Protein AF-0000000073877949 (afdb_homodimer)

Nearest PDB structures (foldseek):
  8u9o-assembly1_B  TM=2.445E-01  e=3.255E+00  Acetivibrio thermocellus DSM 1313
  7xrq-assembly1_B  TM=2.434E-01  e=3.467E+00  Candida albicans SC5314
  8rzh-assembly1_B  TM=2.593E-01  e=4.188E+00  Zobellia galactanivorans
  7xrq-assembly1_A  TM=2.085E-01  e=7.385E+00  Candida albicans SC5314
  1rh9-assembly1_A  TM=2.622E-01  e=3.586E-01  Solanum lycopersicum

Organism: Portunus trituberculatus (NCBI:txid210409)

Foldseek 3Di:
DPPPPPPVVVVVVVLVCLQPPNQAPFDKDKDWDFDVVVTDIDIDIAGFAFAPPPDDPLLVQLVVLLVVLVVLVPDDDAEEEEDEDQDPPNVVVLVDCDDDLNNLSSVSNVVSQVVNVVRVHAYEYEHDHAPPPPPHPPRHVVSHVCCVRHPHDCVNVVSVVVSVVVVPDDDPPPDPPCPDPSDHDYDYPPPD/DPPPPPPVVVVVVVLVCLQPPNQAPFDKDKDWDFDVVVTDIDIDIAGFAFAPPPDDPLLVQLVVLLVVLVVLVPDDDAEEEEDEDQDPPNVVVLVDCDDDLNNLSSVSNVVSQVVNVVRVHAYEYEHDHAPPPPPHPPRRVVSHVCCVSHPHDCVNVVSVVVSVVVVPDDDPPPPPPPPDPSDHDYDYPPPD

Solvent-accessible surface area (backbone atoms only — not comparable to full-atom values): 20343 Å² total; per-residue (Å²): 126,84,72,79,67,50,65,63,54,47,30,52,52,48,53,49,44,39,47,71,75,39,20,78,37,48,53,34,37,31,28,42,22,68,42,76,85,72,60,20,17,3,13,15,31,39,36,52,38,24,39,54,58,82,54,50,55,58,54,24,34,43,48,12,46,39,52,46,54,50,44,55,67,66,56,84,68,62,46,43,34,36,35,37,31,52,49,59,67,42,53,48,51,58,71,38,86,61,88,47,101,56,38,50,60,43,51,52,39,51,50,51,50,53,52,41,31,73,63,57,25,38,48,30,51,31,42,41,64,71,67,31,45,93,58,32,56,62,47,3,44,45,17,14,60,45,28,80,42,29,59,50,43,63,69,53,49,52,50,54,52,43,38,66,55,50,71,75,68,72,73,87,72,76,72,80,78,80,66,91,78,61,58,71,43,72,46,67,70,70,80,126,127,82,71,80,67,52,65,64,56,47,30,52,51,47,53,49,45,40,46,72,74,40,19,78,37,48,52,34,37,31,20,44,22,67,43,76,85,72,61,22,16,3,13,14,31,38,37,53,38,24,38,56,57,84,53,50,53,57,54,25,34,42,50,13,47,40,52,46,52,50,44,55,68,66,54,83,68,62,46,43,35,36,37,39,30,54,48,60,68,42,53,48,50,58,71,38,87,61,89,47,100,56,38,50,59,41,51,52,37,50,51,49,50,52,53,43,31,73,63,57,25,38,48,31,51,30,43,41,63,70,66,29,47,95,61,28,63,60,51,5,43,44,19,15,61,45,26,79,41,30,60,52,44,63,69,53,48,52,50,56,50,44,40,67,54,51,69,75,67,72,72,86,72,78,73,78,78,81,66,89,79,61,59,71,44,71,47,67,70,71,80,126

Sequence (384 aa):
MVQAGCPVQGRTLFTSLLHSWYHTHFHIYTDGSRLTNPPSVGAAIYIPSRLLATASITTAELFAIKEGLQFATTLAAPCSIALFSDSLSALQIIKSHRPHSHHNFTLIIHHLILHLTSLGHTIHLQWVPSHVSVMGNTMADRAAAEAHTQEPSLRTDVSELLTKSATKGLDPGLDVCTGGGGAIVFSCLQMKMVQAGCPVQGRTLFTSLLHSWYHTHFHIYTDGSRLTNPPSVGAAIYIPSRLLATASITTAELFAIKEGLQFATTLAAPCSIALFSDSLSALQIIKSHRPHSHHNFTLIIHHLILHLTSLGHTIHLQWVPSHVSVMGNTMADRAAAEAHTQEPSLRTDVSELLTKSATKGLDPGLDVCTGGGGAIVFSCLQMK

Radius of gyration: 20.87 Å; Cα contacts (8 Å, |Δi|>4): 694; chains: 2; bounding box: 46×69×55 Å

pLDDT: mean 71.32, std 23.11, range [20.38, 96.19]

InterPro domains:
  IPR002156 Ribonuclease H domain [PF00075] (26-147)
  IPR002156 Ribonuclease H domain [PS50879] (22-149)
  IPR012337 Ribonuclease H-like superfamily [SSF53098] (26-151)
  IPR036397 Ribonuclease H superfamily [G3DSA:3.30.420.10] (17-146)

Structure (mmCIF, N/CA/C/O backbone):
data_AF-0000000073877949-model_v1
#
loop_
_entity.id
_entity.type
_entity.pdbx_description
1 polymer 'RNase H type-1 domain-containing protein'
#
loop_
_atom_site.group_PDB
_atom_site.id
_atom_site.type_symbol
_atom_site.label_atom_id
_atom_site.label_alt_id
_atom_site.label_comp_id
_atom_site.label_asym_id
_atom_site.label_entity_id
_atom_site.label_seq_id
_atom_site.pdbx_PDB_ins_code
_atom_site.Cartn_x
_atom_site.Cartn_y
_atom_site.Cartn_z
_atom_site.occupancy
_atom_site.B_iso_or_equiv
_atom_site.auth_seq_id
_atom_site.auth_comp_id
_atom_site.auth_asym_id
_atom_site.auth_atom_id
_atom_site.pdbx_PDB_model_num
ATOM 1 N N . MET A 1 1 ? 2.693 35.062 -9.477 1 20.38 1 MET A N 1
ATOM 2 C CA . MET A 1 1 ? 1.842 34.156 -10.25 1 20.38 1 MET A CA 1
ATOM 3 C C . MET A 1 1 ? 2.58 32.875 -10.586 1 20.38 1 MET A C 1
ATOM 5 O O . MET A 1 1 ? 3.545 32.875 -11.352 1 20.38 1 MET A O 1
ATOM 9 N N . VAL A 1 2 ? 2.955 32.031 -9.656 1 31.05 2 VAL A N 1
ATOM 10 C CA . VAL A 1 2 ? 3.627 30.781 -10.016 1 31.05 2 VAL A CA 1
ATOM 11 C C . VAL A 1 2 ? 2.883 30.094 -11.164 1 31.05 2 VAL A C 1
ATOM 13 O O . VAL A 1 2 ? 1.671 29.875 -11.086 1 31.05 2 VAL A O 1
ATOM 16 N N . GLN A 1 3 ? 3.125 30.422 -12.344 1 29.66 3 GLN A N 1
ATOM 17 C CA . GLN A 1 3 ? 2.525 29.828 -13.531 1 29.66 3 GLN A CA 1
ATOM 18 C C . GLN A 1 3 ? 2.289 28.328 -13.328 1 29.66 3 GLN A C 1
ATOM 20 O O . GLN A 1 3 ? 3.189 27.609 -12.906 1 29.66 3 GLN A O 1
ATOM 25 N N . ALA A 1 4 ? 1.136 27.875 -12.961 1 38.19 4 ALA A N 1
ATOM 26 C CA . ALA A 1 4 ? 0.608 26.516 -12.977 1 38.19 4 ALA A CA 1
ATOM 27 C C . ALA A 1 4 ? 1.248 25.688 -14.094 1 38.19 4 ALA A C 1
ATOM 29 O O . ALA A 1 4 ? 0.885 25.828 -15.266 1 38.19 4 ALA A O 1
ATOM 30 N N . GLY A 1 5 ? 2.486 25.781 -14.305 1 42.06 5 GLY A N 1
ATOM 31 C CA . GLY A 1 5 ? 3.07 25.078 -15.438 1 42.06 5 GLY A CA 1
ATOM 32 C C . GLY A 1 5 ? 2.395 23.766 -15.742 1 42.06 5 GLY A C 1
ATOM 33 O O . GLY A 1 5 ? 1.697 23.203 -14.891 1 42.06 5 GLY A O 1
ATOM 34 N N . CYS A 1 6 ? 2.072 23.359 -17.094 1 50.28 6 CYS A N 1
ATOM 35 C CA . CYS A 1 6 ? 1.278 22.328 -17.734 1 50.28 6 CYS A CA 1
ATOM 36 C C . CYS A 1 6 ? 1.497 20.969 -17.078 1 50.28 6 CYS A C 1
ATOM 38 O O . CYS A 1 6 ? 2.633 20.609 -16.766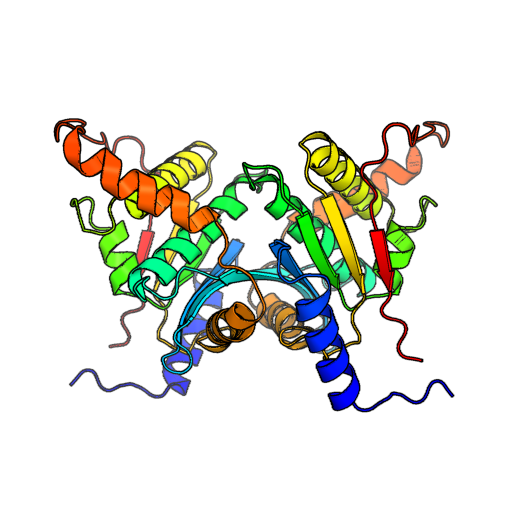 1 50.28 6 CYS A O 1
ATOM 40 N N . PRO A 1 7 ? 0.306 20.5 -16.484 1 58.31 7 PRO A N 1
ATOM 41 C CA . PRO A 1 7 ? 0.355 19.141 -15.945 1 58.31 7 PRO A CA 1
ATOM 42 C C . PRO A 1 7 ? 1.344 18.25 -16.703 1 58.31 7 PRO A C 1
ATOM 44 O O . PRO A 1 7 ? 2.006 17.406 -16.094 1 58.31 7 PRO A O 1
ATOM 47 N N . VAL A 1 8 ? 1.482 18.609 -17.922 1 60.62 8 VAL A N 1
ATOM 48 C CA . VAL A 1 8 ? 2.375 17.812 -18.75 1 60.62 8 VAL A CA 1
ATOM 49 C C . VAL A 1 8 ? 3.824 18.062 -18.344 1 60.62 8 VAL A C 1
ATOM 51 O O . VAL A 1 8 ? 4.613 17.125 -18.234 1 60.62 8 VAL A O 1
ATOM 54 N N . GLN A 1 9 ? 4.145 19.312 -18.094 1 63.28 9 GLN A N 1
ATOM 55 C CA . GLN A 1 9 ? 5.516 19.641 -17.719 1 63.28 9 GLN A CA 1
ATOM 56 C C . GLN A 1 9 ? 5.871 19.031 -16.359 1 63.28 9 GLN A C 1
ATOM 58 O O . GLN A 1 9 ? 6.977 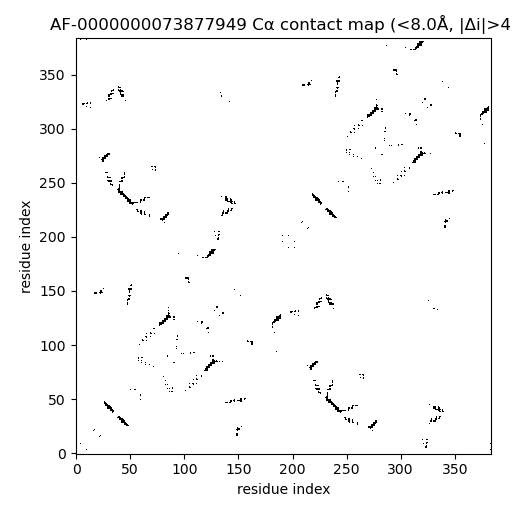18.516 -16.172 1 63.28 9 GLN A O 1
ATOM 63 N N . GLY A 1 10 ? 4.906 19.047 -15.492 1 68.81 10 GLY A N 1
ATOM 64 C CA . GLY A 1 10 ? 5.117 18.469 -14.18 1 68.81 10 GLY A CA 1
ATOM 65 C C . GLY A 1 10 ? 5.367 16.969 -14.227 1 68.81 10 GLY A C 1
ATOM 66 O O . GLY A 1 10 ? 6.242 16.453 -13.523 1 68.81 10 GLY A O 1
ATOM 67 N N . ARG A 1 11 ? 4.684 16.375 -15.125 1 73.44 11 ARG A N 1
ATOM 68 C CA . ARG A 1 11 ? 4.84 14.938 -15.281 1 73.44 11 ARG A CA 1
ATOM 69 C C . ARG A 1 11 ? 6.219 14.586 -15.836 1 73.44 11 ARG A C 1
ATOM 71 O O . ARG A 1 11 ? 6.848 13.625 -15.391 1 73.44 11 ARG A O 1
ATOM 78 N N . THR A 1 12 ? 6.613 15.297 -16.797 1 74.12 12 THR A N 1
ATOM 79 C CA . THR A 1 12 ? 7.918 15.055 -17.406 1 74.12 12 THR A CA 1
ATOM 80 C C . THR A 1 12 ? 9.031 15.273 -16.391 1 74.12 12 THR A C 1
ATOM 82 O O . THR A 1 12 ? 9.992 14.5 -16.328 1 74.12 12 THR A O 1
ATOM 85 N N . LEU A 1 13 ? 8.883 16.328 -15.68 1 75.12 13 LEU A N 1
ATOM 86 C CA . LEU A 1 13 ? 9.891 16.625 -14.664 1 75.12 13 LEU A CA 1
ATOM 87 C C . LEU A 1 13 ? 9.93 15.523 -13.609 1 75.12 13 LEU A C 1
ATOM 89 O O . LEU A 1 13 ? 11.008 15.133 -13.148 1 75.12 13 LEU A O 1
ATOM 93 N N . PHE A 1 14 ? 8.812 15.07 -13.242 1 78.69 14 PHE A N 1
ATOM 94 C CA . PHE A 1 14 ? 8.742 14.008 -12.25 1 78.69 14 PHE A CA 1
ATOM 95 C C . PHE A 1 14 ? 9.383 12.727 -12.781 1 78.69 14 PHE A C 1
ATOM 97 O O . PHE A 1 14 ? 10.141 12.07 -12.07 1 78.69 14 PHE A O 1
ATOM 104 N N . THR A 1 15 ? 9.039 12.406 -13.969 1 77.5 15 THR A N 1
ATOM 105 C CA . THR A 1 15 ? 9.617 11.211 -14.578 1 77.5 15 THR A CA 1
ATOM 106 C C . THR A 1 15 ? 11.141 11.312 -14.625 1 77.5 15 THR A C 1
ATOM 108 O O . THR A 1 15 ? 11.836 10.328 -14.375 1 77.5 15 THR A O 1
ATOM 111 N N . SER A 1 16 ? 11.578 12.516 -15.016 1 78.19 16 SER A N 1
ATOM 112 C CA . SER A 1 16 ? 13.023 12.734 -15.047 1 78.19 16 SER A CA 1
ATOM 113 C C . SER A 1 16 ? 13.641 12.586 -13.656 1 78.19 16 SER A C 1
ATOM 115 O O . SER A 1 16 ? 14.727 12.016 -13.516 1 78.19 16 SER A O 1
ATOM 117 N N . LEU A 1 17 ? 12.969 13.109 -12.664 1 78.62 17 LEU A N 1
ATOM 118 C CA . LEU A 1 17 ? 13.414 12.992 -11.281 1 78.62 17 LEU A CA 1
ATOM 119 C C . LEU A 1 17 ? 13.5 11.531 -10.859 1 78.62 17 LEU A C 1
ATOM 121 O O . LEU A 1 17 ? 14.484 11.109 -10.25 1 78.62 17 LEU A O 1
ATOM 125 N N . LEU A 1 18 ? 12.492 10.773 -11.141 1 80.62 18 LEU A N 1
ATOM 126 C CA . LEU A 1 18 ? 12.453 9.359 -10.797 1 80.62 18 LEU A CA 1
ATOM 127 C C . LEU A 1 18 ? 13.641 8.625 -11.406 1 80.62 18 LEU A C 1
ATOM 129 O O . LEU A 1 18 ? 14.305 7.828 -10.734 1 80.62 18 LEU A O 1
ATOM 133 N N . HIS A 1 19 ? 13.898 8.922 -12.633 1 79.75 19 HIS A N 1
ATOM 134 C CA . HIS A 1 19 ? 14.945 8.227 -13.375 1 79.75 19 HIS A CA 1
ATOM 135 C C . HIS A 1 19 ? 16.328 8.633 -12.891 1 79.75 19 HIS A C 1
ATOM 137 O O . HIS A 1 19 ? 17.219 7.797 -12.773 1 79.75 19 HIS A O 1
ATOM 143 N N . SER A 1 20 ? 16.453 9.852 -12.625 1 79.88 20 SER A N 1
ATOM 144 C CA . SER A 1 20 ? 17.781 10.383 -12.344 1 79.88 20 SER A CA 1
ATOM 145 C C . SER A 1 20 ? 18.156 10.188 -10.875 1 79.88 20 SER A C 1
ATOM 147 O O . SER A 1 20 ? 19.281 9.82 -10.562 1 79.88 20 SER A O 1
ATOM 149 N N . TRP A 1 21 ? 17.203 10.391 -10.016 1 80.88 21 TRP A N 1
ATOM 150 C CA . TRP A 1 21 ? 17.594 10.5 -8.617 1 80.88 21 TRP A CA 1
ATOM 151 C C . TRP A 1 21 ? 17.047 9.328 -7.809 1 80.88 21 TRP A C 1
ATOM 153 O O . TRP A 1 21 ? 17.641 8.93 -6.801 1 80.88 21 TRP A O 1
ATOM 163 N N . TYR A 1 22 ? 15.984 8.703 -8.367 1 84.31 22 TYR A N 1
ATOM 164 C CA . TYR A 1 22 ? 15.32 7.758 -7.473 1 84.31 22 TYR A CA 1
ATOM 165 C C . TYR A 1 22 ? 15.227 6.379 -8.117 1 84.31 22 TYR A C 1
ATOM 167 O O . TYR A 1 22 ? 14.453 5.531 -7.672 1 84.31 22 TYR A O 1
ATOM 175 N N . HIS A 1 23 ? 15.977 6.059 -9.125 1 83 23 HIS A N 1
ATOM 176 C CA . HIS A 1 23 ? 15.836 4.816 -9.875 1 83 23 HIS A CA 1
ATOM 177 C C . HIS A 1 23 ? 16.266 3.617 -9.031 1 83 23 HIS A C 1
ATOM 179 O O . HIS A 1 23 ? 15.914 2.477 -9.352 1 83 23 HIS A O 1
ATOM 185 N N . THR A 1 24 ? 16.984 3.879 -7.91 1 85.69 24 THR A N 1
ATOM 186 C CA . THR A 1 24 ? 17.422 2.77 -7.07 1 85.69 24 THR A CA 1
ATOM 187 C C . THR A 1 24 ? 16.672 2.758 -5.746 1 85.69 24 THR A C 1
ATOM 189 O O . THR A 1 24 ? 16.953 1.939 -4.871 1 85.69 24 THR A O 1
ATOM 192 N N . HIS A 1 25 ? 15.789 3.668 -5.613 1 89.69 25 HIS A N 1
ATOM 193 C CA . HIS A 1 25 ? 15.062 3.799 -4.355 1 89.69 25 HIS A CA 1
ATOM 194 C C . HIS A 1 25 ? 13.82 2.912 -4.344 1 89.69 25 HIS A C 1
ATOM 196 O O . HIS A 1 25 ? 13.297 2.555 -5.398 1 89.69 25 HIS A O 1
ATOM 202 N N . PHE A 1 26 ? 13.461 2.436 -3.15 1 90.56 26 PHE A N 1
ATOM 203 C CA . PHE A 1 26 ? 12.141 1.862 -2.938 1 90.56 26 PHE A CA 1
ATOM 204 C C . PHE A 1 26 ? 11.07 2.953 -2.924 1 90.56 26 PHE A C 1
ATOM 206 O O . PHE A 1 26 ? 11.164 3.908 -2.15 1 90.56 26 PHE A O 1
ATOM 213 N N . HIS A 1 27 ? 10.047 2.793 -3.768 1 91.12 27 HIS A N 1
ATOM 214 C CA . HIS A 1 27 ? 9.094 3.883 -3.949 1 91.12 27 HIS A CA 1
ATOM 215 C C . HIS A 1 27 ? 7.82 3.641 -3.146 1 91.12 27 HIS A C 1
ATOM 217 O O . HIS A 1 27 ? 7.289 2.527 -3.135 1 91.12 27 HIS A O 1
ATOM 223 N N . ILE A 1 28 ? 7.34 4.645 -2.486 1 92.44 28 ILE A N 1
ATOM 224 C CA . ILE A 1 28 ? 6.035 4.688 -1.829 1 92.44 28 ILE A CA 1
ATOM 225 C C . ILE A 1 28 ? 5.297 5.961 -2.238 1 92.44 28 ILE A C 1
ATOM 227 O O . ILE A 1 28 ? 5.844 7.062 -2.145 1 92.44 28 ILE A O 1
ATOM 231 N N . TYR A 1 29 ? 4.109 5.816 -2.697 1 89.94 29 TYR A N 1
ATOM 232 C CA . TYR A 1 29 ? 3.279 6.965 -3.049 1 89.94 29 TYR A CA 1
ATOM 233 C C . TYR A 1 29 ? 2.133 7.133 -2.057 1 89.94 29 TYR A C 1
ATOM 235 O O . TYR A 1 29 ? 1.51 6.152 -1.646 1 89.94 29 TYR A O 1
ATOM 243 N N . THR A 1 30 ? 1.877 8.375 -1.634 1 91.12 30 THR A N 1
ATOM 244 C CA . THR A 1 30 ? 0.808 8.672 -0.687 1 91.12 30 THR A CA 1
ATOM 245 C C . THR A 1 30 ? -0.117 9.758 -1.237 1 91.12 30 THR A C 1
ATOM 247 O O . THR A 1 30 ? 0.323 10.641 -1.975 1 91.12 30 THR A O 1
ATOM 250 N N . ASP A 1 31 ? -1.38 9.625 -0.857 1 87.75 31 ASP A N 1
ATOM 251 C CA . ASP A 1 31 ? -2.371 10.586 -1.32 1 87.75 31 ASP A CA 1
ATOM 252 C C . ASP A 1 31 ? -3.527 10.711 -0.329 1 87.75 31 ASP A C 1
ATOM 254 O O . ASP A 1 31 ? -3.896 9.727 0.323 1 87.75 31 ASP A O 1
ATOM 258 N N . GLY A 1 32 ? -4.055 11.984 -0.225 1 88.75 32 GLY A N 1
ATOM 259 C CA . GLY A 1 32 ? -5.27 12.273 0.521 1 88.75 32 GLY A CA 1
ATOM 260 C C . GLY A 1 32 ? -6.324 12.977 -0.31 1 88.75 32 GLY A C 1
ATOM 261 O O . GLY A 1 32 ? -6 13.688 -1.263 1 88.75 32 GLY A O 1
ATOM 262 N N . SER A 1 33 ? -7.562 12.711 0.07 1 85.62 33 SER A N 1
ATOM 263 C CA . SER A 1 33 ? -8.648 13.352 -0.663 1 85.62 33 SER A CA 1
ATOM 264 C C . SER A 1 33 ? -9.828 13.672 0.255 1 85.62 33 SER A C 1
ATOM 266 O O . SER A 1 33 ? -10.094 12.93 1.207 1 85.62 33 SER A O 1
ATOM 268 N N . ARG A 1 34 ? -10.359 14.695 -0.013 1 86.12 34 ARG A N 1
ATOM 269 C CA . ARG A 1 34 ? -11.594 15.086 0.663 1 86.12 34 ARG A CA 1
ATOM 270 C C . ARG A 1 34 ? -12.711 15.359 -0.342 1 86.12 34 ARG A C 1
ATOM 272 O O . ARG A 1 34 ? -12.508 16.094 -1.313 1 86.12 34 ARG A O 1
ATOM 279 N N . LEU A 1 35 ? -13.789 14.68 -0.183 1 83.5 35 LEU A N 1
ATOM 280 C CA . LEU A 1 35 ? -14.984 14.898 -0.998 1 83.5 35 LEU A CA 1
ATOM 281 C C . LEU A 1 35 ? -16.047 15.641 -0.207 1 83.5 35 LEU A C 1
ATOM 283 O O . LEU A 1 35 ? -16.172 15.469 1.009 1 83.5 35 LEU A O 1
ATOM 287 N N . THR A 1 36 ? -16.734 16.469 -0.866 1 84.44 36 THR A N 1
ATOM 288 C CA . THR A 1 36 ? -17.703 17.328 -0.19 1 84.44 36 THR A CA 1
ATOM 289 C C . THR A 1 36 ? -19.078 16.688 -0.198 1 84.44 36 THR A C 1
ATOM 291 O O . THR A 1 36 ? -19.875 16.906 0.719 1 84.44 36 THR A O 1
ATOM 294 N N . ASN A 1 37 ? -19.484 15.891 -1.201 1 82.81 37 ASN A N 1
ATOM 295 C CA . ASN A 1 37 ? -20.828 15.359 -1.314 1 82.81 37 ASN A CA 1
ATOM 296 C C . ASN A 1 37 ? -20.828 13.898 -1.771 1 82.81 37 ASN A C 1
ATOM 298 O O . ASN A 1 37 ? -20.656 13.617 -2.959 1 82.81 37 ASN A O 1
ATOM 302 N N . PRO A 1 38 ? -21.25 13.125 -0.811 1 81.31 38 PRO A N 1
ATOM 303 C CA . PRO A 1 38 ? -21.266 13.219 0.65 1 81.31 38 PRO A CA 1
ATOM 304 C C . PRO A 1 38 ? -19.891 13.469 1.25 1 81.31 38 PRO A C 1
ATOM 306 O O . PRO A 1 38 ? -18.875 13.102 0.65 1 81.31 38 PRO A O 1
ATOM 309 N N . PRO A 1 39 ? -19.859 14.18 2.346 1 85.12 39 PRO A N 1
ATOM 310 C CA . PRO A 1 39 ? -18.547 14.469 2.945 1 85.12 39 PRO A CA 1
ATOM 311 C C . PRO A 1 39 ? -17.781 13.203 3.318 1 85.12 39 PRO A C 1
ATOM 313 O O . PRO A 1 39 ? -18.312 12.336 4.016 1 85.12 39 PRO A O 1
ATOM 316 N N . SER A 1 40 ? -16.641 13.039 2.762 1 87.19 40 SER A N 1
ATOM 317 C CA . SER A 1 40 ? -15.781 11.898 3.047 1 87.19 40 SER A CA 1
ATOM 318 C C . SER A 1 40 ? -14.305 12.273 2.916 1 87.19 40 SER A C 1
ATOM 320 O O . SER A 1 40 ? -13.961 13.195 2.172 1 87.19 40 SER A O 1
ATOM 322 N N . VAL A 1 41 ? -13.547 11.719 3.713 1 88.25 41 VAL A N 1
ATOM 323 C CA . VAL A 1 41 ? -12.094 11.898 3.674 1 88.25 41 VAL A CA 1
ATOM 324 C C . VAL A 1 41 ? -11.414 10.539 3.527 1 88.25 41 VAL A C 1
ATOM 326 O O . VAL A 1 41 ? -11.75 9.586 4.238 1 88.25 41 VAL A O 1
ATOM 329 N N . GLY A 1 42 ? -10.562 10.469 2.521 1 88.62 42 GLY A N 1
ATOM 330 C CA . GLY A 1 42 ? -9.82 9.242 2.271 1 88.62 42 GLY A CA 1
ATOM 331 C C . GLY A 1 42 ? -8.328 9.469 2.15 1 88.62 42 GLY A C 1
ATOM 332 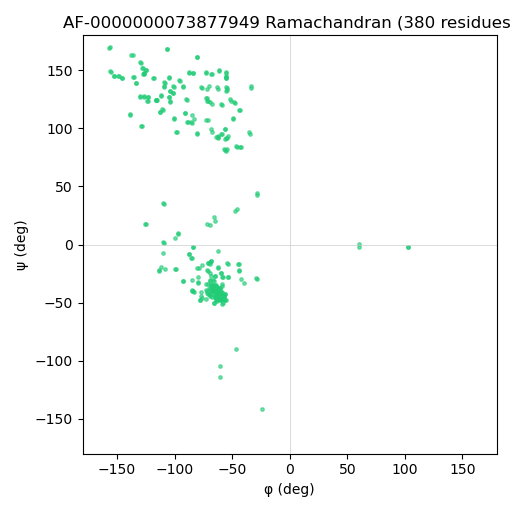O O . GLY A 1 42 ? -7.879 10.594 1.918 1 88.62 42 GLY A O 1
ATOM 333 N N . ALA A 1 43 ? -7.574 8.516 2.469 1 90.88 43 ALA A N 1
ATOM 334 C CA . ALA A 1 43 ? -6.129 8.438 2.27 1 90.88 43 ALA A CA 1
ATOM 335 C C . ALA A 1 43 ? -5.738 7.125 1.592 1 90.88 43 ALA A C 1
ATOM 337 O O . ALA A 1 43 ? -6.5 6.156 1.616 1 90.88 43 ALA A O 1
ATOM 338 N N . ALA A 1 44 ? -4.617 7.133 0.975 1 90.31 44 ALA A N 1
ATOM 339 C CA . ALA A 1 44 ? -4.203 5.895 0.324 1 90.31 44 ALA A CA 1
ATOM 340 C C . ALA A 1 44 ? -2.688 5.84 0.162 1 90.31 44 ALA A C 1
ATOM 342 O O . ALA A 1 44 ? -2.029 6.879 0.07 1 90.31 44 ALA A O 1
ATOM 343 N N . ILE A 1 45 ? -2.189 4.684 0.201 1 92.31 45 ILE A N 1
ATOM 344 C CA . ILE A 1 45 ? -0.804 4.441 -0.187 1 92.31 45 ILE A CA 1
ATOM 345 C C . ILE A 1 45 ? -0.761 3.488 -1.38 1 92.31 45 ILE A C 1
ATOM 347 O O . ILE A 1 45 ? -1.631 2.627 -1.526 1 92.31 45 ILE A O 1
ATOM 351 N N . TYR A 1 46 ? 0.127 3.732 -2.219 1 88.94 46 TYR A N 1
ATOM 352 C CA . TYR A 1 46 ? 0.436 2.922 -3.391 1 88.94 46 TYR A CA 1
ATOM 353 C C . TYR A 1 46 ? 1.914 2.549 -3.422 1 88.94 46 TYR A C 1
ATOM 355 O O . TYR A 1 46 ? 2.781 3.418 -3.314 1 88.94 46 TYR A O 1
ATOM 363 N N . ILE A 1 47 ? 2.15 1.238 -3.557 1 91.69 47 ILE A N 1
ATOM 364 C CA . ILE A 1 47 ? 3.523 0.746 -3.537 1 91.69 47 ILE A CA 1
ATOM 365 C C . ILE A 1 47 ? 3.773 -0.133 -4.762 1 91.69 47 ILE A C 1
ATOM 367 O O . ILE A 1 47 ? 3.361 -1.295 -4.793 1 91.69 47 ILE A O 1
ATOM 371 N N . PRO A 1 48 ? 4.438 0.451 -5.707 1 89.31 48 PRO A N 1
ATOM 372 C CA . PRO A 1 48 ? 4.836 -0.333 -6.879 1 89.31 48 PRO A CA 1
ATOM 373 C C . PRO A 1 48 ? 6.137 -1.103 -6.656 1 89.31 48 PRO A C 1
ATOM 375 O O . PRO A 1 48 ? 6.984 -0.678 -5.867 1 89.31 48 PRO A O 1
ATOM 378 N N . SER A 1 49 ? 6.246 -2.268 -7.281 1 89.62 49 SER A N 1
ATOM 379 C CA . SER A 1 49 ? 7.477 -3.055 -7.289 1 89.62 49 SER A CA 1
ATOM 380 C C . SER A 1 49 ? 7.812 -3.547 -8.695 1 89.62 49 SER A C 1
ATOM 382 O O . SER A 1 49 ? 6.922 -3.945 -9.445 1 89.62 49 SER A O 1
ATOM 384 N N . ARG A 1 50 ? 9.055 -3.461 -8.945 1 86.56 50 ARG A N 1
ATOM 385 C CA . ARG A 1 50 ? 9.547 -4.023 -10.203 1 86.56 50 ARG A CA 1
ATOM 386 C C . ARG A 1 50 ? 10.211 -5.379 -9.969 1 86.56 50 ARG A C 1
ATOM 388 O O . ARG A 1 50 ? 11.016 -5.531 -9.047 1 86.56 50 ARG A O 1
ATOM 395 N N . LEU A 1 51 ? 9.773 -6.262 -10.773 1 89 51 LEU A N 1
ATOM 396 C CA . LEU A 1 51 ? 10.367 -7.594 -10.727 1 89 51 LEU A CA 1
ATOM 397 C C . LEU A 1 51 ? 11.266 -7.832 -11.938 1 89 51 LEU A C 1
ATOM 399 O O . LEU A 1 51 ? 11.305 -7.008 -12.859 1 89 51 LEU A O 1
ATOM 403 N N . LEU A 1 52 ? 12.047 -8.922 -11.859 1 87.88 52 LEU A N 1
ATOM 404 C CA . LEU A 1 52 ? 12.852 -9.297 -13.016 1 87.88 52 LEU A CA 1
ATOM 405 C C . LEU A 1 52 ? 11.977 -9.461 -14.258 1 87.88 52 LEU A C 1
ATOM 407 O O . LEU A 1 52 ? 10.867 -10 -14.172 1 87.88 52 LEU A O 1
ATOM 411 N N . ALA A 1 53 ? 12.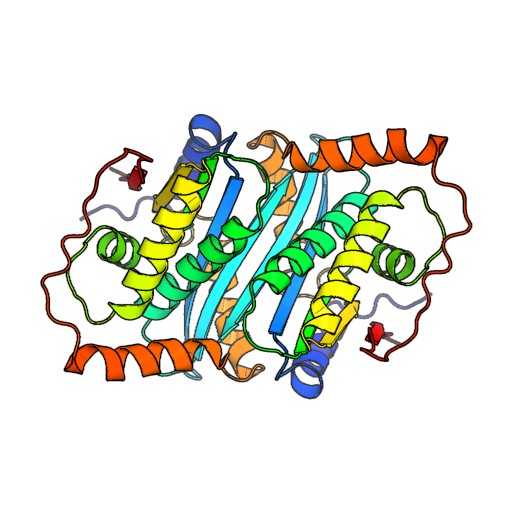523 -9.062 -15.398 1 87.44 53 ALA A N 1
ATOM 412 C CA . ALA A 1 53 ? 11.781 -9.133 -16.656 1 87.44 53 ALA A CA 1
ATOM 413 C C . ALA A 1 53 ? 11.422 -10.578 -17 1 87.44 53 ALA A C 1
ATOM 415 O O . ALA A 1 53 ? 10.484 -10.828 -17.766 1 87.44 53 ALA A O 1
ATOM 416 N N . THR A 1 54 ? 12.102 -11.539 -16.438 1 89.44 54 THR A N 1
ATOM 417 C CA . THR A 1 54 ? 11.898 -12.953 -16.734 1 89.44 54 THR A CA 1
ATOM 418 C C . THR A 1 54 ? 10.805 -13.539 -15.836 1 89.44 54 THR A C 1
ATOM 420 O O . THR A 1 54 ? 10.352 -14.656 -16.062 1 89.44 54 THR A O 1
ATOM 423 N N . ALA A 1 55 ? 10.352 -12.789 -14.867 1 88.5 55 ALA A N 1
ATOM 424 C CA . ALA A 1 55 ? 9.336 -13.297 -13.953 1 88.5 55 ALA A CA 1
ATOM 425 C C . ALA A 1 55 ? 8.008 -13.5 -14.672 1 88.5 55 ALA A C 1
ATOM 427 O O . ALA A 1 55 ? 7.684 -12.766 -15.609 1 88.5 55 ALA A O 1
ATOM 428 N N . SER A 1 56 ? 7.254 -14.5 -14.25 1 90.25 56 SER A N 1
ATOM 429 C CA . SER A 1 56 ? 5.922 -14.727 -14.805 1 90.25 56 SER A CA 1
ATOM 430 C C . SER A 1 56 ? 4.898 -13.789 -14.172 1 90.25 56 SER A C 1
ATOM 432 O O . SER A 1 56 ? 5.137 -13.227 -13.102 1 90.25 56 SER A O 1
ATOM 434 N N . ILE A 1 57 ? 3.734 -13.641 -14.875 1 88.81 57 ILE A N 1
ATOM 435 C CA . ILE A 1 57 ? 2.633 -12.836 -14.344 1 88.81 57 ILE A CA 1
ATOM 436 C C . ILE A 1 57 ? 2.148 -13.438 -13.031 1 88.81 57 ILE A C 1
ATOM 438 O O . ILE A 1 57 ? 1.781 -12.711 -12.109 1 88.81 57 ILE A O 1
ATOM 442 N N . THR A 1 58 ? 2.129 -14.758 -12.93 1 91.31 58 THR A N 1
ATOM 443 C CA . THR A 1 58 ? 1.734 -15.43 -11.695 1 91.31 58 THR A CA 1
ATOM 444 C C . THR A 1 58 ? 2.686 -15.078 -10.555 1 91.31 58 THR A C 1
ATOM 446 O O . THR A 1 58 ? 2.248 -14.836 -9.43 1 91.31 58 THR A O 1
ATOM 449 N N . THR A 1 59 ? 3.939 -15.016 -10.844 1 91.44 59 THR A N 1
ATOM 450 C CA . THR A 1 59 ? 4.938 -14.609 -9.859 1 91.44 59 THR A CA 1
ATOM 451 C C . THR A 1 59 ? 4.672 -13.188 -9.367 1 91.44 59 THR A C 1
ATOM 453 O O . THR A 1 59 ? 4.742 -12.914 -8.172 1 91.44 59 THR A O 1
ATOM 456 N N . ALA A 1 60 ? 4.367 -12.32 -10.289 1 91.06 60 ALA A N 1
ATOM 457 C CA . ALA A 1 60 ? 4.09 -10.93 -9.938 1 91.06 60 ALA A CA 1
ATOM 458 C C . ALA A 1 60 ? 2.875 -10.828 -9.016 1 91.06 60 ALA A C 1
ATOM 460 O O . ALA A 1 60 ? 2.883 -10.062 -8.047 1 91.06 60 ALA A O 1
ATOM 461 N N . GLU A 1 61 ? 1.888 -11.578 -9.352 1 91.75 61 GLU A N 1
ATOM 462 C CA . GLU A 1 61 ? 0.672 -11.578 -8.539 1 91.75 61 GLU A CA 1
ATOM 463 C C . GLU A 1 61 ? 0.938 -12.133 -7.145 1 91.75 61 GLU A C 1
ATOM 465 O O . GLU A 1 61 ? 0.493 -11.555 -6.148 1 91.75 61 GLU A O 1
ATOM 470 N N . LEU A 1 62 ? 1.642 -13.219 -7.078 1 93.5 62 LEU A N 1
ATOM 471 C CA . LEU A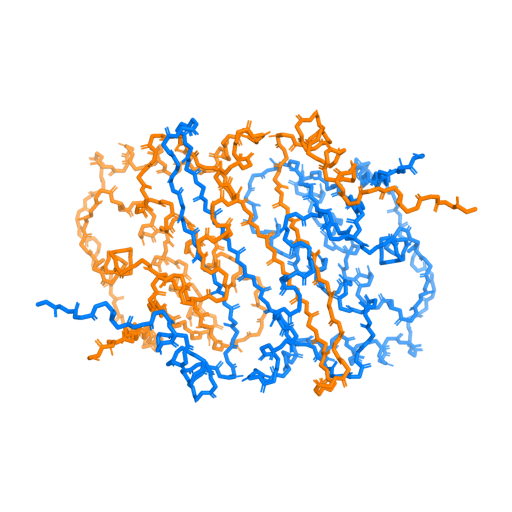 1 62 ? 1.992 -13.797 -5.785 1 93.5 62 LEU A CA 1
ATOM 472 C C . LEU A 1 62 ? 2.854 -12.836 -4.973 1 93.5 62 LEU A C 1
ATOM 474 O O . LEU A 1 62 ? 2.68 -12.719 -3.758 1 93.5 62 LEU A O 1
ATOM 478 N N . PHE A 1 63 ? 3.756 -12.203 -5.641 1 93.38 63 PHE A N 1
ATOM 479 C CA . PHE A 1 63 ? 4.605 -11.211 -4.984 1 93.38 63 PHE A CA 1
ATOM 480 C C . PHE A 1 63 ? 3.768 -10.086 -4.391 1 93.38 63 PHE A C 1
ATOM 482 O O . PHE A 1 63 ? 3.979 -9.688 -3.244 1 93.38 63 PHE A O 1
ATOM 489 N N . ALA A 1 64 ? 2.855 -9.602 -5.16 1 93.75 64 ALA A N 1
ATOM 490 C CA . ALA A 1 64 ? 1.994 -8.516 -4.695 1 93.75 64 ALA A CA 1
ATOM 491 C C . ALA A 1 64 ? 1.183 -8.945 -3.477 1 93.75 64 ALA A C 1
ATOM 493 O O . ALA A 1 64 ? 1.038 -8.18 -2.52 1 93.75 64 ALA A O 1
ATOM 494 N N . ILE A 1 65 ? 0.654 -10.109 -3.514 1 94.31 65 ILE A N 1
ATOM 495 C CA . ILE A 1 65 ? -0.12 -10.641 -2.395 1 94.31 65 ILE A CA 1
ATOM 496 C C . ILE A 1 65 ? 0.766 -10.742 -1.155 1 94.31 65 ILE A C 1
ATOM 498 O O . ILE A 1 65 ? 0.364 -10.336 -0.062 1 94.31 65 ILE A O 1
ATOM 5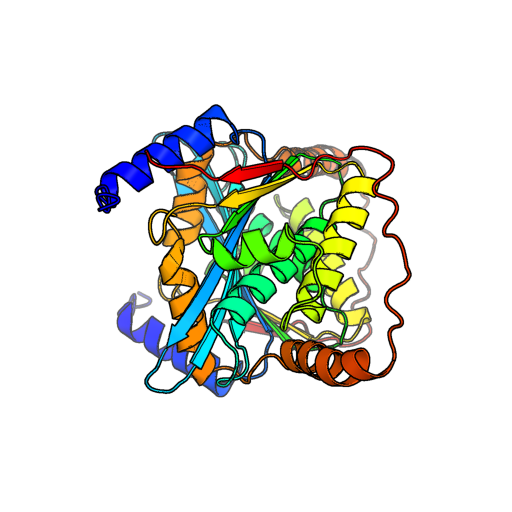02 N N . LYS A 1 66 ? 1.97 -11.273 -1.352 1 95.25 66 LYS A N 1
ATOM 503 C CA . LYS A 1 66 ? 2.93 -11.352 -0.255 1 95.25 66 LYS A CA 1
ATOM 504 C C . LYS A 1 66 ? 3.184 -9.977 0.354 1 95.25 66 LYS A C 1
ATOM 506 O O . LYS A 1 66 ? 3.166 -9.82 1.577 1 95.25 66 LYS A O 1
ATOM 511 N N . GLU A 1 67 ? 3.42 -9.016 -0.504 1 95.19 67 GLU A N 1
ATOM 512 C CA . GLU A 1 67 ? 3.684 -7.66 -0.03 1 95.19 67 GLU A CA 1
ATOM 513 C C . GLU A 1 67 ? 2.486 -7.102 0.733 1 95.19 67 GLU A C 1
ATOM 515 O O . GLU A 1 67 ? 2.652 -6.41 1.74 1 95.19 67 GLU A O 1
ATOM 520 N N . GLY A 1 68 ? 1.299 -7.312 0.233 1 96.12 68 GLY A N 1
ATOM 521 C CA . GLY A 1 68 ? 0.091 -6.895 0.924 1 96.12 68 GLY A CA 1
ATOM 522 C C . GLY A 1 68 ? -0.038 -7.488 2.314 1 96.12 68 GLY A C 1
ATOM 523 O O . GLY A 1 68 ? -0.355 -6.777 3.271 1 96.12 68 GLY A O 1
ATOM 524 N N . LEU A 1 69 ? 0.188 -8.75 2.385 1 95.94 69 LEU A N 1
ATOM 525 C CA . LEU A 1 69 ? 0.132 -9.422 3.68 1 95.94 69 LEU A CA 1
ATOM 526 C C . LEU A 1 69 ? 1.235 -8.914 4.602 1 95.94 69 LEU A C 1
ATOM 528 O O . LEU A 1 69 ? 1.042 -8.82 5.816 1 95.94 69 LEU A O 1
ATOM 532 N N . GLN A 1 70 ? 2.375 -8.672 4.016 1 95.56 70 GLN A N 1
ATOM 533 C CA . GLN A 1 70 ? 3.461 -8.094 4.797 1 95.56 70 GLN A CA 1
ATOM 534 C C . GLN A 1 70 ? 3.043 -6.766 5.426 1 95.56 70 GLN A C 1
ATOM 536 O O . GLN A 1 70 ? 3.303 -6.52 6.605 1 95.56 70 GLN A O 1
ATOM 541 N N . PHE A 1 71 ? 2.406 -5.934 4.699 1 94.75 71 PHE A N 1
ATOM 542 C CA . PHE A 1 71 ? 1.886 -4.691 5.262 1 94.75 71 PHE A CA 1
ATOM 543 C C . PHE A 1 71 ? 0.973 -4.977 6.449 1 94.75 71 PHE A C 1
ATOM 545 O O . PHE A 1 71 ? 1.022 -4.273 7.461 1 94.75 71 PHE A O 1
ATOM 552 N N . ALA A 1 72 ? 0.167 -5.941 6.305 1 95.19 72 ALA A N 1
ATOM 553 C CA . ALA A 1 72 ? -0.843 -6.254 7.316 1 95.19 72 ALA A CA 1
ATOM 554 C C . ALA A 1 72 ? -0.196 -6.566 8.664 1 95.19 72 ALA A C 1
ATOM 556 O O . ALA A 1 72 ? -0.83 -6.426 9.711 1 95.19 72 ALA A O 1
ATOM 557 N N . THR A 1 73 ? 1.023 -6.996 8.609 1 94.75 73 THR A N 1
ATOM 558 C CA . THR A 1 73 ? 1.708 -7.328 9.859 1 94.75 73 THR A CA 1
ATOM 559 C C . THR A 1 73 ? 1.98 -6.074 10.68 1 94.75 73 THR A C 1
ATOM 561 O O . THR A 1 73 ? 2.328 -6.16 11.859 1 94.75 73 THR A O 1
ATOM 564 N N . THR A 1 74 ? 1.868 -4.902 10.117 1 93.44 74 THR A N 1
ATOM 565 C CA . THR A 1 74 ? 2.119 -3.654 10.828 1 93.44 74 THR A CA 1
ATOM 566 C C . THR A 1 74 ? 0.873 -3.199 11.578 1 93.44 74 THR A C 1
ATOM 568 O O . THR A 1 74 ? 0.937 -2.283 12.398 1 93.44 74 THR A O 1
ATOM 571 N N . LEU A 1 75 ? -0.258 -3.842 11.273 1 91 75 LEU A N 1
ATOM 572 C CA . LEU A 1 75 ? -1.497 -3.473 11.945 1 91 75 LEU A CA 1
ATOM 573 C C . LEU A 1 75 ? -1.476 -3.916 13.406 1 91 75 LEU A C 1
ATOM 575 O O . LEU A 1 75 ? -1.225 -5.086 13.695 1 91 75 LEU A O 1
ATOM 579 N N . ALA A 1 76 ? -1.658 -3.068 14.289 1 84.31 76 ALA A N 1
ATOM 580 C CA . ALA A 1 76 ? -1.462 -3.305 15.719 1 84.31 76 ALA A CA 1
ATOM 581 C C . ALA A 1 76 ? -2.635 -4.078 16.312 1 84.31 76 ALA A C 1
ATOM 583 O O . ALA A 1 76 ? -2.439 -5.066 17.031 1 84.31 76 ALA A O 1
ATOM 584 N N . ALA A 1 77 ? -3.865 -3.713 16.062 1 89.44 77 ALA A N 1
ATOM 585 C CA . ALA A 1 77 ? -5.047 -4.328 16.656 1 89.44 77 ALA A CA 1
ATOM 586 C C . ALA A 1 77 ? -5.637 -5.395 15.742 1 89.44 77 ALA A C 1
ATOM 588 O O . ALA A 1 77 ? -5.656 -5.227 14.516 1 89.44 77 ALA A O 1
ATOM 589 N N . PRO A 1 78 ? -6.098 -6.512 16.422 1 91.25 78 PRO A N 1
ATOM 590 C CA . PRO A 1 78 ? -6.781 -7.52 15.609 1 91.25 78 PRO A CA 1
ATOM 591 C C . PRO A 1 78 ? -7.934 -6.941 14.797 1 91.25 78 PRO A C 1
ATOM 593 O O . PRO A 1 78 ? -8.695 -6.109 15.305 1 91.25 78 PRO A O 1
ATOM 596 N N . CYS A 1 79 ? -8.023 -7.297 13.57 1 90.94 79 CYS A N 1
ATOM 597 C CA . CYS A 1 79 ? -9.094 -6.84 12.695 1 90.94 79 CYS A CA 1
ATOM 598 C C . CYS A 1 79 ? -9.305 -7.812 11.539 1 90.94 79 CYS A C 1
ATOM 600 O O . CYS A 1 79 ? -8.578 -8.797 11.414 1 90.94 79 CYS A O 1
ATOM 602 N N . SER A 1 80 ? -10.398 -7.598 10.805 1 90.88 80 SER A N 1
ATOM 603 C CA . SER A 1 80 ? -10.664 -8.375 9.602 1 90.88 80 SER A CA 1
ATOM 604 C C . SER A 1 80 ? -10.055 -7.711 8.367 1 90.88 80 SER A C 1
ATOM 606 O O . SER A 1 80 ? -10.281 -6.527 8.117 1 90.88 80 SER A O 1
ATOM 608 N N . ILE A 1 81 ? -9.234 -8.477 7.648 1 93.19 81 ILE A N 1
ATOM 609 C CA . ILE A 1 81 ? -8.531 -7.953 6.48 1 93.19 81 ILE A CA 1
ATOM 610 C C . ILE A 1 81 ? -9.07 -8.617 5.215 1 93.19 81 ILE A C 1
ATOM 612 O O . ILE A 1 81 ? -9.234 -9.844 5.172 1 93.19 81 ILE A O 1
ATOM 616 N N . ALA A 1 82 ? -9.43 -7.805 4.246 1 91.06 82 ALA A N 1
ATOM 617 C CA . ALA A 1 82 ? -9.797 -8.305 2.924 1 91.06 82 ALA A CA 1
ATOM 618 C C . ALA A 1 82 ? -8.75 -7.918 1.881 1 91.06 82 ALA A C 1
ATOM 620 O O . ALA A 1 82 ? -8.516 -6.734 1.636 1 91.06 82 ALA A O 1
ATOM 621 N N . LEU A 1 83 ? -8.102 -8.898 1.304 1 93.5 83 LEU A N 1
ATOM 622 C CA . LEU A 1 83 ? -7.156 -8.68 0.218 1 93.5 83 LEU A CA 1
ATOM 623 C C . LEU A 1 83 ? -7.758 -9.078 -1.122 1 93.5 83 LEU A C 1
ATOM 625 O O . LEU A 1 83 ? -8.172 -10.227 -1.302 1 93.5 83 LEU A O 1
ATOM 629 N N . PHE A 1 84 ? -7.777 -8.117 -2.035 1 88.5 84 PHE A N 1
ATOM 630 C CA . PHE A 1 84 ? -8.43 -8.32 -3.324 1 88.5 84 PHE A CA 1
ATOM 631 C C . PHE A 1 84 ? -7.398 -8.523 -4.426 1 88.5 84 PHE A C 1
ATOM 633 O O . PHE A 1 84 ? -6.469 -7.73 -4.574 1 88.5 84 PHE A O 1
ATOM 640 N N . SER A 1 85 ? -7.555 -9.602 -5.168 1 88.81 85 SER A N 1
ATOM 641 C CA . SER A 1 85 ? -6.699 -9.914 -6.305 1 88.81 85 SER A CA 1
ATOM 642 C C . SER A 1 85 ? -7.52 -10.383 -7.5 1 88.81 85 SER A C 1
ATOM 644 O O . SER A 1 85 ? -8.5 -11.109 -7.34 1 88.81 85 SER A O 1
ATOM 646 N N . ASP A 1 86 ? -7.074 -10.016 -8.672 1 83.62 86 ASP A N 1
ATOM 647 C CA . ASP A 1 86 ? -7.801 -10.477 -9.844 1 83.62 86 ASP A CA 1
ATOM 648 C C . ASP A 1 86 ? -7.152 -11.727 -10.445 1 83.62 86 ASP A C 1
ATOM 650 O O . ASP A 1 86 ? -7.496 -12.141 -11.555 1 83.62 86 ASP A O 1
ATOM 654 N N . SER A 1 87 ? -6.211 -12.289 -9.773 1 87.88 87 SER A N 1
ATOM 655 C CA . SER A 1 87 ? -5.52 -13.484 -10.242 1 87.88 87 SER A CA 1
ATOM 656 C C . SER A 1 87 ? -6.09 -14.742 -9.602 1 87.88 87 SER A C 1
ATOM 658 O O . SER A 1 87 ? -5.664 -15.141 -8.523 1 87.88 87 SER A O 1
ATOM 660 N N . LEU A 1 88 ? -6.977 -15.383 -10.328 1 86.81 88 LEU A N 1
ATOM 661 C CA . LEU A 1 88 ? -7.543 -16.625 -9.836 1 86.81 88 LEU A CA 1
ATOM 662 C C . LEU A 1 88 ? -6.469 -17.703 -9.695 1 86.81 88 LEU A C 1
ATOM 664 O O . LEU A 1 88 ? -6.469 -18.469 -8.734 1 86.81 88 LEU A O 1
ATOM 668 N N . SER A 1 89 ? -5.609 -17.719 -10.641 1 88.69 89 SER A N 1
ATOM 669 C CA . SER A 1 89 ? -4.535 -18.719 -10.617 1 88.69 89 SER A CA 1
ATOM 670 C C . SER A 1 89 ? -3.672 -18.562 -9.367 1 88.69 89 SER A C 1
ATOM 672 O O . SER A 1 89 ? -3.367 -19.562 -8.703 1 88.69 89 SER A O 1
ATOM 674 N N . ALA A 1 90 ? -3.26 -17.328 -9.047 1 90.5 90 ALA A N 1
ATOM 675 C CA . ALA A 1 90 ? -2.443 -17.094 -7.855 1 90.5 90 ALA A CA 1
ATOM 676 C C . ALA A 1 90 ? -3.178 -17.547 -6.59 1 90.5 90 ALA A C 1
ATOM 678 O O . ALA A 1 90 ? -2.59 -18.188 -5.719 1 90.5 90 ALA A O 1
ATOM 679 N N . LEU A 1 91 ? -4.441 -17.219 -6.52 1 91.25 91 LEU A N 1
ATOM 680 C CA . LEU A 1 91 ? -5.227 -17.547 -5.336 1 91.25 91 LEU A CA 1
ATOM 681 C C . LEU A 1 91 ? -5.391 -19.062 -5.207 1 91.25 91 LEU A C 1
ATOM 683 O O . LEU A 1 91 ? -5.367 -19.594 -4.098 1 91.25 91 LEU A O 1
ATOM 687 N N . GLN A 1 92 ? -5.531 -19.688 -6.32 1 87.81 92 GLN A N 1
ATOM 688 C CA . GLN A 1 92 ? -5.652 -21.141 -6.305 1 87.81 92 GLN A CA 1
ATOM 689 C C . GLN A 1 92 ? -4.352 -21.797 -5.859 1 87.81 92 GLN A C 1
ATOM 691 O O . GLN A 1 92 ? -4.371 -22.812 -5.156 1 87.81 92 GLN A O 1
ATOM 696 N N . ILE A 1 93 ? -3.275 -21.25 -6.309 1 88.56 93 ILE A N 1
ATOM 697 C CA . ILE A 1 93 ? -1.968 -21.75 -5.902 1 88.56 93 ILE A CA 1
ATOM 698 C C . ILE A 1 93 ? -1.815 -21.625 -4.387 1 88.56 93 ILE A C 1
ATOM 700 O O . ILE A 1 93 ? -1.334 -22.547 -3.73 1 88.56 93 ILE A O 1
ATOM 704 N N . ILE A 1 94 ? -2.191 -20.547 -3.846 1 88.62 94 ILE A N 1
ATOM 705 C CA . ILE A 1 94 ? -2.104 -20.297 -2.41 1 88.62 94 ILE A CA 1
ATOM 706 C C . ILE A 1 94 ? -3 -21.297 -1.668 1 88.62 94 ILE A C 1
ATOM 708 O O . ILE A 1 94 ? -2.621 -21.812 -0.618 1 88.62 94 ILE A O 1
ATOM 712 N N . LYS A 1 95 ? -4.152 -21.453 -2.254 1 85.88 95 LYS A N 1
ATOM 713 C CA . LYS A 1 95 ? -5.113 -22.359 -1.616 1 85.88 95 LYS A CA 1
ATOM 714 C C . LYS A 1 95 ? -4.617 -23.797 -1.641 1 85.88 95 LYS A C 1
ATOM 716 O O . LYS A 1 95 ? -4.859 -24.562 -0.702 1 85.88 95 LYS A O 1
ATOM 721 N N . SER A 1 96 ? -3.838 -23.922 -2.822 1 79.56 96 SER A N 1
ATOM 722 C CA . SER A 1 96 ? -3.375 -25.297 -2.986 1 79.56 96 SER A CA 1
ATOM 723 C C . SER A 1 96 ? -2.111 -25.562 -2.172 1 79.56 96 SER A C 1
ATOM 725 O O . SER A 1 96 ? -1.28 -24.672 -2.004 1 79.56 96 SER A O 1
ATOM 727 N N . HIS A 1 97 ? -1.975 -26.203 -1.197 1 68.44 97 HIS A N 1
ATOM 728 C CA . HIS A 1 97 ? -0.809 -26.531 -0.383 1 68.44 97 HIS A CA 1
ATOM 729 C C . HIS A 1 97 ? 0.135 -27.469 -1.124 1 68.44 97 HIS A C 1
ATOM 731 O O . HIS A 1 97 ? 1.084 -27.984 -0.537 1 68.44 97 HIS A O 1
ATOM 737 N N . ARG A 1 98 ? -0.036 -27.547 -2.412 1 64.31 98 ARG A N 1
ATOM 738 C CA . ARG A 1 98 ? 0.816 -28.453 -3.174 1 64.31 98 ARG A CA 1
ATOM 739 C C . ARG A 1 98 ? 2.051 -27.734 -3.701 1 64.31 98 ARG A C 1
ATOM 741 O O . ARG A 1 98 ? 1.988 -26.547 -4.043 1 64.31 98 ARG A O 1
ATOM 748 N N . PRO A 1 99 ? 3.191 -28.422 -3.545 1 61.16 99 PRO A N 1
ATOM 749 C CA . PRO A 1 99 ? 4.402 -27.844 -4.125 1 61.16 99 PRO A CA 1
ATOM 750 C C . PRO A 1 99 ? 4.23 -27.453 -5.59 1 61.16 99 PRO A C 1
ATOM 752 O O . PRO A 1 99 ? 3.547 -28.156 -6.34 1 61.16 99 PRO A O 1
ATOM 755 N N . HIS A 1 100 ? 4.457 -26.297 -5.914 1 69.38 100 HIS A N 1
ATOM 756 C CA . HIS A 1 100 ? 4.434 -25.781 -7.277 1 69.38 100 HIS A CA 1
ATOM 757 C C . HIS A 1 100 ? 5.629 -24.859 -7.539 1 69.38 100 HIS A C 1
ATOM 759 O O . HIS A 1 100 ? 6.477 -24.688 -6.66 1 69.38 100 HIS A O 1
ATOM 765 N N . SER A 1 101 ? 5.918 -24.609 -8.812 1 69.12 101 SER A N 1
ATOM 766 C CA . SER A 1 101 ? 7.016 -23.75 -9.25 1 69.12 101 SER A CA 1
ATOM 767 C C . SER A 1 101 ? 7.082 -22.469 -8.43 1 69.12 101 SER A C 1
ATOM 769 O O . SER A 1 101 ? 8.125 -21.812 -8.375 1 69.12 101 SER A O 1
ATOM 771 N N . HIS A 1 102 ? 5.973 -22.25 -7.777 1 71.75 102 HIS A N 1
ATOM 772 C CA . HIS A 1 102 ? 5.926 -21 -7.016 1 71.75 102 HIS A CA 1
ATOM 773 C C . HIS A 1 102 ? 5.969 -21.266 -5.516 1 71.75 102 HIS A C 1
ATOM 775 O O . HIS A 1 102 ? 5.445 -20.484 -4.727 1 71.75 102 HIS A O 1
ATOM 781 N N . HIS A 1 103 ? 6.656 -22.188 -5.215 1 72.25 103 HIS A N 1
ATOM 782 C CA . HIS A 1 103 ? 6.605 -22.719 -3.857 1 72.25 103 HIS A CA 1
ATOM 783 C C . HIS A 1 103 ? 7.168 -21.719 -2.854 1 72.25 103 HIS A C 1
ATOM 785 O O . HIS A 1 103 ? 6.641 -21.578 -1.75 1 72.25 103 HIS A O 1
ATOM 791 N N . ASN A 1 104 ? 8.133 -21 -3.258 1 80.88 104 ASN A N 1
ATOM 792 C CA . ASN A 1 104 ? 8.75 -20.109 -2.287 1 80.88 104 ASN A CA 1
ATOM 793 C C . ASN A 1 104 ? 7.789 -19.016 -1.841 1 80.88 104 ASN A C 1
ATOM 795 O O . ASN A 1 104 ? 7.594 -18.797 -0.642 1 80.88 104 ASN A O 1
ATOM 799 N N . PHE A 1 105 ? 7.191 -18.359 -2.76 1 86.94 105 PHE A N 1
ATOM 800 C CA . PHE A 1 105 ? 6.254 -17.297 -2.402 1 86.94 105 PHE A CA 1
ATOM 801 C C . PHE A 1 105 ? 5.062 -17.859 -1.635 1 86.94 105 PHE A C 1
ATOM 803 O O . PHE A 1 105 ? 4.586 -17.25 -0.678 1 86.94 105 PHE A O 1
ATOM 810 N N . THR A 1 106 ? 4.676 -19.031 -2.057 1 88.75 106 THR A N 1
ATOM 811 C CA . THR A 1 106 ? 3.502 -19.625 -1.418 1 88.75 106 THR A CA 1
ATOM 812 C C . THR A 1 106 ? 3.799 -19.969 0.038 1 88.75 106 THR A C 1
ATOM 814 O O . THR A 1 106 ? 2.955 -19.766 0.914 1 88.75 106 THR A O 1
ATOM 817 N N . LEU A 1 107 ? 4.984 -20.438 0.254 1 87.81 107 LEU A N 1
ATOM 818 C CA . LEU A 1 107 ? 5.371 -20.75 1.626 1 87.81 107 LEU A CA 1
ATOM 819 C C . LEU A 1 107 ? 5.395 -19.484 2.479 1 87.81 107 LEU A C 1
ATOM 821 O O . LEU A 1 107 ? 4.906 -19.484 3.611 1 87.81 107 LEU A O 1
ATOM 825 N N . ILE A 1 108 ? 6.02 -18.5 1.938 1 91.62 108 ILE A N 1
ATOM 826 C CA . ILE A 1 108 ? 6.094 -17.234 2.666 1 91.62 108 ILE A CA 1
ATOM 827 C C . ILE A 1 108 ? 4.684 -16.703 2.936 1 91.62 108 ILE A C 1
ATOM 829 O O . ILE A 1 108 ? 4.387 -16.25 4.043 1 91.62 108 ILE A O 1
ATOM 833 N N . ILE A 1 109 ? 3.871 -16.766 1.966 1 92.88 109 ILE A N 1
ATOM 834 C CA . ILE A 1 109 ? 2.496 -16.297 2.086 1 92.88 109 ILE A CA 1
ATOM 835 C C . ILE A 1 109 ? 1.773 -17.094 3.174 1 92.88 109 ILE A C 1
ATOM 837 O O . ILE A 1 109 ? 1.097 -16.516 4.027 1 92.88 109 ILE A O 1
ATOM 841 N N . HIS A 1 110 ? 1.928 -18.359 3.16 1 91.44 110 HIS A N 1
ATOM 842 C CA . HIS A 1 110 ? 1.302 -19.203 4.18 1 91.44 110 HIS A CA 1
ATOM 843 C C . HIS A 1 110 ? 1.802 -18.844 5.574 1 91.44 110 HIS A C 1
ATOM 845 O O . HIS A 1 110 ? 1.017 -18.781 6.523 1 91.44 110 HIS A O 1
ATOM 851 N N . HIS A 1 111 ? 3.043 -18.609 5.676 1 92.25 111 HIS A N 1
ATOM 852 C CA . HIS A 1 111 ? 3.611 -18.203 6.957 1 92.25 111 HIS A CA 1
ATOM 853 C C . HIS A 1 111 ? 3.025 -16.875 7.422 1 92.25 111 HIS A C 1
ATOM 855 O O . HIS A 1 111 ? 2.715 -16.719 8.602 1 92.25 111 HIS A O 1
ATOM 861 N N . LEU A 1 112 ? 2.957 -15.961 6.512 1 93.25 112 LEU A N 1
ATOM 862 C CA . LEU A 1 112 ? 2.395 -14.656 6.848 1 93.25 112 LEU A CA 1
ATOM 863 C C . LEU A 1 112 ? 0.949 -14.789 7.309 1 93.25 112 LEU A C 1
ATOM 865 O O . LEU A 1 112 ? 0.543 -14.148 8.281 1 93.25 112 LEU A O 1
ATOM 869 N N . ILE A 1 113 ? 0.206 -15.609 6.633 1 91.94 113 ILE A N 1
ATOM 870 C CA . ILE A 1 113 ? -1.193 -15.82 6.988 1 91.94 113 ILE A CA 1
ATOM 871 C C . ILE A 1 113 ? -1.285 -16.438 8.383 1 91.94 113 ILE A C 1
ATOM 873 O O . ILE A 1 113 ? -2.078 -15.992 9.211 1 91.94 113 ILE A O 1
ATOM 877 N N . LEU A 1 114 ? -0.511 -17.422 8.594 1 91.62 114 LEU A N 1
ATOM 878 C CA . LEU A 1 114 ? -0.494 -18.062 9.906 1 91.62 114 LEU A CA 1
ATOM 879 C C . LEU A 1 114 ? -0.118 -17.062 10.992 1 91.62 114 LEU A C 1
ATOM 881 O O . LEU A 1 114 ? -0.737 -17.031 12.055 1 91.62 114 LEU A O 1
ATOM 885 N N . HIS A 1 115 ? 0.906 -16.297 10.758 1 94.88 115 HIS A N 1
ATOM 886 C CA . HIS A 1 115 ? 1.342 -15.281 11.711 1 94.88 115 HIS A CA 1
ATOM 887 C C . HIS A 1 115 ? 0.226 -14.281 12 1 94.88 115 HIS A C 1
ATOM 889 O O . HIS A 1 115 ? -0.09 -14.023 13.164 1 94.88 115 HIS A O 1
ATOM 895 N N . LEU A 1 116 ? -0.364 -13.75 10.992 1 93.44 116 LEU A N 1
ATOM 896 C CA . LEU A 1 116 ? -1.418 -12.75 11.125 1 93.44 116 LEU A CA 1
ATOM 897 C C . LEU A 1 116 ? -2.613 -13.328 11.883 1 93.44 116 LEU A C 1
ATOM 899 O O . LEU A 1 116 ? -3.188 -12.656 12.742 1 93.44 116 LEU A O 1
ATOM 903 N N . THR A 1 117 ? -2.967 -14.531 11.594 1 92.81 117 THR A N 1
ATOM 904 C CA . THR A 1 117 ? -4.098 -15.164 12.266 1 92.81 117 THR A CA 1
ATOM 905 C C . THR A 1 117 ? -3.771 -15.43 13.734 1 92.81 117 THR A C 1
ATOM 907 O O . THR A 1 117 ? -4.652 -15.344 14.594 1 92.81 117 THR A O 1
ATOM 910 N N . SER A 1 118 ? -2.553 -15.75 14 1 92.62 118 SER A N 1
ATOM 911 C CA . SER A 1 118 ? -2.131 -15.969 15.383 1 92.62 118 SER A CA 1
ATOM 912 C C . SER A 1 118 ? -2.221 -14.688 16.203 1 92.62 118 SER A C 1
ATOM 914 O O . SER A 1 118 ? -2.354 -14.734 17.422 1 92.62 118 SER A O 1
ATOM 916 N N . LEU A 1 119 ? -2.111 -13.609 15.555 1 92.69 119 LEU A N 1
ATOM 917 C CA . LEU A 1 119 ? -2.223 -12.312 16.219 1 92.69 119 LEU A CA 1
ATOM 918 C C . LEU A 1 119 ? -3.684 -11.906 16.359 1 92.69 119 LEU A C 1
ATOM 920 O O . LEU A 1 119 ? -3.98 -10.828 16.875 1 92.69 119 LEU A O 1
ATOM 924 N N . GLY A 1 120 ? -4.594 -12.695 15.852 1 92.69 120 GLY A N 1
ATOM 925 C CA . GLY A 1 120 ? -6.02 -12.461 16.031 1 92.69 120 GLY A CA 1
ATOM 926 C C . GLY A 1 120 ? -6.684 -11.867 14.805 1 92.69 120 GLY A C 1
ATOM 927 O O . GLY A 1 120 ? -7.895 -11.617 14.805 1 92.69 120 GLY A O 1
ATOM 928 N N . HIS A 1 121 ? -5.895 -11.578 13.727 1 92.88 121 HIS A N 1
ATOM 929 C CA . HIS A 1 121 ? -6.484 -11.062 12.5 1 92.88 121 HIS A CA 1
ATOM 930 C C . HIS A 1 121 ? -7.242 -12.148 11.75 1 92.88 121 HIS A C 1
ATOM 932 O O . HIS A 1 121 ? -6.902 -13.336 11.859 1 92.88 121 HIS A O 1
ATOM 938 N N . THR A 1 122 ? -8.305 -11.734 11.07 1 92.75 122 THR A N 1
ATOM 939 C CA . THR A 1 122 ? -8.93 -12.594 10.07 1 92.75 122 THR A CA 1
ATOM 940 C C . THR A 1 122 ? -8.562 -12.141 8.656 1 92.75 122 THR A C 1
ATOM 942 O O . THR A 1 122 ? -8.602 -10.945 8.359 1 92.75 122 THR A O 1
ATOM 945 N N . ILE A 1 123 ? -8.164 -13.086 7.84 1 94.44 123 ILE A N 1
ATOM 946 C CA . ILE A 1 123 ? -7.695 -12.742 6.504 1 94.44 123 ILE A CA 1
ATOM 947 C C . ILE A 1 123 ? -8.633 -13.344 5.461 1 94.44 123 ILE A C 1
ATOM 949 O O . ILE A 1 123 ? -8.898 -14.547 5.477 1 94.44 123 ILE A O 1
ATOM 953 N N . HIS A 1 124 ? -9.164 -12.523 4.594 1 92.31 124 HIS A N 1
ATOM 954 C CA . HIS A 1 124 ? -9.938 -12.945 3.436 1 92.31 124 HIS A CA 1
ATOM 955 C C . HIS A 1 124 ? -9.203 -12.633 2.135 1 92.31 124 HIS A C 1
ATOM 957 O O . HIS A 1 124 ? -8.938 -11.469 1.832 1 92.31 124 HIS A O 1
ATOM 963 N N . LEU A 1 125 ? -8.812 -13.688 1.417 1 93.75 125 LEU A N 1
ATOM 964 C CA . LEU A 1 125 ? -8.312 -13.508 0.06 1 93.75 125 LEU A CA 1
ATOM 965 C C . LEU A 1 125 ? -9.445 -13.602 -0.957 1 93.75 125 LEU A C 1
ATOM 967 O O . LEU A 1 125 ? -10.016 -14.672 -1.153 1 93.75 125 LEU A O 1
ATOM 971 N N . GLN A 1 126 ? -9.719 -12.508 -1.593 1 88.69 126 GLN A N 1
ATOM 972 C CA . GLN A 1 126 ? -10.906 -12.43 -2.439 1 88.69 126 GLN A CA 1
ATOM 973 C C . GLN A 1 126 ? -10.523 -12.219 -3.9 1 88.69 126 GLN A C 1
ATOM 975 O O . GLN A 1 126 ? -9.828 -11.25 -4.234 1 88.69 126 GLN A O 1
ATOM 980 N N . TRP A 1 127 ? -10.992 -13.102 -4.719 1 88.12 127 TRP A N 1
ATOM 981 C CA . TRP A 1 127 ? -10.844 -12.922 -6.156 1 88.12 127 TRP A CA 1
ATOM 982 C C . TRP A 1 127 ? -11.836 -11.891 -6.688 1 88.12 127 TRP A C 1
ATOM 984 O O . TRP A 1 127 ? -13.008 -11.898 -6.297 1 88.12 127 TRP A O 1
ATOM 994 N N . VAL A 1 128 ? -11.352 -11.062 -7.473 1 82.44 128 VAL A N 1
ATOM 995 C CA . VAL A 1 128 ? -12.227 -10.125 -8.164 1 82.44 128 VAL A CA 1
ATOM 996 C C . VAL A 1 128 ? -11.969 -10.195 -9.672 1 82.44 128 VAL A C 1
ATOM 998 O O . VAL A 1 128 ? -10.859 -10.508 -10.102 1 82.44 128 VAL A O 1
ATOM 1001 N N . PRO A 1 129 ? -13.016 -9.984 -10.492 1 76.69 129 PRO A N 1
ATOM 1002 C CA . PRO A 1 129 ? -12.773 -10.008 -11.938 1 76.69 129 PRO A CA 1
ATOM 1003 C C . PRO A 1 129 ? -11.797 -8.922 -12.383 1 76.69 129 PRO A C 1
ATOM 1005 O O . PRO A 1 129 ? -11.719 -7.859 -11.766 1 76.69 129 PRO A O 1
ATOM 1008 N N . SER A 1 130 ? -11.094 -9.281 -13.445 1 70 130 SER A N 1
ATOM 1009 C CA . SER A 1 130 ? -10.078 -8.375 -13.961 1 70 130 SER A CA 1
ATOM 1010 C C . SER A 1 130 ? -10.672 -7.004 -14.273 1 70 130 SER A C 1
ATOM 1012 O O . SER A 1 130 ? -11.797 -6.906 -14.781 1 70 130 SER A O 1
ATOM 1014 N N . HIS A 1 131 ? -9.875 -6.035 -14.031 1 61.69 131 HIS A N 1
ATOM 1015 C CA . HIS A 1 131 ? -10.133 -4.641 -14.367 1 61.69 131 HIS A CA 1
ATOM 1016 C C . HIS A 1 131 ? -11.391 -4.129 -13.68 1 61.69 131 HIS A C 1
ATOM 1018 O O . HIS A 1 131 ? -11.977 -3.133 -14.109 1 61.69 131 HIS A O 1
ATOM 1024 N N . VAL A 1 132 ? -12.023 -4.941 -12.938 1 58.38 132 VAL A N 1
ATOM 1025 C CA . VAL A 1 132 ? -13.227 -4.484 -12.25 1 58.38 132 VAL A CA 1
ATOM 1026 C C . VAL A 1 132 ? -12.836 -3.693 -11 1 58.38 132 VAL A C 1
ATOM 1028 O O . VAL A 1 132 ? -13.594 -2.828 -10.547 1 58.38 132 VAL A O 1
ATOM 1031 N N . SER A 1 133 ? -11.719 -4.16 -10.5 1 56.03 133 SER A N 1
ATOM 1032 C CA . SER A 1 133 ? -11.367 -3.338 -9.344 1 56.03 133 SER A CA 1
ATOM 1033 C C . SER A 1 133 ? -10.891 -1.954 -9.773 1 56.03 133 SER A C 1
ATOM 1035 O O . SER A 1 133 ? -10.398 -1.78 -10.891 1 56.03 133 SER A O 1
ATOM 1037 N N . VAL A 1 134 ? -11.367 -0.931 -9.141 1 52.28 134 VAL A N 1
ATOM 1038 C CA . VAL A 1 134 ? -11.078 0.467 -9.445 1 52.28 134 VAL A CA 1
ATOM 1039 C C . VAL A 1 134 ? -9.586 0.629 -9.75 1 52.28 134 VAL A C 1
ATOM 1041 O O . VAL A 1 134 ? -9.195 1.527 -10.5 1 52.28 134 VAL A O 1
ATOM 1044 N N . MET A 1 135 ? -8.742 -0.182 -9.164 1 53.03 135 MET A N 1
ATOM 1045 C CA . MET A 1 135 ? -7.305 0.044 -9.234 1 53.03 135 MET A CA 1
ATOM 1046 C C . MET A 1 135 ? -6.629 -1.004 -10.109 1 53.03 135 MET A C 1
ATOM 1048 O O . MET A 1 135 ? -5.426 -0.925 -10.367 1 53.03 135 MET A O 1
ATOM 1052 N N . GLY A 1 136 ? -7.418 -2.016 -10.531 1 51.5 136 GLY A N 1
ATOM 1053 C CA . GLY A 1 136 ? -6.844 -3.252 -11.039 1 51.5 136 GLY A CA 1
ATOM 1054 C C . GLY A 1 136 ? -5.723 -3.025 -12.039 1 51.5 136 GLY A C 1
ATOM 1055 O O . GLY A 1 136 ? -4.578 -3.41 -11.789 1 51.5 136 GLY A O 1
ATOM 1056 N N . ASN A 1 137 ? -5.879 -2.92 -13.203 1 54.94 137 ASN A N 1
ATOM 1057 C CA . ASN A 1 137 ? -4.809 -3.074 -14.18 1 54.94 137 ASN A CA 1
ATOM 1058 C C . ASN A 1 137 ? -3.906 -1.844 -14.219 1 54.94 137 ASN A C 1
ATOM 1060 O O . ASN A 1 137 ? -2.697 -1.963 -14.422 1 54.94 137 ASN A O 1
ATOM 1064 N N . THR A 1 138 ? -4.434 -0.869 -13.703 1 65 138 THR A N 1
ATOM 1065 C CA . THR A 1 138 ? -3.738 0.392 -13.93 1 65 138 THR A CA 1
ATOM 1066 C C . THR A 1 138 ? -2.551 0.531 -12.984 1 65 138 THR A C 1
ATOM 1068 O O . THR A 1 138 ? -1.475 0.976 -13.391 1 65 138 THR A O 1
ATOM 1071 N N . MET A 1 139 ? -2.672 -0.081 -11.875 1 66.06 139 MET A N 1
ATOM 1072 C CA . MET A 1 139 ? -1.617 0.089 -10.883 1 66.06 139 MET A CA 1
ATOM 1073 C C . MET A 1 139 ? -0.382 -0.724 -11.25 1 66.06 139 MET A C 1
ATOM 1075 O O . MET A 1 139 ? 0.734 -0.202 -11.242 1 66.06 139 MET A O 1
ATOM 1079 N N . ALA A 1 140 ? -0.611 -1.93 -11.617 1 66.75 140 ALA A N 1
ATOM 1080 C CA . ALA A 1 140 ? 0.492 -2.826 -11.953 1 66.75 140 ALA A CA 1
ATOM 1081 C C . ALA A 1 140 ? 1.122 -2.447 -13.289 1 66.75 140 ALA A C 1
ATOM 1083 O O . ALA A 1 140 ? 2.338 -2.549 -13.461 1 66.75 140 ALA A O 1
ATOM 1084 N N . ASP A 1 141 ? 0.276 -1.981 -14.148 1 68.69 141 ASP A N 1
ATOM 1085 C CA . ASP A 1 141 ? 0.812 -1.517 -15.422 1 68.69 141 ASP A CA 1
ATOM 1086 C C . ASP A 1 141 ? 1.761 -0.337 -15.227 1 68.69 141 ASP A C 1
ATOM 1088 O O . ASP A 1 141 ? 2.803 -0.254 -15.875 1 68.69 141 ASP A O 1
ATOM 1092 N N . ARG A 1 142 ? 1.313 0.348 -14.352 1 70.25 142 ARG A N 1
ATOM 1093 C CA . ARG A 1 142 ? 2.154 1.504 -14.062 1 70.25 142 ARG A CA 1
ATOM 1094 C C . ARG A 1 142 ? 3.463 1.074 -13.406 1 70.25 142 ARG A C 1
ATOM 1096 O O . ARG A 1 142 ? 4.531 1.592 -13.734 1 70.25 142 ARG A O 1
ATOM 1103 N N . ALA A 1 143 ? 3.363 0.216 -12.547 1 68.19 143 ALA A N 1
ATOM 1104 C CA . ALA A 1 143 ? 4.562 -0.317 -11.898 1 68.19 143 ALA A CA 1
ATOM 1105 C C . ALA A 1 143 ? 5.496 -0.958 -12.922 1 68.19 143 ALA A C 1
ATOM 1107 O O . ALA A 1 143 ? 6.715 -0.771 -12.859 1 68.19 143 ALA A O 1
ATOM 1108 N N . ALA A 1 144 ? 4.895 -1.629 -13.805 1 70.38 144 ALA A N 1
ATOM 1109 C CA . ALA A 1 144 ? 5.688 -2.262 -14.852 1 70.38 144 ALA A CA 1
ATOM 1110 C C . ALA A 1 144 ? 6.359 -1.217 -15.742 1 70.38 144 ALA A C 1
ATOM 1112 O O . ALA A 1 144 ? 7.523 -1.369 -16.109 1 70.38 144 ALA A O 1
ATOM 1113 N N . ALA A 1 145 ? 5.582 -0.233 -16.047 1 69.94 145 ALA A N 1
ATOM 1114 C CA . ALA A 1 145 ? 6.105 0.821 -16.922 1 69.94 145 ALA A CA 1
ATOM 1115 C C . ALA A 1 145 ? 7.227 1.591 -16.234 1 69.94 145 ALA A C 1
ATOM 1117 O O . ALA A 1 145 ? 8.211 1.972 -16.875 1 69.94 145 ALA A O 1
ATOM 1118 N N . GLU A 1 146 ? 7.016 1.817 -14.969 1 66.44 146 GLU A N 1
ATOM 1119 C CA . GLU A 1 146 ? 8.023 2.527 -14.188 1 66.44 146 GLU A CA 1
ATOM 1120 C C . GLU A 1 146 ? 9.258 1.663 -13.969 1 66.44 146 GLU A C 1
ATOM 1122 O O . GLU A 1 146 ? 10.328 2.176 -13.633 1 66.44 146 GLU A O 1
ATOM 1127 N N . ALA A 1 147 ? 9.086 0.379 -14.07 1 58.09 147 ALA A N 1
ATOM 1128 C CA . ALA A 1 147 ? 10.18 -0.573 -13.914 1 58.09 147 ALA A CA 1
ATOM 1129 C C . ALA A 1 147 ? 11.336 -0.235 -14.844 1 58.09 147 ALA A C 1
ATOM 1131 O O . ALA A 1 147 ? 12.5 -0.527 -14.539 1 58.09 147 ALA A O 1
ATOM 1132 N N . HIS A 1 148 ? 10.969 0.378 -15.906 1 59.88 148 HIS A N 1
ATOM 1133 C CA . HIS A 1 148 ? 12.07 0.775 -16.781 1 59.88 148 HIS A CA 1
ATOM 1134 C C . HIS A 1 148 ? 12.883 1.909 -16.172 1 59.88 148 HIS A C 1
ATOM 1136 O O . HIS A 1 148 ? 14.031 2.139 -16.562 1 59.88 148 HIS A O 1
ATOM 1142 N N . THR A 1 149 ? 12.211 2.465 -15.211 1 57.62 149 THR A N 1
ATOM 1143 C CA . THR A 1 149 ? 12.906 3.586 -14.586 1 57.62 149 THR A CA 1
ATOM 1144 C C . THR A 1 149 ? 13.578 3.152 -13.289 1 57.62 149 THR A C 1
ATOM 1146 O O . THR A 1 149 ? 14.453 3.852 -12.773 1 57.62 149 THR A O 1
ATOM 1149 N N . GLN A 1 150 ? 13.078 2.043 -12.727 1 59.53 150 GLN A N 1
ATOM 1150 C CA . GLN A 1 150 ? 13.602 1.539 -11.461 1 59.53 150 GLN A CA 1
ATOM 1151 C C . GLN A 1 150 ? 14.398 0.25 -11.672 1 59.53 150 GLN A C 1
ATOM 1153 O O . GLN A 1 150 ? 14.141 -0.496 -12.617 1 59.53 150 GLN A O 1
ATOM 1158 N N . GLU A 1 151 ? 15.508 0.105 -10.969 1 60.91 151 GLU A N 1
ATOM 1159 C CA . GLU A 1 151 ? 16.156 -1.2 -10.938 1 60.91 151 GLU A CA 1
ATOM 1160 C C . GLU A 1 151 ? 15.266 -2.254 -10.297 1 60.91 151 GLU A C 1
ATOM 1162 O O . GLU A 1 151 ? 14.516 -1.952 -9.367 1 60.91 151 GLU A O 1
ATOM 1167 N N . PRO A 1 152 ? 15.211 -3.4 -10.93 1 55.75 152 PRO A N 1
ATOM 1168 C CA . PRO A 1 152 ? 14.383 -4.449 -10.328 1 55.75 152 PRO A CA 1
ATOM 1169 C C . PRO A 1 152 ? 14.648 -4.641 -8.836 1 55.75 152 PRO A C 1
ATOM 1171 O O . PRO A 1 152 ? 15.797 -4.512 -8.391 1 55.75 152 PRO A O 1
ATOM 1174 N N . SER A 1 153 ? 13.57 -4.492 -8.055 1 54.44 153 SER A N 1
ATOM 1175 C CA . SER A 1 153 ? 13.719 -4.672 -6.617 1 54.44 153 SER A CA 1
ATOM 1176 C C . SER A 1 153 ? 14.453 -5.973 -6.293 1 54.44 153 SER A C 1
ATOM 1178 O O . SER A 1 153 ? 14.148 -7.02 -6.871 1 54.44 153 SER A O 1
ATOM 1180 N N . LEU A 1 154 ? 15.672 -5.93 -5.828 1 48.19 154 LEU A N 1
ATOM 1181 C CA . LEU A 1 154 ? 16.469 -7.074 -5.41 1 48.19 154 LEU A CA 1
ATOM 1182 C C . LEU A 1 154 ? 15.648 -8.039 -4.566 1 48.19 154 LEU A C 1
ATOM 1184 O O . LEU A 1 154 ? 16.062 -9.18 -4.344 1 48.19 154 LEU A O 1
ATOM 1188 N N . ARG A 1 155 ? 14.664 -7.57 -4 1 48 155 ARG A N 1
ATOM 1189 C CA . ARG A 1 155 ? 13.891 -8.414 -3.096 1 48 155 ARG A CA 1
ATOM 1190 C C . ARG A 1 155 ? 13.359 -9.648 -3.816 1 48 155 ARG A C 1
ATOM 1192 O O . ARG A 1 155 ? 13.18 -10.703 -3.203 1 48 155 ARG A O 1
ATOM 1199 N N . THR A 1 156 ? 13.016 -9.508 -4.988 1 46.69 156 THR A N 1
ATOM 1200 C CA . THR A 1 156 ? 12.562 -10.641 -5.777 1 46.69 156 THR A CA 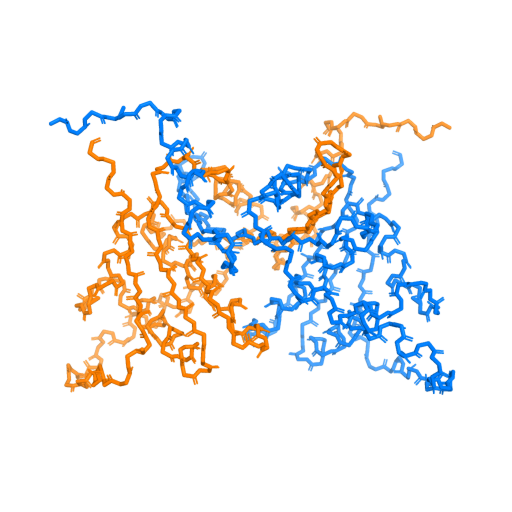1
ATOM 1201 C C . THR A 1 156 ? 13.68 -11.664 -5.957 1 46.69 156 THR A C 1
ATOM 1203 O O . THR A 1 156 ? 13.43 -12.867 -6.047 1 46.69 156 THR A O 1
ATOM 1206 N N . ASP A 1 157 ? 14.828 -11.141 -6.055 1 43.84 157 ASP A N 1
ATOM 1207 C CA . ASP A 1 157 ? 15.906 -12.086 -6.34 1 43.84 157 ASP A CA 1
ATOM 1208 C C . ASP A 1 157 ? 16.062 -13.094 -5.203 1 43.84 157 ASP A C 1
ATOM 1210 O O . ASP A 1 157 ? 16.328 -14.273 -5.445 1 43.84 157 ASP A O 1
ATOM 1214 N N . VAL A 1 158 ? 15.938 -12.547 -4.113 1 40.06 158 VAL A N 1
ATOM 1215 C CA . VAL A 1 158 ? 16.219 -13.453 -3.004 1 40.06 158 VAL A CA 1
ATOM 1216 C C . VAL A 1 158 ? 15.211 -14.594 -2.99 1 40.06 158 VAL A C 1
ATOM 1218 O O . VAL A 1 158 ? 15.57 -15.75 -2.75 1 40.06 158 VAL A O 1
ATOM 1221 N N . SER A 1 159 ? 14.008 -14.258 -3.197 1 42.22 159 SER A N 1
ATOM 1222 C CA . SER A 1 159 ? 13.031 -15.344 -3.172 1 42.22 159 SER A CA 1
ATOM 1223 C C . SER A 1 159 ? 13.227 -16.281 -4.355 1 42.22 159 SER A C 1
ATOM 1225 O O . SER A 1 159 ? 13.047 -17.5 -4.223 1 42.22 159 SER A O 1
ATOM 1227 N N . GLU A 1 160 ? 13.5 -15.727 -5.434 1 43.56 160 GLU A N 1
ATOM 1228 C CA . GLU A 1 160 ? 13.82 -16.609 -6.555 1 43.56 160 GLU A CA 1
ATOM 1229 C C . GLU A 1 160 ? 15.094 -17.406 -6.293 1 43.56 160 GLU A C 1
ATOM 1231 O O . GLU A 1 160 ? 15.188 -18.578 -6.652 1 43.56 160 GLU A O 1
ATOM 1236 N N . LEU A 1 161 ? 16 -16.797 -5.68 1 42.03 161 LEU A N 1
ATOM 1237 C CA . LEU A 1 161 ? 17.219 -17.516 -5.316 1 42.03 161 LEU A CA 1
ATOM 1238 C C . LEU A 1 161 ? 16.922 -18.594 -4.281 1 42.03 161 LEU A C 1
ATOM 1240 O O . LEU A 1 161 ? 17.484 -19.688 -4.344 1 42.03 161 LEU A O 1
ATOM 1244 N N . LEU A 1 162 ? 16.047 -18.281 -3.424 1 40.22 162 LEU A N 1
ATOM 1245 C CA . LEU A 1 162 ? 15.703 -19.297 -2.438 1 40.22 162 LEU A CA 1
ATOM 1246 C C . LEU A 1 162 ? 14.938 -20.438 -3.08 1 40.22 162 LEU A C 1
ATOM 1248 O O . LEU A 1 162 ? 15.109 -21.609 -2.693 1 40.22 162 LEU A O 1
ATOM 1252 N N . THR A 1 163 ? 14.156 -20.141 -3.947 1 38.12 163 THR A N 1
ATOM 1253 C CA . THR A 1 163 ? 13.438 -21.203 -4.633 1 38.12 163 THR A CA 1
ATOM 1254 C C . THR A 1 163 ? 14.414 -22.141 -5.355 1 38.12 163 THR A C 1
ATOM 1256 O O . THR A 1 163 ? 14.258 -23.359 -5.316 1 38.12 163 THR A O 1
ATOM 1259 N N . LYS A 1 164 ? 15.43 -21.625 -5.926 1 40.56 164 LYS A N 1
ATOM 1260 C CA . LYS A 1 164 ? 16.375 -22.516 -6.586 1 40.56 164 LYS A CA 1
ATOM 1261 C C . LYS A 1 164 ? 17.141 -23.359 -5.566 1 40.56 164 LYS A C 1
ATOM 1263 O O . LYS A 1 164 ? 17.453 -24.516 -5.824 1 40.56 164 LYS A O 1
ATOM 1268 N N . SER A 1 165 ? 17.328 -22.781 -4.441 1 37.34 165 SER A N 1
ATOM 1269 C CA . SER A 1 165 ? 18.094 -23.547 -3.449 1 37.34 165 SER A CA 1
ATOM 1270 C C . SER A 1 165 ? 17.188 -24.516 -2.699 1 37.34 165 SER A C 1
ATOM 1272 O O . SER A 1 165 ? 17.625 -25.594 -2.299 1 37.34 165 SER A O 1
ATOM 1274 N N . ALA A 1 166 ? 15.945 -24.125 -2.314 1 36.69 166 ALA A N 1
ATOM 1275 C CA . ALA A 1 166 ? 15.078 -25 -1.526 1 36.69 166 ALA A CA 1
ATOM 1276 C C . ALA A 1 166 ? 14.609 -26.188 -2.346 1 36.69 166 ALA A C 1
ATOM 1278 O O . ALA A 1 166 ? 14.102 -27.172 -1.791 1 36.69 166 ALA A O 1
ATOM 1279 N N . THR A 1 167 ? 14.555 -26.125 -3.613 1 35.56 167 THR A N 1
ATOM 1280 C CA . THR A 1 167 ? 14.164 -27.328 -4.332 1 35.56 167 THR A CA 1
ATOM 1281 C C . THR A 1 167 ? 15.133 -28.469 -4.023 1 35.56 167 THR A C 1
ATOM 1283 O O . THR A 1 167 ? 14.805 -29.641 -4.227 1 35.56 167 THR A O 1
ATOM 1286 N N . LYS A 1 168 ? 16.406 -28.266 -3.682 1 36.12 168 LYS A N 1
ATOM 1287 C CA . LYS A 1 168 ? 17.219 -29.469 -3.537 1 36.12 168 LYS A CA 1
ATOM 1288 C C . LYS A 1 168 ? 16.922 -30.172 -2.213 1 36.12 168 LYS A C 1
ATOM 1290 O O . LYS A 1 168 ? 17.016 -31.406 -2.123 1 36.12 168 LYS A O 1
ATOM 1295 N N . GLY A 1 169 ? 16.781 -29.484 -0.954 1 32.31 169 GLY A N 1
ATOM 1296 C CA . GLY A 1 169 ? 16.891 -30.234 0.29 1 32.31 169 GLY A CA 1
ATOM 1297 C C . GLY A 1 169 ? 15.555 -30.391 1 1 32.31 169 GLY A C 1
ATOM 1298 O O . GLY A 1 169 ? 15.508 -30.859 2.141 1 32.31 169 GLY A O 1
ATOM 1299 N N . LEU A 1 170 ? 14.523 -29.641 0.824 1 32.66 170 LEU A N 1
ATOM 1300 C CA . LEU A 1 170 ? 13.414 -29.797 1.763 1 32.66 170 LEU A CA 1
ATOM 1301 C C . LEU A 1 170 ? 12.664 -31.094 1.522 1 32.66 170 LEU A C 1
ATOM 1303 O O . LEU A 1 170 ? 12.242 -31.375 0.399 1 32.66 170 LEU A O 1
ATOM 1307 N N . ASP A 1 171 ? 12.898 -32 2.455 1 28.2 171 ASP A N 1
ATOM 1308 C CA . ASP A 1 171 ? 12.109 -33.219 2.625 1 28.2 171 ASP A CA 1
ATOM 1309 C C . ASP A 1 171 ? 10.625 -32.906 2.793 1 28.2 171 ASP A C 1
ATOM 1311 O O . ASP A 1 171 ? 10.273 -31.938 3.475 1 28.2 171 ASP A O 1
ATOM 1315 N N . PRO A 1 172 ? 9.633 -33.469 2.17 1 30.25 172 PRO A N 1
ATOM 1316 C CA . PRO A 1 172 ? 8.18 -33.406 2.049 1 30.25 172 PRO A CA 1
ATOM 1317 C C . PRO A 1 172 ? 7.469 -33.5 3.398 1 30.25 172 PRO A C 1
ATOM 1319 O O . PRO A 1 172 ? 6.246 -33.344 3.469 1 30.25 172 PRO A O 1
ATOM 1322 N N . GLY A 1 173 ? 8.047 -33.938 4.508 1 28.59 173 GLY A N 1
ATOM 1323 C CA . GLY A 1 173 ? 7.25 -34.438 5.605 1 28.59 173 GLY A CA 1
ATOM 1324 C C . GLY A 1 173 ? 6.617 -33.375 6.461 1 28.59 173 GLY A C 1
ATOM 1325 O O . GLY A 1 173 ? 6.113 -33.656 7.551 1 28.59 173 GLY A O 1
ATOM 1326 N N . LEU A 1 174 ? 7.098 -32.156 6.453 1 26.61 174 LEU A N 1
ATOM 1327 C CA . LEU A 1 174 ? 6.527 -31.391 7.543 1 26.61 174 LEU A CA 1
ATOM 1328 C C . LEU A 1 174 ? 5.039 -31.141 7.312 1 26.61 174 LEU A C 1
ATOM 1330 O O . LEU A 1 174 ? 4.652 -30.547 6.305 1 26.61 174 LEU A O 1
ATOM 1334 N N . ASP A 1 175 ? 4.148 -31.875 7.895 1 24.38 175 ASP A N 1
ATOM 1335 C CA . ASP A 1 175 ? 2.695 -31.859 8.023 1 24.38 175 ASP A CA 1
ATOM 1336 C C . ASP A 1 175 ? 2.221 -30.516 8.586 1 24.38 175 ASP A C 1
ATOM 1338 O O . ASP A 1 175 ? 2.676 -30.078 9.641 1 24.38 175 ASP A O 1
ATOM 1342 N N . VAL A 1 176 ? 2.104 -29.5 7.824 1 27.34 176 VAL A N 1
ATOM 1343 C CA . VAL A 1 176 ? 1.441 -28.281 8.289 1 27.34 176 VAL A CA 1
ATOM 1344 C C . VAL A 1 176 ? 0.184 -28.656 9.07 1 27.34 176 VAL A C 1
ATOM 1346 O O . VAL A 1 176 ? -0.719 -29.297 8.547 1 27.34 176 VAL A O 1
ATOM 1349 N N . CYS A 1 177 ? 0.295 -28.953 10.312 1 24.83 177 CYS A N 1
ATOM 1350 C CA . CYS A 1 177 ? -0.828 -29.172 11.219 1 24.83 177 CYS A CA 1
ATOM 1351 C C . CYS A 1 177 ? -1.771 -27.969 11.219 1 24.83 177 CYS A C 1
ATOM 1353 O O . CYS A 1 177 ? -1.337 -26.828 11.414 1 24.83 177 CYS A O 1
ATOM 1355 N N . THR A 1 178 ? -2.838 -27.859 10.391 1 28.47 178 THR A N 1
ATOM 1356 C CA . THR A 1 178 ? -4.051 -27.062 10.242 1 28.47 178 THR A CA 1
ATOM 1357 C C . THR A 1 178 ? -4.77 -26.938 11.586 1 28.47 178 THR A C 1
ATOM 1359 O O . THR A 1 178 ? -5.707 -27.688 11.867 1 28.47 178 THR A O 1
ATOM 1362 N N . GLY A 1 179 ? -4.164 -26.938 12.656 1 26.81 179 GLY A N 1
ATOM 1363 C CA . GLY A 1 179 ? -5.004 -26.922 13.844 1 26.81 179 GLY A CA 1
ATOM 1364 C C . GLY A 1 179 ? -5.895 -25.703 13.93 1 26.81 179 GLY A C 1
ATOM 1365 O O . GLY A 1 179 ? -6.938 -25.641 13.266 1 26.81 179 GLY A O 1
ATOM 1366 N N . GLY A 1 180 ? -5.777 -24.656 14.953 1 29.88 180 GLY A N 1
ATOM 1367 C CA . GLY A 1 180 ? -6.789 -23.734 15.453 1 29.88 180 GLY A CA 1
ATOM 1368 C C . GLY A 1 180 ? -7.227 -22.719 14.422 1 29.88 180 GLY A C 1
ATOM 1369 O O . GLY A 1 180 ? -6.422 -22.25 13.617 1 29.88 180 GLY A O 1
ATOM 1370 N N . GLY A 1 181 ? -8.633 -22.531 13.914 1 30.12 181 GLY A N 1
ATOM 1371 C CA . GLY A 1 181 ? -9.414 -22.141 12.75 1 30.12 181 GLY A CA 1
ATOM 1372 C C . GLY A 1 181 ? -9.234 -20.688 12.383 1 30.12 181 GLY A C 1
ATOM 1373 O O . GLY A 1 181 ? -10.016 -19.828 12.812 1 30.12 181 GLY A O 1
ATOM 1374 N N . GLY A 1 182 ? -8.344 -19.969 12.617 1 32.72 182 GLY A N 1
ATOM 1375 C CA . GLY A 1 182 ? -8.445 -18.703 11.906 1 32.72 182 GLY A CA 1
ATOM 1376 C C . GLY A 1 182 ? -8.617 -18.875 10.414 1 32.72 182 GLY A C 1
ATOM 1377 O O . GLY A 1 182 ? -7.867 -19.609 9.766 1 32.72 182 GLY A O 1
ATOM 1378 N N . ALA A 1 183 ? -9.93 -18.891 9.875 1 33.53 183 ALA A N 1
ATOM 1379 C CA . ALA A 1 183 ? -10.445 -19.25 8.555 1 33.53 183 ALA A CA 1
ATOM 1380 C C . ALA A 1 183 ? -9.875 -18.328 7.48 1 33.53 183 ALA A C 1
ATOM 1382 O O . ALA A 1 183 ? -9.906 -17.094 7.625 1 33.53 183 ALA A O 1
ATOM 1383 N N . ILE A 1 184 ? -8.883 -18.703 6.93 1 39.38 184 ILE A N 1
ATOM 1384 C CA . ILE A 1 184 ? -8.648 -18.125 5.609 1 39.38 184 ILE A CA 1
ATOM 1385 C C . ILE A 1 184 ? -9.852 -18.391 4.711 1 39.38 184 ILE A C 1
ATOM 1387 O O . ILE A 1 184 ? -10.266 -19.531 4.527 1 39.38 184 ILE A O 1
ATOM 1391 N N . VAL A 1 185 ? -10.758 -17.406 4.535 1 39.75 185 VAL A N 1
ATOM 1392 C CA . VAL A 1 185 ? -11.898 -17.578 3.643 1 39.75 185 VAL A CA 1
ATOM 1393 C C . VAL A 1 185 ? -11.516 -17.156 2.227 1 39.75 185 VAL A C 1
ATOM 1395 O O . VAL A 1 185 ? -11.016 -16.047 2.021 1 39.75 185 VAL A O 1
ATOM 1398 N N . PHE A 1 186 ? -11.336 -18.047 1.426 1 38.66 186 PHE A N 1
ATOM 1399 C CA . PHE A 1 186 ? -11.227 -17.797 -0.004 1 38.66 186 PHE A CA 1
ATOM 1400 C C . PHE A 1 186 ? -12.602 -17.625 -0.634 1 38.66 186 PHE A C 1
ATOM 1402 O O . PHE A 1 186 ? -13.484 -18.469 -0.453 1 38.66 186 PHE A O 1
ATOM 1409 N N . SER A 1 187 ? -13.055 -16.422 -0.769 1 37.44 187 SER A N 1
ATOM 1410 C CA . SER A 1 187 ? -14.328 -16.25 -1.454 1 37.44 187 SER A CA 1
ATOM 1411 C C . SER A 1 187 ? -14.125 -15.82 -2.904 1 37.44 187 SER A C 1
ATOM 1413 O O . SER A 1 187 ? -13.266 -14.984 -3.197 1 37.44 187 SER A O 1
ATOM 1415 N N . CYS A 1 188 ? -14.391 -16.688 -3.783 1 37.53 188 CYS A N 1
ATOM 1416 C CA . CYS A 1 188 ? -14.367 -16.391 -5.211 1 37.53 188 CYS A CA 1
ATOM 1417 C C . CYS A 1 188 ? -15.703 -15.812 -5.664 1 37.53 188 CYS A C 1
ATOM 1419 O O . CYS A 1 188 ? -16.766 -16.375 -5.395 1 37.53 188 CYS A O 1
ATOM 1421 N N . LEU A 1 189 ? -15.805 -14.594 -5.906 1 32.53 189 LEU A N 1
ATOM 1422 C CA . LEU A 1 189 ? -17 -14.062 -6.559 1 32.53 189 LEU A CA 1
ATOM 1423 C C . LEU A 1 189 ? -17.25 -14.773 -7.891 1 32.53 189 LEU A C 1
ATOM 1425 O O . LEU A 1 189 ? -16.453 -14.641 -8.82 1 32.53 189 LEU A O 1
ATOM 1429 N N . GLN A 1 190 ? -17.828 -15.898 -7.805 1 27.67 190 GLN A N 1
ATOM 1430 C CA . GLN A 1 190 ? -18.281 -16.531 -9.039 1 27.67 190 GLN A CA 1
ATOM 1431 C C . GLN A 1 190 ? -19.328 -15.695 -9.75 1 27.67 190 GLN A C 1
ATOM 1433 O O . GLN A 1 190 ? -20.359 -15.344 -9.156 1 27.67 190 GLN A O 1
ATOM 1438 N N . MET A 1 191 ? -18.969 -14.82 -10.656 1 26.27 191 MET A N 1
ATOM 1439 C CA . MET A 1 191 ? -20 -14.344 -11.57 1 26.27 191 MET A CA 1
ATOM 1440 C C . MET A 1 191 ? -20.609 -15.5 -12.352 1 26.27 191 MET A C 1
ATOM 1442 O O . MET A 1 191 ? -19.875 -16.297 -12.969 1 26.27 191 MET A O 1
ATOM 1446 N N . LYS A 1 192 ? -21.75 -16.062 -11.875 1 27.33 192 LYS A N 1
ATOM 1447 C CA . LYS A 1 192 ? -22.578 -16.828 -12.805 1 27.33 192 LYS A CA 1
ATOM 1448 C C . LYS A 1 192 ? -22.984 -15.992 -14.008 1 27.33 192 LYS A C 1
ATOM 1450 O O . LYS A 1 192 ? -23.266 -14.797 -13.875 1 27.33 192 LYS A O 1
ATOM 1455 N N . MET B 1 1 ? -19.25 -21.109 -22.859 1 20.7 1 MET B N 1
ATOM 1456 C CA . MET B 1 1 ? -18.969 -19.719 -23.172 1 20.7 1 MET B CA 1
ATOM 1457 C C . MET B 1 1 ? -19.234 -18.828 -21.953 1 20.7 1 MET B C 1
ATOM 1459 O O . MET B 1 1 ? -20.375 -18.688 -21.516 1 20.7 1 MET B O 1
ATOM 1463 N N . VAL B 1 2 ? -18.5 -18.953 -20.859 1 30.98 2 VAL B N 1
ATOM 1464 C CA . VAL B 1 2 ? -18.719 -18.062 -19.734 1 30.98 2 VAL B CA 1
ATOM 1465 C C . VAL B 1 2 ? -18.844 -16.625 -20.219 1 30.98 2 VAL B C 1
ATOM 1467 O O . VAL B 1 2 ? -17.969 -16.125 -20.938 1 30.98 2 VAL B O 1
ATOM 1470 N N . GLN B 1 3 ? -19.953 -16.188 -20.641 1 29.86 3 GLN B N 1
ATOM 1471 C CA . GLN B 1 3 ? -20.219 -14.828 -21.078 1 29.86 3 GLN B CA 1
ATOM 1472 C C . GLN B 1 3 ? -19.422 -13.812 -20.281 1 29.86 3 GLN B C 1
ATOM 1474 O O . GLN B 1 3 ? -19.438 -13.844 -19.047 1 29.86 3 GLN B O 1
ATOM 1479 N N . ALA B 1 4 ? -18.281 -13.375 -20.719 1 38.06 4 ALA B N 1
ATOM 1480 C CA . ALA B 1 4 ? -17.5 -12.219 -20.281 1 38.06 4 ALA B CA 1
ATOM 1481 C C . ALA B 1 4 ? -18.391 -11.125 -19.703 1 38.06 4 ALA B C 1
ATOM 1483 O O . ALA B 1 4 ? -19.062 -10.406 -20.453 1 38.06 4 ALA B O 1
ATOM 1484 N N . GLY B 1 5 ? -19.328 -11.438 -18.906 1 42.03 5 GLY B N 1
ATOM 1485 C CA . GLY B 1 5 ? -20.25 -10.414 -18.453 1 42.03 5 GLY B CA 1
ATOM 1486 C C . GLY B 1 5 ? -19.625 -9.047 -18.297 1 42.03 5 GLY B C 1
ATOM 1487 O O . GLY B 1 5 ? -18.391 -8.938 -18.188 1 42.03 5 GLY B O 1
ATOM 1488 N N . CYS B 1 6 ? -20.25 -7.867 -18.781 1 49.88 6 CYS B N 1
ATOM 1489 C CA . CYS B 1 6 ? -19.891 -6.469 -18.984 1 49.88 6 CYS B CA 1
ATOM 1490 C C . CYS B 1 6 ? -19.109 -5.926 -17.797 1 49.88 6 CYS B C 1
ATOM 1492 O O . CYS B 1 6 ? -19.484 -6.18 -16.641 1 49.88 6 CYS B O 1
ATOM 1494 N N . PRO B 1 7 ? -17.797 -5.566 -18.172 1 57.78 7 PRO B N 1
ATOM 1495 C CA . PRO B 1 7 ? -17.016 -4.887 -17.141 1 57.78 7 PRO B CA 1
ATOM 1496 C C . PRO B 1 7 ? -17.875 -4.094 -16.156 1 57.78 7 PRO B C 1
ATOM 1498 O O . PRO B 1 7 ? -17.562 -4.043 -14.961 1 57.78 7 PRO B O 1
ATOM 1501 N N . VAL B 1 8 ? -18.953 -3.658 -16.703 1 60.25 8 VAL B N 1
ATOM 1502 C CA . VAL B 1 8 ? -19.844 -2.85 -15.875 1 60.25 8 VAL B CA 1
ATOM 1503 C C . VAL B 1 8 ? -20.516 -3.732 -14.828 1 60.25 8 VAL B C 1
ATOM 1505 O O . VAL B 1 8 ? -20.625 -3.346 -13.656 1 60.25 8 VAL B O 1
ATOM 1508 N N . GLN B 1 9 ? -20.938 -4.914 -15.258 1 62.94 9 GLN B N 1
ATOM 1509 C CA . GLN B 1 9 ? -21.609 -5.812 -14.328 1 62.94 9 GLN B CA 1
ATOM 1510 C C . GLN B 1 9 ? -20.656 -6.281 -13.227 1 62.94 9 GLN B C 1
ATOM 1512 O O . GLN B 1 9 ? -21.047 -6.352 -12.062 1 62.94 9 GLN B O 1
ATOM 1517 N N . GLY B 1 10 ? -19.453 -6.504 -13.625 1 68.5 10 GLY B N 1
ATOM 1518 C CA . GLY B 1 10 ? -18.438 -6.922 -12.656 1 68.5 10 GLY B CA 1
ATOM 1519 C C . GLY B 1 10 ? -18.156 -5.871 -11.609 1 68.5 10 GLY B C 1
ATOM 1520 O O . GLY B 1 10 ? -18.031 -6.188 -10.422 1 68.5 10 GLY B O 1
ATOM 1521 N N . ARG B 1 11 ? -18.172 -4.676 -12.086 1 73.12 11 ARG B N 1
ATOM 1522 C CA . ARG B 1 11 ? -17.922 -3.564 -11.172 1 73.12 11 ARG B CA 1
ATOM 1523 C C . ARG B 1 11 ? -19.062 -3.408 -10.164 1 73.12 11 ARG B C 1
ATOM 1525 O O . ARG B 1 11 ? -18.812 -3.16 -8.984 1 73.12 11 ARG B O 1
ATOM 1532 N N . THR B 1 12 ? -20.234 -3.48 -10.641 1 74.25 12 THR B N 1
ATOM 1533 C CA . THR B 1 12 ? -21.391 -3.35 -9.766 1 74.25 12 THR B CA 1
ATOM 1534 C C . THR B 1 12 ? -21.422 -4.469 -8.734 1 74.25 12 THR B C 1
ATOM 1536 O O . THR B 1 12 ? -21.734 -4.23 -7.562 1 74.25 12 THR B O 1
ATOM 1539 N N . LEU B 1 13 ? -21.156 -5.625 -9.219 1 75.06 13 LEU B N 1
ATOM 1540 C CA . LEU B 1 13 ? -21.125 -6.762 -8.305 1 75.06 13 LEU B CA 1
ATOM 1541 C C . LEU B 1 13 ? -20.047 -6.59 -7.254 1 75.06 13 LEU B C 1
ATOM 1543 O O . LEU B 1 13 ? -20.25 -6.918 -6.082 1 75.06 13 LEU B O 1
ATOM 1547 N N . PHE B 1 14 ? -18.953 -6.125 -7.664 1 78.75 14 PHE B N 1
ATOM 1548 C CA . PHE B 1 14 ? -17.844 -5.91 -6.73 1 78.75 14 PHE B CA 1
ATOM 1549 C C . PHE B 1 14 ? -18.219 -4.852 -5.699 1 78.75 14 PHE B C 1
ATOM 1551 O O . PHE B 1 14 ? -17.969 -5.027 -4.504 1 78.75 14 PHE B O 1
ATOM 1558 N N . THR B 1 15 ? -18.766 -3.797 -6.176 1 77.56 15 THR B N 1
ATOM 1559 C CA . THR B 1 15 ? -19.172 -2.734 -5.262 1 77.56 15 THR B CA 1
ATOM 1560 C C . THR B 1 15 ? -20.188 -3.258 -4.238 1 77.56 15 THR B C 1
ATOM 1562 O O . THR B 1 15 ? -20.109 -2.9 -3.059 1 77.56 15 THR B O 1
ATOM 1565 N N . SER B 1 16 ? -21.125 -4.059 -4.762 1 78.38 16 SER B N 1
ATOM 1566 C CA . SER B 1 16 ? -22.094 -4.66 -3.859 1 78.38 16 SER B CA 1
ATOM 1567 C C . SER B 1 16 ? -21.422 -5.562 -2.832 1 78.38 16 SER B C 1
ATOM 1569 O O . SER B 1 16 ? -21.812 -5.57 -1.66 1 78.38 16 SER B O 1
ATOM 1571 N N . LEU B 1 17 ? -20.469 -6.324 -3.283 1 78.5 17 LEU B N 1
ATOM 1572 C CA . LEU B 1 17 ? -19.703 -7.203 -2.402 1 78.5 17 LEU B CA 1
ATOM 1573 C C . LEU B 1 17 ? -18.984 -6.398 -1.323 1 78.5 17 LEU B C 1
ATOM 1575 O O . LEU B 1 17 ? -19.016 -6.766 -0.146 1 78.5 17 LEU B O 1
ATOM 1579 N N . LEU B 1 18 ? -18.328 -5.363 -1.713 1 80.69 18 LEU B N 1
ATOM 1580 C CA . LEU B 1 18 ? -17.609 -4.508 -0.775 1 80.69 18 LEU B CA 1
ATOM 1581 C C . LEU B 1 18 ? -18.547 -3.975 0.304 1 80.69 18 LEU B C 1
ATOM 1583 O O . LEU B 1 18 ? -18.203 -3.998 1.49 1 80.69 18 LEU B O 1
ATOM 1587 N N . HIS B 1 19 ? -19.688 -3.551 -0.115 1 79.94 19 HIS B N 1
ATOM 1588 C CA . HIS B 1 19 ? -20.641 -2.926 0.792 1 79.94 19 HIS B CA 1
ATOM 1589 C C . HIS B 1 19 ? -21.281 -3.955 1.724 1 79.94 19 HIS B C 1
ATOM 1591 O O . HIS B 1 19 ? -21.469 -3.688 2.91 1 79.94 19 HIS B O 1
ATOM 1597 N N . SER B 1 20 ? -21.547 -5.051 1.183 1 79.94 20 SER B N 1
ATOM 1598 C CA . SER B 1 20 ? -22.328 -6.031 1.936 1 79.94 20 SER B CA 1
ATOM 1599 C C . SER B 1 20 ? -21.422 -6.875 2.836 1 79.94 20 SER B C 1
ATOM 1601 O O . SER B 1 20 ? -21.781 -7.152 3.984 1 79.94 20 SER B O 1
ATOM 1603 N N . TRP B 1 21 ? -20.281 -7.219 2.332 1 81.19 21 TRP B N 1
ATOM 1604 C CA . TRP B 1 21 ? -19.531 -8.258 3.037 1 81.19 21 TRP B CA 1
ATOM 1605 C C . TRP B 1 21 ? -18.25 -7.691 3.621 1 81.19 21 TRP B C 1
ATOM 1607 O O . TRP B 1 21 ? -17.75 -8.18 4.641 1 81.19 21 TRP B O 1
ATOM 1617 N N . TYR B 1 22 ? -17.797 -6.562 3.016 1 84.56 22 TYR B N 1
ATOM 1618 C CA . TYR B 1 22 ? -16.453 -6.18 3.412 1 84.56 22 TYR B CA 1
ATOM 1619 C C . TYR B 1 22 ? -16.422 -4.75 3.938 1 84.56 22 TYR B C 1
ATOM 1621 O O . TYR B 1 22 ? -15.352 -4.137 4.031 1 84.56 22 TYR B O 1
ATOM 1629 N N . HIS B 1 23 ? -17.5 -4.156 4.316 1 82.94 23 HIS B N 1
ATOM 1630 C CA . HIS B 1 23 ? -17.578 -2.748 4.691 1 82.94 23 HIS B CA 1
ATOM 1631 C C . HIS B 1 23 ? -16.844 -2.492 6.008 1 82.94 23 HIS B C 1
ATOM 1633 O O . HIS B 1 23 ? -16.5 -1.352 6.32 1 82.94 23 HIS B O 1
ATOM 1639 N N . THR B 1 24 ? -16.562 -3.576 6.773 1 85.94 24 THR B N 1
ATOM 1640 C CA . THR B 1 24 ? -15.867 -3.395 8.047 1 85.94 24 THR B CA 1
ATOM 1641 C C . THR B 1 24 ? -14.445 -3.928 7.969 1 85.94 24 THR B C 1
ATOM 1643 O O . THR B 1 24 ? -13.719 -3.938 8.969 1 85.94 24 THR B O 1
ATOM 1646 N N . HIS B 1 25 ? -14.102 -4.402 6.84 1 89.69 25 HIS B N 1
ATOM 1647 C CA . HIS B 1 25 ? -12.789 -5.012 6.676 1 89.69 25 HIS B CA 1
ATOM 1648 C C . HIS B 1 25 ? -11.742 -3.969 6.305 1 89.69 25 HIS B C 1
ATOM 1650 O O . HIS B 1 25 ? -12.07 -2.918 5.754 1 89.69 25 HIS B O 1
ATOM 1656 N N . PHE B 1 26 ? -10.5 -4.199 6.758 1 90.5 26 PHE B N 1
ATOM 1657 C CA . PHE B 1 26 ? -9.359 -3.48 6.211 1 90.5 26 PHE B CA 1
ATOM 1658 C C . PHE B 1 26 ? -9.039 -3.963 4.801 1 90.5 26 PHE B C 1
ATOM 1660 O O . PHE B 1 26 ? -8.836 -5.16 4.578 1 90.5 26 PHE B O 1
ATOM 1667 N N . HIS B 1 27 ? -8.969 -3.027 3.854 1 91.12 27 HIS B N 1
ATOM 1668 C CA . HIS B 1 27 ? -8.867 -3.43 2.457 1 91.12 27 HIS B CA 1
ATOM 1669 C C . HIS B 1 27 ? -7.426 -3.318 1.961 1 91.12 27 HIS B C 1
ATOM 1671 O O . HIS B 1 27 ? -6.746 -2.328 2.234 1 91.12 27 HIS B O 1
ATOM 1677 N N . ILE B 1 28 ? -6.965 -4.301 1.247 1 92.5 28 ILE B N 1
ATOM 1678 C CA . ILE B 1 28 ? -5.703 -4.309 0.511 1 92.5 28 ILE B CA 1
ATOM 1679 C C . ILE B 1 28 ? -5.945 -4.781 -0.921 1 92.5 28 ILE B C 1
ATOM 1681 O O . ILE B 1 28 ? -6.559 -5.832 -1.14 1 92.5 28 ILE B O 1
ATOM 1685 N N . TYR B 1 29 ? -5.512 -4.027 -1.855 1 89.88 29 TYR B N 1
ATOM 1686 C CA . TYR B 1 29 ? -5.625 -4.41 -3.26 1 89.88 29 TYR B CA 1
ATOM 1687 C C . TYR B 1 29 ? -4.258 -4.762 -3.838 1 89.88 29 TYR B C 1
ATOM 1689 O O . TYR B 1 29 ? -3.268 -4.078 -3.566 1 89.88 29 TYR B O 1
ATOM 1697 N N . THR B 1 30 ? -4.195 -5.859 -4.598 1 91.12 30 THR B N 1
ATOM 1698 C CA . THR B 1 30 ? -2.949 -6.301 -5.211 1 91.12 30 THR B CA 1
ATOM 1699 C C . THR B 1 30 ? -3.123 -6.488 -6.715 1 91.12 30 THR B C 1
ATOM 1701 O O . THR B 1 30 ? -4.207 -6.844 -7.184 1 91.12 30 THR B O 1
ATOM 1704 N N . ASP B 1 31 ? -2.035 -6.211 -7.422 1 87.69 31 ASP B N 1
ATOM 1705 C CA . ASP B 1 31 ? -2.068 -6.34 -8.875 1 87.69 31 ASP B CA 1
ATOM 1706 C C . ASP B 1 31 ? -0.68 -6.648 -9.43 1 87.69 31 ASP B C 1
ATOM 1708 O O . ASP B 1 31 ? 0.328 -6.195 -8.883 1 87.69 31 ASP B O 1
ATOM 1712 N N . GLY B 1 32 ? -0.676 -7.492 -10.539 1 88.81 32 GLY B N 1
ATOM 1713 C CA . GLY B 1 32 ? 0.519 -7.766 -11.32 1 88.81 32 GLY B CA 1
ATOM 1714 C C . GLY B 1 32 ? 0.347 -7.457 -12.797 1 88.81 32 GLY B C 1
ATOM 1715 O O . GLY B 1 32 ? -0.765 -7.523 -13.328 1 88.81 32 GLY B O 1
ATOM 1716 N N . SER B 1 33 ? 1.459 -7.09 -13.398 1 85.5 33 SER B N 1
ATOM 1717 C CA . SER B 1 33 ? 1.392 -6.785 -14.82 1 85.5 33 SER B CA 1
ATOM 1718 C C . SER B 1 33 ? 2.678 -7.191 -15.531 1 85.5 33 SER B C 1
ATOM 1720 O O . SER B 1 33 ? 3.764 -7.125 -14.953 1 85.5 33 SER B O 1
ATOM 1722 N N . ARG B 1 34 ? 2.498 -7.629 -16.625 1 86.19 34 ARG B N 1
ATOM 1723 C CA . ARG B 1 34 ? 3.617 -7.93 -17.516 1 86.19 34 ARG B CA 1
ATOM 1724 C C . ARG B 1 34 ? 3.486 -7.184 -18.828 1 86.19 34 ARG B C 1
ATOM 1726 O O . ARG B 1 34 ? 2.428 -7.215 -19.469 1 86.19 34 ARG B O 1
ATOM 1733 N N . LEU B 1 35 ? 4.473 -6.426 -19.156 1 83.5 35 LEU B N 1
ATOM 1734 C CA . LEU B 1 35 ? 4.543 -5.723 -20.438 1 83.5 35 LEU B CA 1
ATOM 1735 C C . LEU B 1 35 ? 5.539 -6.398 -21.375 1 83.5 35 LEU B C 1
ATOM 1737 O O . LEU B 1 35 ? 6.543 -6.957 -20.922 1 83.5 35 LEU B O 1
ATOM 1741 N N . THR B 1 36 ? 5.219 -6.402 -22.578 1 84.5 36 THR B N 1
ATOM 1742 C CA . THR B 1 36 ? 6.027 -7.133 -23.547 1 84.5 36 THR B CA 1
ATOM 1743 C C . THR B 1 36 ? 7.07 -6.215 -24.172 1 84.5 36 THR B C 1
ATOM 1745 O O . THR B 1 36 ? 8.148 -6.668 -24.562 1 84.5 36 THR B O 1
ATOM 1748 N N . ASN B 1 37 ? 6.836 -4.902 -24.344 1 83 37 ASN B N 1
ATOM 1749 C CA . ASN B 1 37 ? 7.75 -4.004 -25.047 1 83 37 ASN B CA 1
ATOM 1750 C C . ASN B 1 37 ? 7.879 -2.664 -24.328 1 83 37 ASN B C 1
ATOM 1752 O O . ASN B 1 37 ? 7.004 -1.804 -24.438 1 83 37 ASN B O 1
ATOM 1756 N N . PRO B 1 38 ? 9.094 -2.545 -23.828 1 81.25 38 PRO B N 1
ATOM 1757 C CA . PRO B 1 38 ? 10.133 -3.477 -23.391 1 81.25 38 PRO B CA 1
ATOM 1758 C C . PRO B 1 38 ? 9.641 -4.461 -22.344 1 81.25 38 PRO B C 1
ATOM 1760 O O . PRO B 1 38 ? 8.703 -4.152 -21.594 1 81.25 38 PRO B O 1
ATOM 1763 N N . PRO B 1 39 ? 10.188 -5.637 -22.359 1 85.12 39 PRO B N 1
ATOM 1764 C CA . PRO B 1 39 ? 9.734 -6.617 -21.375 1 85.12 39 PRO B CA 1
ATOM 1765 C C . PRO B 1 39 ? 9.93 -6.148 -19.938 1 85.12 39 PRO B C 1
ATOM 1767 O O . PRO B 1 39 ? 11.039 -5.754 -19.562 1 85.12 39 PRO B O 1
ATOM 1770 N N . SER B 1 40 ? 8.883 -6.055 -19.219 1 87.06 40 SER B N 1
ATOM 1771 C CA . SER B 1 40 ? 8.914 -5.652 -17.812 1 87.06 40 SER B CA 1
ATOM 1772 C C . SER B 1 40 ? 7.805 -6.324 -17.016 1 87.06 40 SER B C 1
ATOM 1774 O O . SER B 1 40 ? 6.758 -6.672 -17.562 1 87.06 40 SER B O 1
ATOM 1776 N N . VAL B 1 41 ? 8.086 -6.625 -15.844 1 88.19 41 VAL B N 1
ATOM 1777 C CA . VAL B 1 41 ? 7.113 -7.191 -14.922 1 88.19 41 VAL B CA 1
ATOM 1778 C C . VAL B 1 41 ? 7.02 -6.316 -13.672 1 88.19 41 VAL B C 1
ATOM 1780 O O . VAL B 1 41 ? 8.039 -5.926 -13.102 1 88.19 41 VAL B O 1
ATOM 1783 N N . GLY B 1 42 ? 5.793 -5.934 -13.375 1 88.75 42 GLY B N 1
ATOM 1784 C CA . GLY B 1 42 ? 5.543 -5.113 -12.195 1 88.75 42 GLY B CA 1
ATOM 1785 C C . GLY B 1 42 ? 4.469 -5.68 -11.289 1 88.75 42 GLY B C 1
ATOM 1786 O O . GLY B 1 42 ? 3.668 -6.516 -11.711 1 88.75 42 GLY B O 1
ATOM 1787 N N . ALA B 1 43 ? 4.543 -5.402 -10.062 1 90.94 43 ALA B N 1
ATOM 1788 C CA . ALA B 1 43 ? 3.539 -5.684 -9.039 1 90.94 43 ALA B CA 1
ATOM 1789 C C . ALA B 1 43 ? 3.223 -4.434 -8.219 1 90.94 43 ALA B C 1
ATOM 1791 O O . ALA B 1 43 ? 4.016 -3.49 -8.188 1 90.94 43 ALA B O 1
ATOM 1792 N N . ALA B 1 44 ? 2.078 -4.422 -7.641 1 90.38 44 ALA B N 1
ATOM 1793 C CA . ALA B 1 44 ? 1.743 -3.25 -6.84 1 90.38 44 ALA B CA 1
ATOM 1794 C C . ALA B 1 44 ? 0.713 -3.594 -5.766 1 90.38 44 ALA B C 1
ATOM 1796 O O . ALA B 1 44 ? -0.084 -4.52 -5.938 1 90.38 44 ALA B O 1
ATOM 1797 N N . ILE B 1 45 ? 0.808 -2.916 -4.707 1 92.38 45 ILE B N 1
ATOM 1798 C CA . ILE B 1 45 ? -0.245 -2.945 -3.697 1 92.38 45 ILE B CA 1
ATOM 1799 C C . ILE B 1 45 ? -0.836 -1.548 -3.527 1 92.38 45 ILE B C 1
ATOM 1801 O O . ILE B 1 45 ? -0.136 -0.546 -3.697 1 92.38 45 ILE B O 1
ATOM 1805 N N . TYR B 1 46 ? -2.066 -1.515 -3.318 1 89.06 46 TYR B N 1
ATOM 1806 C CA . TYR B 1 46 ? -2.846 -0.316 -3.031 1 89.06 46 TYR B CA 1
ATOM 1807 C C . TYR B 1 46 ? -3.658 -0.486 -1.754 1 89.06 46 TYR B C 1
ATOM 1809 O O . TYR B 1 46 ? -4.387 -1.47 -1.601 1 89.06 46 TYR B O 1
ATOM 1817 N N . ILE B 1 47 ? -3.498 0.486 -0.869 1 91.69 47 ILE B N 1
ATOM 1818 C CA . ILE B 1 47 ? -4.172 0.407 0.423 1 91.69 47 ILE B CA 1
ATOM 1819 C C . ILE B 1 47 ? -4.93 1.704 0.688 1 91.69 47 ILE B C 1
ATOM 1821 O O . ILE B 1 47 ? -4.332 2.715 1.065 1 91.69 47 ILE B O 1
ATOM 1825 N N . PRO B 1 48 ? -6.207 1.632 0.488 1 89.31 48 PRO B N 1
ATOM 1826 C CA . PRO B 1 48 ? -7.051 2.781 0.826 1 89.31 48 PRO B CA 1
ATOM 1827 C C . PRO B 1 48 ? -7.449 2.809 2.299 1 89.31 48 PRO B C 1
ATOM 1829 O O . PRO B 1 48 ? -7.539 1.757 2.938 1 89.31 48 PRO B O 1
ATOM 1832 N N . SER B 1 49 ? -7.602 4.004 2.854 1 89.75 49 SER B N 1
ATOM 1833 C CA . SER B 1 49 ? -8.109 4.199 4.207 1 89.75 49 SER B CA 1
ATOM 1834 C C . SER B 1 49 ? -9.18 5.289 4.246 1 89.75 49 SER B C 1
ATOM 1836 O O . SER B 1 49 ? -9.047 6.316 3.572 1 89.75 49 SER B O 1
ATOM 1838 N N . ARG B 1 50 ? -10.148 4.988 4.996 1 86.81 50 ARG B N 1
ATOM 1839 C CA . ARG B 1 50 ? -11.18 5.988 5.246 1 86.81 50 ARG B CA 1
ATOM 1840 C C . ARG B 1 50 ? -10.984 6.645 6.605 1 86.81 50 ARG B C 1
ATOM 1842 O O . ARG B 1 50 ? -10.758 5.961 7.605 1 86.81 50 ARG B O 1
ATOM 1849 N N . LEU B 1 51 ? -11.016 7.902 6.523 1 89.19 51 LEU B N 1
ATOM 1850 C CA . LEU B 1 51 ? -10.93 8.68 7.758 1 89.19 51 LEU B CA 1
ATOM 1851 C C . LEU B 1 51 ? -12.273 9.289 8.117 1 89.19 51 LEU B C 1
ATOM 1853 O O . LEU B 1 51 ? -13.227 9.203 7.34 1 89.19 51 LEU B O 1
ATOM 1857 N N . LEU B 1 52 ? -12.344 9.812 9.359 1 87.94 52 LEU B N 1
ATOM 1858 C CA . LEU B 1 52 ? -13.555 10.523 9.75 1 87.94 52 LEU B CA 1
ATOM 1859 C C . LEU B 1 52 ? -13.867 11.656 8.781 1 87.94 52 LEU B C 1
ATOM 1861 O O . LEU B 1 52 ? -12.961 12.352 8.32 1 87.94 52 LEU B O 1
ATOM 1865 N N . ALA B 1 53 ? -15.172 11.852 8.531 1 87.62 53 ALA B N 1
ATOM 1866 C CA . ALA B 1 53 ? -15.594 12.883 7.59 1 87.62 53 ALA B CA 1
ATOM 1867 C C . ALA B 1 53 ? -15.172 14.266 8.062 1 87.62 53 ALA B C 1
ATOM 1869 O O . ALA B 1 53 ? -15.07 15.203 7.266 1 87.62 53 ALA B O 1
ATOM 1870 N N . THR B 1 54 ? -14.867 14.438 9.328 1 89.56 54 THR B N 1
ATOM 1871 C CA . THR B 1 54 ? -14.508 15.727 9.914 1 89.56 54 THR B CA 1
ATOM 1872 C C . THR B 1 54 ? -13.008 15.984 9.781 1 89.56 54 THR B C 1
ATOM 1874 O O . THR B 1 54 ? -12.539 17.094 10.039 1 89.56 54 THR B O 1
ATOM 1877 N N . ALA B 1 55 ? -12.266 15 9.344 1 88.62 55 ALA B N 1
ATOM 1878 C CA . ALA B 1 55 ? -10.82 15.156 9.227 1 88.62 55 ALA B CA 1
ATOM 1879 C C . ALA B 1 55 ? -10.469 16.156 8.125 1 88.62 55 ALA B C 1
ATOM 1881 O O . ALA B 1 55 ? -11.18 16.266 7.125 1 88.62 55 ALA B O 1
ATOM 1882 N N . SER B 1 56 ? -9.391 16.875 8.328 1 90.31 56 SER B N 1
ATOM 1883 C CA . SER B 1 56 ? -8.906 17.797 7.301 1 90.31 56 SER B CA 1
ATOM 1884 C C . SER B 1 56 ? -8.117 17.047 6.23 1 90.31 56 SER B C 1
ATOM 1886 O O . SER B 1 56 ? -7.66 15.922 6.453 1 90.31 56 SER B O 1
ATOM 1888 N N . ILE B 1 57 ? -7.969 17.734 5.051 1 88.81 57 ILE B N 1
ATOM 1889 C CA . ILE B 1 57 ? -7.164 17.172 3.969 1 88.81 57 ILE B CA 1
ATOM 1890 C C . ILE B 1 57 ? -5.723 16.984 4.438 1 88.81 57 ILE B C 1
ATOM 1892 O O . ILE B 1 57 ? -5.059 16.016 4.066 1 88.81 57 ILE B O 1
ATOM 1896 N N . THR B 1 58 ? -5.215 17.906 5.238 1 91.38 58 THR B N 1
ATOM 1897 C CA . THR B 1 58 ? -3.865 17.797 5.785 1 91.38 58 THR B CA 1
ATOM 1898 C C . THR B 1 58 ? -3.732 16.562 6.668 1 91.38 58 THR B C 1
ATOM 1900 O O . THR B 1 58 ? -2.727 15.859 6.605 1 91.38 58 THR B O 1
ATOM 1903 N N . THR B 1 59 ? -4.727 16.297 7.441 1 91.56 59 THR B N 1
ATOM 1904 C CA . THR B 1 59 ? -4.75 15.102 8.281 1 91.56 59 THR B CA 1
ATOM 1905 C C . THR B 1 59 ? -4.688 13.844 7.422 1 91.56 59 THR B C 1
ATOM 1907 O O . THR B 1 59 ? -3.943 12.914 7.734 1 91.56 59 THR B O 1
ATOM 1910 N N . ALA B 1 60 ? -5.445 13.836 6.359 1 91.06 60 ALA B N 1
ATOM 1911 C CA . ALA B 1 60 ? -5.457 12.688 5.461 1 91.06 60 ALA B CA 1
ATOM 1912 C C . ALA B 1 60 ? -4.078 12.453 4.852 1 91.06 60 ALA B C 1
ATOM 1914 O O . ALA B 1 60 ? -3.623 11.312 4.75 1 91.06 60 ALA B O 1
ATOM 1915 N N . GLU B 1 61 ? -3.475 13.516 4.453 1 91.88 61 GLU B N 1
ATOM 1916 C CA . GLU B 1 61 ? -2.143 13.422 3.857 1 91.88 61 GLU B CA 1
ATOM 1917 C C . GLU B 1 61 ? -1.119 12.922 4.871 1 91.88 61 GLU B C 1
ATOM 1919 O O . GLU B 1 61 ? -0.306 12.047 4.562 1 91.88 61 GLU B O 1
ATOM 1924 N N . LEU B 1 62 ? -1.165 13.469 6.059 1 93.62 62 LEU B N 1
ATOM 1925 C CA . LEU B 1 62 ? -0.261 13.023 7.113 1 93.62 62 LEU B CA 1
ATOM 1926 C C . LEU B 1 62 ? -0.503 11.555 7.457 1 93.62 62 LEU B C 1
ATOM 1928 O O . LEU B 1 62 ? 0.445 10.805 7.684 1 93.62 62 LEU B O 1
ATOM 1932 N N . PHE B 1 63 ? -1.738 11.195 7.496 1 93.44 63 PHE B N 1
ATOM 1933 C CA . PHE B 1 63 ? -2.096 9.805 7.762 1 93.44 63 PHE B CA 1
ATOM 1934 C C . PHE B 1 63 ? -1.508 8.883 6.699 1 93.44 63 PHE B C 1
ATOM 1936 O O . PHE B 1 63 ? -0.932 7.844 7.02 1 93.44 63 PHE B O 1
ATOM 1943 N N . ALA B 1 64 ? -1.669 9.258 5.473 1 93.75 64 ALA B N 1
ATOM 1944 C CA . ALA B 1 64 ? -1.147 8.453 4.371 1 93.75 64 ALA B CA 1
ATOM 1945 C C . ALA B 1 64 ? 0.368 8.312 4.469 1 93.75 64 ALA B C 1
ATOM 1947 O O . ALA B 1 64 ? 0.91 7.223 4.254 1 93.75 64 ALA B O 1
ATOM 1948 N N . ILE B 1 65 ? 1.047 9.359 4.766 1 94.44 65 ILE B N 1
ATOM 1949 C CA . ILE B 1 65 ? 2.498 9.336 4.91 1 94.44 65 ILE B CA 1
ATOM 1950 C C . ILE B 1 65 ? 2.885 8.398 6.051 1 94.44 65 ILE B C 1
ATOM 1952 O O . ILE B 1 65 ? 3.795 7.578 5.91 1 94.44 65 ILE B O 1
ATOM 1956 N N . LYS B 1 66 ? 2.176 8.531 7.176 1 95.38 66 LYS B N 1
ATOM 1957 C CA . LYS B 1 66 ? 2.408 7.637 8.305 1 95.38 66 LYS B CA 1
ATOM 1958 C C . LYS B 1 66 ? 2.262 6.176 7.895 1 95.38 66 LYS B C 1
ATOM 1960 O O . LYS B 1 66 ? 3.111 5.344 8.219 1 95.38 66 LYS B O 1
ATOM 1965 N N . GLU B 1 67 ? 1.182 5.898 7.191 1 95.25 67 GLU B N 1
ATOM 1966 C CA . GLU B 1 67 ? 0.939 4.531 6.75 1 95.25 67 GLU B CA 1
ATOM 1967 C C . GLU B 1 67 ? 2.051 4.047 5.824 1 95.25 67 GLU B C 1
ATOM 1969 O O . GLU B 1 67 ? 2.465 2.887 5.895 1 95.25 67 GLU B O 1
ATOM 1974 N N . GLY B 1 68 ? 2.482 4.871 4.91 1 96.19 68 GLY B N 1
ATOM 1975 C CA . GLY B 1 68 ? 3.592 4.535 4.035 1 96.19 68 GLY B CA 1
ATOM 1976 C C . GLY B 1 68 ? 4.863 4.195 4.785 1 96.19 68 GLY B C 1
ATOM 1977 O O . GLY B 1 68 ? 5.527 3.203 4.473 1 96.19 68 GLY B O 1
ATOM 1978 N N . LEU B 1 69 ? 5.18 5.02 5.723 1 96.06 69 LEU B N 1
ATOM 1979 C CA . LEU B 1 69 ? 6.363 4.77 6.535 1 96.06 69 LEU B CA 1
ATOM 1980 C C . LEU B 1 69 ? 6.199 3.5 7.359 1 96.06 69 LEU B C 1
ATOM 1982 O O . LEU B 1 69 ? 7.168 2.775 7.598 1 96.06 69 LEU B O 1
ATOM 1986 N N . GLN B 1 70 ? 4.992 3.309 7.836 1 95.62 70 GLN B N 1
ATOM 1987 C CA . GLN B 1 70 ? 4.715 2.072 8.562 1 95.62 70 GLN B CA 1
ATOM 1988 C C . GLN B 1 70 ? 5.008 0.851 7.695 1 95.62 70 GLN B C 1
ATOM 1990 O O . GLN B 1 70 ? 5.625 -0.111 8.156 1 95.62 70 GLN B O 1
ATOM 1995 N N . PHE B 1 71 ? 4.613 0.858 6.48 1 94.88 71 PHE B N 1
ATOM 1996 C CA . PHE B 1 71 ? 4.949 -0.233 5.57 1 94.88 71 PHE B CA 1
ATOM 1997 C C . PHE B 1 71 ? 6.457 -0.435 5.5 1 94.88 71 PHE B C 1
ATOM 1999 O O . PHE B 1 71 ? 6.934 -1.571 5.484 1 94.88 71 PHE B O 1
ATOM 2006 N N . ALA B 1 72 ? 7.152 0.626 5.441 1 95.19 72 ALA B N 1
ATOM 2007 C CA . ALA B 1 72 ? 8.602 0.578 5.254 1 95.19 72 ALA B CA 1
ATOM 2008 C C . ALA B 1 72 ? 9.273 -0.187 6.387 1 95.19 72 ALA B C 1
ATOM 2010 O O . ALA B 1 72 ? 10.383 -0.707 6.223 1 95.19 72 ALA B O 1
ATOM 2011 N N . THR B 1 73 ? 8.625 -0.227 7.508 1 94.81 73 THR B N 1
ATOM 2012 C CA . THR B 1 73 ? 9.211 -0.928 8.648 1 94.81 73 THR B CA 1
ATOM 2013 C C . THR B 1 73 ? 9.242 -2.434 8.398 1 94.81 73 THR B C 1
ATOM 2015 O O . THR B 1 73 ? 9.914 -3.174 9.117 1 94.81 73 THR B O 1
ATOM 2018 N N . THR B 1 74 ? 8.539 -2.926 7.418 1 93.38 74 THR B N 1
ATOM 2019 C CA . THR B 1 74 ? 8.5 -4.352 7.117 1 93.38 74 THR B CA 1
ATOM 2020 C C . THR B 1 74 ? 9.664 -4.742 6.211 1 93.38 74 THR B C 1
ATOM 2022 O O . THR B 1 74 ? 9.93 -5.926 6.004 1 93.38 74 THR B O 1
ATOM 2025 N N . LEU B 1 75 ? 10.344 -3.725 5.668 1 90.88 75 LEU B N 1
ATOM 2026 C CA . LEU B 1 75 ? 11.469 -4.008 4.789 1 90.88 75 LEU B CA 1
ATOM 2027 C C . LEU B 1 75 ? 12.656 -4.543 5.586 1 90.88 75 LEU B C 1
ATOM 2029 O O . LEU B 1 75 ? 13.086 -3.922 6.559 1 90.88 75 LEU B O 1
ATOM 2033 N N . ALA B 1 76 ? 13.133 -5.641 5.277 1 84.38 76 ALA B N 1
ATOM 2034 C CA . ALA B 1 76 ? 14.125 -6.367 6.066 1 84.38 76 ALA B CA 1
ATOM 2035 C C . ALA B 1 76 ? 15.516 -5.777 5.875 1 84.38 76 ALA B C 1
ATOM 2037 O O . ALA B 1 76 ? 16.234 -5.516 6.852 1 84.38 76 ALA B O 1
ATOM 2038 N N . ALA B 1 77 ? 15.977 -5.516 4.676 1 89.38 77 ALA B N 1
ATOM 2039 C CA . ALA B 1 77 ? 17.328 -5.043 4.395 1 89.38 77 ALA B CA 1
ATOM 2040 C C . ALA B 1 77 ? 17.359 -3.521 4.27 1 89.38 77 ALA B C 1
ATOM 2042 O O . ALA B 1 77 ? 16.438 -2.918 3.719 1 89.38 77 ALA B O 1
ATOM 2043 N N . PRO B 1 78 ? 18.5 -2.951 4.832 1 91.25 78 PRO B N 1
ATOM 2044 C CA . PRO B 1 78 ? 18.641 -1.506 4.645 1 91.25 78 PRO B CA 1
ATOM 2045 C C . PRO B 1 78 ? 18.578 -1.092 3.176 1 91.25 78 PRO B C 1
ATOM 2047 O O . PRO B 1 78 ? 19.141 -1.766 2.314 1 91.25 78 PRO B O 1
ATOM 2050 N N . CYS B 1 79 ? 17.859 -0.068 2.891 1 90.88 79 CYS B N 1
ATOM 2051 C CA . CYS B 1 79 ? 17.734 0.452 1.534 1 90.88 79 CYS B CA 1
ATOM 2052 C C . CYS B 1 79 ? 17.328 1.921 1.547 1 90.88 79 CYS B C 1
ATOM 2054 O O . CYS B 1 79 ? 17.094 2.498 2.613 1 90.88 79 CYS B O 1
ATOM 2056 N N . SER B 1 80 ? 17.406 2.539 0.367 1 90.88 80 SER B N 1
ATOM 2057 C CA . SER B 1 80 ? 16.953 3.912 0.201 1 90.88 80 SER B CA 1
ATOM 2058 C C . SER B 1 80 ? 15.477 3.953 -0.186 1 90.88 80 SER B C 1
ATOM 2060 O O . SER B 1 80 ? 15.055 3.299 -1.145 1 90.88 80 SER B O 1
ATOM 2062 N N . ILE B 1 81 ? 14.68 4.691 0.614 1 93.19 81 ILE B N 1
ATOM 2063 C CA . ILE B 1 81 ? 13.242 4.77 0.402 1 93.19 81 ILE B CA 1
ATOM 2064 C C . ILE B 1 81 ? 12.859 6.18 -0.042 1 93.19 81 ILE B C 1
ATOM 2066 O O . ILE B 1 81 ? 13.312 7.164 0.546 1 93.19 81 ILE B O 1
ATOM 2070 N N . ALA B 1 82 ? 12.125 6.266 -1.142 1 91 82 ALA B N 1
ATOM 2071 C CA . ALA B 1 82 ? 11.555 7.535 -1.584 1 91 82 ALA B CA 1
ATOM 2072 C C . ALA B 1 82 ? 10.039 7.535 -1.424 1 91 82 ALA B C 1
ATOM 2074 O O . ALA B 1 82 ? 9.344 6.727 -2.041 1 91 82 ALA B O 1
ATOM 2075 N N . LEU B 1 83 ? 9.531 8.391 -0.577 1 93.44 83 LEU B N 1
ATOM 2076 C CA . LEU B 1 83 ? 8.094 8.57 -0.406 1 93.44 83 LEU B CA 1
ATOM 2077 C C . LEU B 1 83 ? 7.621 9.852 -1.087 1 93.44 83 LEU B C 1
ATOM 2079 O O . LEU B 1 83 ? 8.102 10.938 -0.774 1 93.44 83 LEU B O 1
ATOM 2083 N N . PHE B 1 84 ? 6.664 9.688 -1.993 1 88.5 84 PHE B N 1
ATOM 2084 C CA . PHE B 1 84 ? 6.191 10.805 -2.807 1 88.5 84 PHE B CA 1
ATOM 2085 C C . PHE B 1 84 ? 4.828 11.281 -2.328 1 88.5 84 PHE B C 1
ATOM 2087 O O . PHE B 1 84 ? 3.898 10.484 -2.184 1 88.5 84 PHE B O 1
ATOM 2094 N N . SER B 1 85 ? 4.711 12.562 -2.066 1 88.75 85 SER B N 1
ATOM 2095 C CA . SER B 1 85 ? 3.459 13.195 -1.663 1 88.75 85 SER B CA 1
ATOM 2096 C C . SER B 1 85 ? 3.24 14.508 -2.408 1 88.75 85 SER B C 1
ATOM 2098 O O . SER B 1 85 ? 4.188 15.266 -2.633 1 88.75 85 SER B O 1
ATOM 2100 N N . ASP B 1 86 ? 2.006 14.789 -2.719 1 83.75 86 ASP B N 1
ATOM 2101 C CA . ASP B 1 86 ? 1.745 16.062 -3.396 1 83.75 86 ASP B CA 1
ATOM 2102 C C . ASP B 1 86 ? 1.304 17.125 -2.404 1 83.75 86 ASP B C 1
ATOM 2104 O O . ASP B 1 86 ? 0.832 18.203 -2.805 1 83.75 86 ASP B O 1
ATOM 2108 N N . SER B 1 87 ? 1.399 16.859 -1.146 1 88 87 SER B N 1
ATOM 2109 C CA . SER B 1 87 ? 1.009 17.812 -0.109 1 88 87 SER B CA 1
ATOM 2110 C C . SER B 1 87 ? 2.221 18.547 0.452 1 88 87 SER B C 1
ATOM 2112 O O . SER B 1 87 ? 2.871 18.062 1.381 1 88 87 SER B O 1
ATOM 2114 N N . LEU B 1 88 ? 2.443 19.719 -0.069 1 86.88 88 LEU B N 1
ATOM 2115 C CA . LEU B 1 88 ? 3.545 20.531 0.437 1 86.88 88 LEU B CA 1
ATOM 2116 C C . LEU B 1 88 ? 3.32 20.906 1.898 1 86.88 88 LEU B C 1
ATOM 2118 O O . LEU B 1 88 ? 4.262 20.906 2.695 1 86.88 88 LEU B O 1
ATOM 2122 N N . SER B 1 89 ? 2.119 21.203 2.205 1 88.81 89 SER B N 1
ATOM 2123 C CA . SER B 1 89 ? 1.784 21.594 3.572 1 88.81 89 SER B CA 1
ATOM 2124 C C . SER B 1 89 ? 2.111 20.469 4.555 1 88.81 89 SER B C 1
ATOM 2126 O O . SER B 1 89 ? 2.723 20.703 5.598 1 88.81 89 SER B O 1
ATOM 2128 N N . ALA B 1 90 ? 1.716 19.219 4.227 1 90.62 90 ALA B N 1
ATOM 2129 C CA . ALA B 1 90 ? 2.004 18.094 5.102 1 90.62 90 ALA B CA 1
ATOM 2130 C C . ALA B 1 90 ? 3.51 17.906 5.281 1 90.62 90 ALA B C 1
ATOM 2132 O O . ALA B 1 90 ? 3.984 17.688 6.398 1 90.62 90 ALA B O 1
ATOM 2133 N N . LEU B 1 91 ? 4.23 18.016 4.195 1 91.31 91 LEU B N 1
ATOM 2134 C CA . LEU B 1 91 ? 5.672 17.828 4.246 1 91.31 91 LEU B CA 1
ATOM 2135 C C . LEU B 1 91 ? 6.344 18.922 5.07 1 91.31 91 LEU B C 1
ATOM 2137 O O . LEU B 1 91 ? 7.305 18.656 5.797 1 91.31 91 LEU B O 1
ATOM 2141 N N . GLN B 1 92 ? 5.824 20.094 4.957 1 88.06 92 GLN B N 1
ATOM 2142 C CA . GLN B 1 92 ? 6.367 21.203 5.734 1 88.06 92 GLN B CA 1
ATOM 2143 C C . GLN B 1 92 ? 6.102 21.016 7.223 1 88.06 92 GLN B C 1
ATOM 2145 O O . GLN B 1 92 ? 6.945 21.359 8.055 1 88.06 92 GLN B O 1
ATOM 2150 N N . ILE B 1 93 ? 4.945 20.531 7.516 1 88.81 93 ILE B N 1
ATOM 2151 C CA . ILE B 1 93 ? 4.598 20.25 8.906 1 88.81 93 ILE B CA 1
ATOM 2152 C C . ILE B 1 93 ? 5.566 19.219 9.484 1 88.81 93 ILE B C 1
ATOM 2154 O O . ILE B 1 93 ? 6.043 19.359 10.609 1 88.81 93 ILE B O 1
ATOM 2158 N N . ILE B 1 94 ? 5.844 18.203 8.75 1 88.81 94 ILE B N 1
ATOM 2159 C CA . ILE B 1 94 ? 6.758 17.156 9.188 1 88.81 94 ILE B CA 1
ATOM 2160 C C . ILE B 1 94 ? 8.156 17.734 9.383 1 88.81 94 ILE B C 1
ATOM 2162 O O . ILE B 1 94 ? 8.852 17.375 10.336 1 88.81 94 ILE B O 1
ATOM 2166 N N . LYS B 1 95 ? 8.5 18.562 8.445 1 86 95 LYS B N 1
ATOM 2167 C CA . LYS B 1 95 ? 9.836 19.156 8.5 1 86 95 LYS B CA 1
ATOM 2168 C C . LYS B 1 95 ? 9.969 20.078 9.703 1 86 95 LYS B C 1
ATOM 2170 O O . LYS B 1 95 ? 11.039 20.172 10.312 1 86 95 LYS B O 1
ATOM 2175 N N . SER B 1 96 ? 8.672 20.609 9.938 1 79.62 96 SER B N 1
ATOM 2176 C CA . SER B 1 96 ? 8.711 21.594 11.023 1 79.62 96 SER B CA 1
ATOM 2177 C C . SER B 1 96 ? 8.609 20.906 12.383 1 79.62 96 SER B C 1
ATOM 2179 O O . SER B 1 96 ? 7.949 19.859 12.516 1 79.62 96 SER B O 1
ATOM 2181 N N . HIS B 1 97 ? 9.414 20.797 13.219 1 68.44 97 HIS B N 1
ATOM 2182 C CA . HIS B 1 97 ? 9.383 20.188 14.539 1 68.44 97 HIS B CA 1
ATOM 2183 C C . HIS B 1 97 ? 8.555 21.031 15.516 1 68.44 97 HIS B C 1
ATOM 2185 O O . HIS B 1 97 ? 8.562 20.766 16.719 1 68.44 97 HIS B O 1
ATOM 2191 N N . ARG B 1 98 ? 7.746 21.891 14.969 1 64.38 98 ARG B N 1
ATOM 2192 C CA . ARG B 1 98 ? 6.957 22.75 15.852 1 64.38 98 ARG B CA 1
ATOM 2193 C C . ARG B 1 98 ? 5.594 22.125 16.141 1 64.38 98 ARG B C 1
ATOM 2195 O O . ARG B 1 98 ? 5.016 21.469 15.273 1 64.38 98 ARG B O 1
ATOM 2202 N N . PRO B 1 99 ? 5.242 22.219 17.422 1 61.19 99 PRO B N 1
ATOM 2203 C CA . PRO B 1 99 ? 3.896 21.734 17.75 1 61.19 99 PRO B CA 1
ATOM 2204 C C . PRO B 1 99 ? 2.816 22.344 16.859 1 61.19 99 PRO B C 1
ATOM 2206 O O . PRO B 1 99 ? 2.908 23.531 16.5 1 61.19 99 PRO B O 1
ATOM 2209 N N . HIS B 1 100 ? 2.072 21.594 16.25 1 69.62 100 HIS B N 1
ATOM 2210 C CA . HIS B 1 100 ? 0.932 22.016 15.438 1 69.62 100 HIS B CA 1
ATOM 2211 C C . HIS B 1 100 ? -0.27 21.094 15.672 1 69.62 100 HIS B C 1
ATOM 2213 O O . HIS B 1 100 ? -0.205 20.172 16.484 1 69.62 100 HIS B O 1
ATOM 2219 N N . SER B 1 101 ? -1.461 21.547 15.281 1 69.44 101 SER B N 1
ATOM 2220 C CA . SER B 1 101 ? -2.719 20.812 15.422 1 69.44 101 SER B CA 1
ATOM 2221 C C . SER B 1 101 ? -2.562 19.359 15 1 69.44 101 SER B C 1
ATOM 2223 O O . SER B 1 101 ? -3.367 18.516 15.383 1 69.44 101 SER B O 1
ATOM 2225 N N . HIS B 1 102 ? -1.475 19.172 14.297 1 72.12 102 HIS B N 1
ATOM 2226 C CA . HIS B 1 102 ? -1.276 17.828 13.789 1 72.12 102 HIS B CA 1
ATOM 2227 C C . HIS B 1 102 ? -0.13 17.125 14.516 1 72.12 102 HIS B C 1
ATOM 2229 O O . HIS B 1 102 ? 0.515 16.234 13.953 1 72.12 102 HIS B O 1
ATOM 2235 N N . HIS B 1 103 ? -0.042 17.422 15.672 1 72.94 103 HIS B N 1
ATOM 2236 C CA . HIS B 1 103 ? 1.139 17.016 16.438 1 72.94 103 HIS B CA 1
ATOM 2237 C C . HIS B 1 103 ? 1.206 15.508 16.609 1 72.94 103 HIS B C 1
ATOM 2239 O O . HIS B 1 103 ? 2.287 14.922 16.531 1 72.94 103 HIS B O 1
ATOM 2245 N N . ASN B 1 104 ? 0.102 14.914 16.734 1 81.19 104 ASN B N 1
ATOM 2246 C CA . ASN B 1 104 ? 0.141 13.484 16.984 1 81.19 104 ASN B CA 1
ATOM 2247 C C . ASN B 1 104 ? 0.706 12.711 15.797 1 81.19 104 ASN B C 1
ATOM 2249 O O . ASN B 1 104 ? 1.625 11.906 15.945 1 81.19 104 ASN B O 1
ATOM 2253 N N . PHE B 1 105 ? 0.193 12.969 14.648 1 87.19 105 PHE B N 1
ATOM 2254 C CA . PHE B 1 105 ? 0.69 12.273 13.461 1 87.19 105 PHE B CA 1
ATOM 2255 C C . PHE B 1 105 ? 2.154 12.617 13.211 1 87.19 105 PHE B C 1
ATOM 2257 O O . PHE B 1 105 ? 2.945 11.75 12.836 1 87.19 105 PHE B O 1
ATOM 2264 N N . THR B 1 106 ? 2.457 13.852 13.469 1 88.88 106 THR B N 1
ATOM 2265 C CA . THR B 1 106 ? 3.824 14.281 13.195 1 88.88 106 THR B CA 1
ATOM 2266 C C . THR B 1 106 ? 4.809 13.586 14.133 1 88.88 106 THR B C 1
ATOM 2268 O O . THR B 1 106 ? 5.895 13.188 13.711 1 88.88 106 THR B O 1
ATOM 2271 N N . LEU B 1 107 ? 4.398 13.438 15.352 1 88 107 LEU B N 1
ATOM 2272 C CA . LEU B 1 107 ? 5.25 12.727 16.297 1 88 107 LEU B CA 1
ATOM 2273 C C . LEU B 1 107 ? 5.453 11.281 15.867 1 88 107 LEU B C 1
ATOM 2275 O O . LEU B 1 107 ? 6.574 10.766 15.914 1 88 107 LEU B O 1
ATOM 2279 N N . ILE B 1 108 ? 4.363 10.664 15.547 1 91.81 108 ILE B N 1
ATOM 2280 C CA . ILE B 1 108 ? 4.449 9.273 15.109 1 91.81 108 ILE B CA 1
ATOM 2281 C C . ILE B 1 108 ? 5.34 9.172 13.875 1 91.81 108 ILE B C 1
ATOM 2283 O O . ILE B 1 108 ? 6.184 8.273 13.781 1 91.81 108 ILE B O 1
ATOM 2287 N N . ILE B 1 109 ? 5.156 10.055 12.977 1 93.06 109 ILE B N 1
ATOM 2288 C CA . ILE B 1 109 ? 5.938 10.07 11.742 1 93.06 109 ILE B CA 1
ATOM 2289 C C . ILE B 1 109 ? 7.418 10.242 12.078 1 93.06 109 ILE B C 1
ATOM 2291 O O . ILE B 1 109 ? 8.266 9.523 11.547 1 93.06 109 ILE B O 1
ATOM 2295 N N . HIS B 1 110 ? 7.711 11.148 12.938 1 91.56 110 HIS B N 1
ATOM 2296 C CA . HIS B 1 110 ? 9.102 11.359 13.344 1 91.56 110 HIS B CA 1
ATOM 2297 C C . HIS B 1 110 ? 9.688 10.109 13.984 1 91.56 110 HIS B C 1
ATOM 2299 O O . HIS B 1 110 ? 10.836 9.75 13.711 1 91.56 110 HIS B O 1
ATOM 2305 N N . HIS B 1 111 ? 8.93 9.492 14.789 1 92.31 111 HIS B N 1
ATOM 2306 C CA . HIS B 1 111 ? 9.383 8.258 15.414 1 92.31 111 HIS B CA 1
ATOM 2307 C C . HIS B 1 111 ? 9.664 7.18 14.367 1 92.31 111 HIS B C 1
ATOM 2309 O O . HIS B 1 111 ? 10.656 6.465 14.453 1 92.31 111 HIS B O 1
ATOM 2315 N N . LEU B 1 112 ? 8.75 7.059 13.445 1 93.38 112 LEU B N 1
ATOM 2316 C CA . LEU B 1 112 ? 8.93 6.07 12.383 1 93.38 112 LEU B CA 1
ATOM 2317 C C . LEU B 1 112 ? 10.195 6.352 11.586 1 93.38 112 LEU B C 1
ATOM 2319 O O . LEU B 1 112 ? 10.945 5.43 11.258 1 93.38 112 LEU B O 1
ATOM 2323 N N . ILE B 1 113 ? 10.406 7.602 11.289 1 91.94 113 ILE B N 1
ATOM 2324 C CA . ILE B 1 113 ? 11.586 7.992 10.523 1 91.94 113 ILE B CA 1
ATOM 2325 C C . ILE B 1 113 ? 12.852 7.656 11.312 1 91.94 113 ILE B C 1
ATOM 2327 O O . ILE B 1 113 ? 13.797 7.082 10.773 1 91.94 113 ILE B O 1
ATOM 2331 N N . LEU B 1 114 ? 12.852 8.016 12.547 1 91.88 114 LEU B N 1
ATOM 2332 C CA . LEU B 1 114 ? 13.992 7.711 13.398 1 91.88 114 LEU B CA 1
ATOM 2333 C C . LEU B 1 114 ? 14.234 6.207 13.469 1 91.88 114 LEU B C 1
ATOM 2335 O O . LEU B 1 114 ? 15.375 5.754 13.383 1 91.88 114 LEU B O 1
ATOM 2339 N N . HIS B 1 115 ? 13.195 5.457 13.664 1 95 115 HIS B N 1
ATOM 2340 C CA . HIS B 1 115 ? 13.297 4.004 13.719 1 95 115 HIS B CA 1
ATOM 2341 C C . HIS B 1 115 ? 13.883 3.441 12.43 1 95 115 HIS B C 1
ATOM 2343 O O . HIS B 1 115 ? 14.828 2.658 12.461 1 95 115 HIS B O 1
ATOM 2349 N N . LEU B 1 116 ? 13.336 3.83 11.336 1 93.5 116 LEU B N 1
ATOM 2350 C CA . LEU B 1 116 ? 13.773 3.34 10.031 1 93.5 116 LEU B CA 1
ATOM 2351 C C . LEU B 1 116 ? 15.234 3.697 9.773 1 93.5 116 LEU B C 1
ATOM 2353 O O . LEU B 1 116 ? 16 2.871 9.266 1 93.5 116 LEU B O 1
ATOM 2357 N N . THR B 1 117 ? 15.617 4.875 10.133 1 92.88 117 THR B N 1
ATOM 2358 C CA . THR B 1 117 ? 17 5.297 9.93 1 92.88 117 THR B CA 1
ATOM 2359 C C . THR B 1 117 ? 17.938 4.523 10.844 1 92.88 117 THR B C 1
ATOM 2361 O O . THR B 1 117 ? 19.078 4.227 10.461 1 92.88 117 THR B O 1
ATOM 2364 N N . SER B 1 118 ? 17.484 4.223 12.008 1 92.81 118 SER B N 1
ATOM 2365 C CA . SER B 1 118 ? 18.297 3.443 12.93 1 92.81 118 SER B CA 1
ATOM 2366 C C . SER B 1 118 ? 18.547 2.033 12.398 1 92.81 118 SER B C 1
ATOM 2368 O O . SER B 1 118 ? 19.531 1.39 12.766 1 92.81 118 SER B O 1
ATOM 2370 N N . LEU B 1 119 ? 17.672 1.582 11.617 1 92.88 119 LEU B N 1
ATOM 2371 C CA . LEU B 1 119 ? 17.812 0.264 11.008 1 92.88 119 LEU B CA 1
ATOM 2372 C C . LEU B 1 119 ? 18.672 0.332 9.758 1 92.88 119 LEU B C 1
ATOM 2374 O O . LEU B 1 119 ? 18.906 -0.684 9.094 1 92.88 119 LEU B O 1
ATOM 2378 N N . GLY B 1 120 ? 19.109 1.512 9.383 1 92.75 120 GLY B N 1
ATOM 2379 C CA . GLY B 1 120 ? 20.047 1.677 8.273 1 92.75 120 GLY B CA 1
ATOM 2380 C C . GLY B 1 120 ? 19.375 2.168 7 1 92.75 120 GLY B C 1
ATOM 2381 O O . GLY B 1 120 ? 20.031 2.365 5.98 1 92.75 120 GLY B O 1
ATOM 2382 N N . HIS B 1 121 ? 18.016 2.34 7.02 1 92.88 121 HIS B N 1
ATOM 2383 C CA . HIS B 1 121 ? 17.328 2.871 5.852 1 92.88 121 HIS B CA 1
ATOM 2384 C C . HIS B 1 121 ? 17.594 4.363 5.68 1 92.88 121 HIS B C 1
ATOM 2386 O O . HIS B 1 121 ? 17.844 5.07 6.66 1 92.88 121 HIS B O 1
ATOM 2392 N N . THR B 1 122 ? 17.609 4.793 4.422 1 92.81 122 THR B N 1
ATOM 2393 C CA . THR B 1 122 ? 17.547 6.219 4.117 1 92.81 122 THR B CA 1
ATOM 2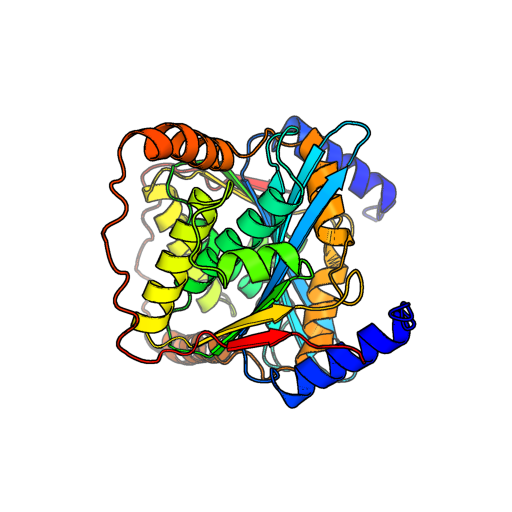394 C C . THR B 1 122 ? 16.156 6.602 3.617 1 92.81 122 THR B C 1
ATOM 2396 O O . THR B 1 122 ? 15.586 5.906 2.775 1 92.81 122 THR B O 1
ATOM 2399 N N . ILE B 1 123 ? 15.625 7.66 4.176 1 94.38 123 ILE B N 1
ATOM 2400 C CA . ILE B 1 123 ? 14.258 8.047 3.836 1 94.38 123 ILE B CA 1
ATOM 2401 C C . ILE B 1 123 ? 14.273 9.406 3.139 1 94.38 123 ILE B C 1
ATOM 2403 O O . ILE B 1 123 ? 14.828 10.375 3.662 1 94.38 123 ILE B O 1
ATOM 2407 N N . HIS B 1 124 ? 13.711 9.477 1.96 1 92.25 124 HIS B N 1
ATOM 2408 C CA . HIS B 1 124 ? 13.484 10.719 1.234 1 92.25 124 HIS B CA 1
ATOM 2409 C C . HIS B 1 124 ? 11.992 11.031 1.12 1 92.25 124 HIS B C 1
ATOM 2411 O O . HIS B 1 124 ? 11.242 10.266 0.518 1 92.25 124 HIS B O 1
ATOM 2417 N N . LEU B 1 125 ? 11.562 12.109 1.771 1 93.62 125 LEU B N 1
ATOM 2418 C CA . LEU B 1 125 ? 10.211 12.617 1.548 1 93.62 125 LEU B CA 1
ATOM 2419 C C . LEU B 1 125 ? 10.195 13.648 0.422 1 93.62 125 LEU B C 1
ATOM 2421 O O . LEU B 1 125 ? 10.75 14.742 0.567 1 93.62 125 LEU B O 1
ATOM 2425 N N . GLN B 1 126 ? 9.555 13.305 -0.652 1 88.56 126 GLN B N 1
ATOM 2426 C CA . GLN B 1 126 ? 9.641 14.117 -1.859 1 88.56 126 GLN B CA 1
ATOM 2427 C C . GLN B 1 126 ? 8.281 14.703 -2.227 1 88.56 126 GLN B C 1
ATOM 2429 O O . GLN B 1 126 ? 7.312 13.961 -2.412 1 88.56 126 GLN B O 1
ATOM 2434 N N . TRP B 1 127 ? 8.25 15.984 -2.342 1 88.06 127 TRP B N 1
ATOM 2435 C CA . TRP B 1 127 ? 7.059 16.656 -2.85 1 88.06 127 TRP B CA 1
ATOM 2436 C C . TRP B 1 127 ? 6.961 16.516 -4.367 1 88.06 127 TRP B C 1
ATOM 2438 O O . TRP B 1 127 ? 7.961 16.656 -5.074 1 88.06 127 TRP B O 1
ATOM 2448 N N . VAL B 1 128 ? 5.832 16.219 -4.781 1 82.44 128 VAL B N 1
ATOM 2449 C CA . VAL B 1 128 ? 5.566 16.203 -6.215 1 82.44 128 VAL B CA 1
ATOM 2450 C C . VAL B 1 128 ? 4.344 17.062 -6.527 1 82.44 128 VAL B C 1
ATOM 2452 O O . VAL B 1 128 ? 3.441 17.188 -5.695 1 82.44 128 VAL B O 1
ATOM 2455 N N . PRO B 1 129 ? 4.32 17.719 -7.707 1 76.56 129 PRO B N 1
ATOM 2456 C CA . PRO B 1 129 ? 3.133 18.5 -8.039 1 76.56 129 PRO B CA 1
ATOM 2457 C C . PRO B 1 129 ? 1.868 17.656 -8.141 1 76.56 129 PRO B C 1
ATOM 2459 O O . PRO B 1 129 ? 1.939 16.469 -8.484 1 76.56 129 PRO B O 1
ATOM 2462 N N . SER B 1 130 ? 0.774 18.328 -7.801 1 69.81 130 SER B N 1
ATOM 2463 C CA . SER B 1 130 ? -0.51 17.641 -7.797 1 69.81 130 SER B CA 1
ATOM 2464 C C . SER B 1 130 ? -0.797 17 -9.148 1 69.81 130 SER B C 1
ATOM 2466 O O . SER B 1 130 ? -0.494 17.578 -10.195 1 69.81 130 SER B O 1
ATOM 2468 N N . HIS B 1 131 ? -1.438 15.875 -9.078 1 61.28 131 HIS B N 1
ATOM 2469 C CA . HIS B 1 131 ? -1.952 15.125 -10.219 1 61.28 131 HIS B CA 1
ATOM 2470 C C . HIS B 1 131 ? -0.828 14.727 -11.164 1 61.28 131 HIS B C 1
ATOM 2472 O O . HIS B 1 131 ? -1.076 14.414 -12.336 1 61.28 131 HIS B O 1
ATOM 2478 N N . VAL B 1 132 ? 0.366 15.102 -10.891 1 57.94 132 VAL B N 1
ATOM 2479 C CA . VAL B 1 132 ? 1.467 14.727 -11.766 1 57.94 132 VAL B CA 1
ATOM 2480 C C . VAL B 1 132 ? 1.885 13.281 -11.477 1 57.94 132 VAL B C 1
ATOM 2482 O O . VAL B 1 132 ? 2.424 12.602 -12.352 1 57.94 132 VAL B O 1
ATOM 2485 N N . SER B 1 133 ? 1.744 12.984 -10.25 1 55.03 133 SER B N 1
ATOM 2486 C CA . SER B 1 133 ? 2.123 11.594 -10.023 1 55.03 133 SER B CA 1
ATOM 2487 C C . SER B 1 133 ? 1.113 10.641 -10.648 1 55.03 133 SER B C 1
ATOM 2489 O O . SER B 1 133 ? -0.05 11 -10.844 1 55.03 133 SER B O 1
ATOM 2491 N N . VAL B 1 134 ? 1.588 9.609 -11.312 1 51.78 134 VAL B N 1
ATOM 2492 C CA . VAL B 1 134 ? 0.793 8.586 -11.984 1 51.78 134 VAL B CA 1
ATOM 2493 C C . VAL B 1 134 ? -0.429 8.234 -11.133 1 51.78 134 VAL B C 1
ATOM 2495 O O . VAL B 1 134 ? -1.463 7.824 -11.664 1 51.78 134 VAL B O 1
ATOM 2498 N N . MET B 1 135 ? -0.265 8.289 -9.844 1 52.41 135 MET B N 1
ATOM 2499 C CA . MET B 1 135 ? -1.309 7.855 -8.922 1 52.41 135 MET B CA 1
ATOM 2500 C C . MET B 1 135 ? -2.088 9.055 -8.383 1 52.41 135 MET B C 1
ATOM 2502 O O . MET B 1 135 ? -2.951 8.898 -7.512 1 52.41 135 MET B O 1
ATOM 2506 N N . GLY B 1 136 ? -1.745 10.242 -8.953 1 50.06 136 GLY B N 1
ATOM 2507 C CA . GLY B 1 136 ? -2.293 11.5 -8.469 1 50.06 136 GLY B CA 1
ATOM 2508 C C . GLY B 1 136 ? -3.623 11.336 -7.758 1 50.06 136 GLY B C 1
ATOM 2509 O O . GLY B 1 136 ? -3.746 10.531 -6.832 1 50.06 136 GLY B O 1
ATOM 2510 N N . ASN B 1 137 ? -4.562 12.133 -7.859 1 54.22 137 ASN B N 1
ATOM 2511 C CA . ASN B 1 137 ? -5.809 12.391 -7.145 1 54.22 137 ASN B CA 1
ATOM 2512 C C . ASN B 1 137 ? -6.75 11.188 -7.215 1 54.22 137 ASN B C 1
ATOM 2514 O O . ASN B 1 137 ? -7.527 10.945 -6.289 1 54.22 137 ASN B O 1
ATOM 2518 N N . THR B 1 138 ? -6.266 10.305 -7.965 1 64.19 138 THR B N 1
ATOM 2519 C CA . THR B 1 138 ? -7.27 9.297 -8.281 1 64.19 138 THR B CA 1
ATOM 2520 C C . THR B 1 138 ? -7.336 8.234 -7.188 1 64.19 138 THR B C 1
ATOM 2522 O O . THR B 1 138 ? -8.422 7.812 -6.793 1 64.19 138 THR B O 1
ATOM 2525 N N . MET B 1 139 ? -6.227 7.988 -6.551 1 65.5 139 MET B N 1
ATOM 2526 C CA . MET B 1 139 ? -6.211 6.914 -5.562 1 65.5 139 MET B CA 1
ATOM 2527 C C . MET B 1 139 ? -6.965 7.328 -4.301 1 65.5 139 MET B C 1
ATOM 2529 O O . MET B 1 139 ? -7.805 6.578 -3.805 1 65.5 139 MET B O 1
ATOM 2533 N N . ALA B 1 140 ? -6.672 8.492 -3.861 1 66.81 140 ALA B N 1
ATOM 2534 C CA . ALA B 1 140 ? -7.301 8.992 -2.641 1 66.81 140 ALA B CA 1
ATOM 2535 C C . ALA B 1 140 ? -8.773 9.32 -2.877 1 66.81 140 ALA B C 1
ATOM 2537 O O . ALA B 1 140 ? -9.609 9.109 -1.996 1 66.81 140 ALA B O 1
ATOM 2538 N N . ASP B 1 141 ? -9.023 9.766 -4.066 1 68.31 141 ASP B N 1
ATOM 2539 C CA . ASP B 1 141 ? -10.422 10.023 -4.398 1 68.31 141 ASP B CA 1
ATOM 2540 C C . ASP B 1 141 ? -11.242 8.734 -4.355 1 68.31 141 ASP B C 1
ATOM 2542 O O . ASP B 1 141 ? -12.383 8.734 -3.879 1 68.31 141 ASP B O 1
ATOM 2546 N N . ARG B 1 142 ? -10.57 7.855 -4.773 1 69.88 142 ARG B N 1
ATOM 2547 C CA . ARG B 1 142 ? -11.242 6.562 -4.762 1 69.88 142 ARG B CA 1
ATOM 2548 C C . ARG B 1 142 ? -11.438 6.059 -3.338 1 69.88 142 ARG B C 1
ATOM 2550 O O . ARG B 1 142 ? -12.5 5.535 -2.994 1 69.88 142 ARG B O 1
ATOM 2557 N N . ALA B 1 143 ? -10.469 6.195 -2.598 1 67.69 143 ALA B N 1
ATOM 2558 C CA . ALA B 1 143 ? -10.578 5.816 -1.191 1 67.69 143 ALA B CA 1
ATOM 2559 C C . ALA B 1 143 ? -11.68 6.605 -0.49 1 67.69 143 ALA B C 1
ATOM 2561 O O . ALA B 1 143 ? -12.445 6.047 0.295 1 67.69 143 ALA B O 1
ATOM 2562 N N . ALA B 1 144 ? -11.719 7.824 -0.818 1 69.94 144 ALA B N 1
ATOM 2563 C CA . ALA B 1 144 ? -12.758 8.664 -0.234 1 69.94 144 ALA B CA 1
ATOM 2564 C C . ALA B 1 144 ? -14.148 8.227 -0.689 1 69.94 144 ALA B C 1
ATOM 2566 O O . ALA B 1 144 ? -15.086 8.188 0.109 1 69.94 144 ALA B O 1
ATOM 2567 N N . ALA B 1 145 ? -14.211 7.941 -1.955 1 69.81 145 ALA B N 1
ATOM 2568 C CA . ALA B 1 145 ? -15.5 7.523 -2.518 1 69.81 145 ALA B CA 1
ATOM 2569 C C . ALA B 1 145 ? -15.945 6.188 -1.93 1 69.81 145 ALA B C 1
ATOM 2571 O O . ALA B 1 145 ? -17.141 5.984 -1.675 1 69.81 145 ALA B O 1
ATOM 2572 N N . GLU B 1 146 ? -14.977 5.332 -1.78 1 66.06 146 GLU B N 1
ATOM 2573 C CA . GLU B 1 146 ? -15.266 4.016 -1.218 1 66.06 146 GLU B CA 1
ATOM 2574 C C . GLU B 1 146 ? -15.57 4.109 0.275 1 66.06 146 GLU B C 1
ATOM 2576 O O . GLU B 1 146 ? -16.141 3.184 0.859 1 66.06 146 GLU B O 1
ATOM 2581 N N . ALA B 1 147 ? -15.102 5.176 0.888 1 57.97 147 ALA B N 1
ATOM 2582 C CA . ALA B 1 147 ? -15.336 5.422 2.309 1 57.97 147 ALA B CA 1
ATOM 2583 C C . ALA B 1 147 ? -16.828 5.355 2.641 1 57.97 147 ALA B C 1
ATOM 2585 O O . ALA B 1 147 ? -17.203 5.012 3.762 1 57.97 147 ALA B O 1
ATOM 2586 N N . HIS B 1 148 ? -17.578 5.66 1.662 1 59.84 148 HIS B N 1
ATOM 2587 C CA . HIS B 1 148 ? -19 5.543 1.932 1 59.84 148 HIS B CA 1
ATOM 2588 C C . HIS B 1 148 ? -19.422 4.082 2.053 1 59.84 148 HIS B C 1
ATOM 2590 O O . HIS B 1 148 ? -20.484 3.777 2.611 1 59.84 148 HIS B O 1
ATOM 2596 N N . THR B 1 149 ? -18.5 3.303 1.559 1 57.22 149 THR B N 1
ATOM 2597 C CA . THR B 1 149 ? -18.828 1.883 1.619 1 57.22 149 THR B CA 1
ATOM 2598 C C . THR B 1 149 ? -18.156 1.222 2.818 1 57.22 149 THR B C 1
ATOM 2600 O O . THR B 1 149 ? -18.531 0.12 3.221 1 57.22 149 THR B O 1
ATOM 2603 N N . GLN B 1 150 ? -17.094 1.867 3.303 1 59.12 150 GLN B N 1
ATOM 2604 C CA . GLN B 1 150 ? -16.328 1.328 4.43 1 59.12 150 GLN B CA 1
ATOM 2605 C C . GLN B 1 150 ? -16.562 2.152 5.691 1 59.12 150 GLN B C 1
ATOM 2607 O O . GLN B 1 150 ? -16.859 3.346 5.613 1 59.12 150 GLN B O 1
ATOM 2612 N N . GLU B 1 151 ? -16.703 1.488 6.836 1 60.66 151 GLU B N 1
ATOM 2613 C CA . GLU B 1 151 ? -16.672 2.232 8.094 1 60.66 151 GLU B CA 1
ATOM 2614 C C . GLU B 1 151 ? -15.32 2.91 8.297 1 60.66 151 GLU B C 1
ATOM 2616 O O . GLU B 1 151 ? -14.281 2.369 7.914 1 60.66 151 GLU B O 1
ATOM 2621 N N . PRO B 1 152 ? -15.367 4.148 8.68 1 55.22 152 PRO B N 1
ATOM 2622 C CA . PRO B 1 152 ? -14.094 4.84 8.914 1 55.22 152 PRO B CA 1
ATOM 2623 C C . PRO B 1 152 ? -13.125 4.02 9.758 1 55.22 152 PRO B C 1
ATOM 2625 O O . PRO B 1 152 ? -13.547 3.312 10.68 1 55.22 152 PRO B O 1
ATOM 2628 N N . SER B 1 153 ? -11.961 3.76 9.18 1 53.59 153 SER B N 1
ATOM 2629 C CA . SER B 1 153 ? -10.953 2.99 9.906 1 53.59 153 SER B CA 1
ATOM 2630 C C . SER B 1 153 ? -10.75 3.551 11.312 1 53.59 153 SER B C 1
ATOM 2632 O O . SER B 1 153 ? -10.648 4.766 11.492 1 53.59 153 SER B O 1
ATOM 2634 N N . LEU B 1 154 ? -11.188 2.881 12.344 1 47.5 154 LEU B N 1
ATOM 2635 C CA . LEU B 1 154 ? -11.016 3.238 13.75 1 47.5 154 LEU B CA 1
ATOM 2636 C C . LEU B 1 154 ? -9.586 3.701 14.016 1 47.5 154 LEU B C 1
ATOM 2638 O O . LEU B 1 154 ? -9.305 4.277 15.07 1 47.5 154 LEU B O 1
ATOM 2642 N N . ARG B 1 155 ? -8.734 3.33 13.227 1 47.06 155 ARG B N 1
ATOM 2643 C CA . ARG B 1 155 ? -7.34 3.652 13.5 1 47.06 155 ARG B CA 1
ATOM 2644 C C . ARG B 1 155 ? -7.137 5.16 13.609 1 47.06 155 ARG B C 1
ATOM 2646 O O . ARG B 1 155 ? -6.234 5.621 14.305 1 47.06 155 ARG B O 1
ATOM 2653 N N . THR B 1 156 ? -7.832 5.879 12.891 1 45.84 156 THR B N 1
ATOM 2654 C CA . THR B 1 156 ? -7.754 7.332 12.977 1 45.84 156 THR B CA 1
ATOM 2655 C C . THR B 1 156 ? -8.234 7.812 14.344 1 45.84 156 THR B C 1
ATOM 2657 O O . THR B 1 156 ? -7.75 8.828 14.859 1 45.84 156 THR B O 1
ATOM 2660 N N . ASP B 1 157 ? -9.172 7.133 14.828 1 43.31 157 ASP B N 1
ATOM 2661 C CA . ASP B 1 157 ? -9.727 7.648 16.078 1 43.31 157 ASP B CA 1
ATOM 2662 C C . ASP B 1 157 ? -8.664 7.668 17.172 1 43.31 157 ASP B C 1
ATOM 2664 O O . ASP B 1 157 ? -8.625 8.594 17.984 1 43.31 157 ASP B O 1
ATOM 2668 N N . VAL B 1 158 ? -7.977 6.656 17.141 1 39.09 158 VAL B N 1
ATOM 2669 C CA . VAL B 1 158 ? -7.051 6.578 18.266 1 39.09 158 VAL B CA 1
ATOM 2670 C C . VAL B 1 158 ? -6.078 7.754 18.219 1 39.09 158 VAL B C 1
ATOM 2672 O O . VAL B 1 158 ? -5.766 8.344 19.25 1 39.09 158 VAL B O 1
ATOM 2675 N N . SER B 1 159 ? -5.598 8.047 17.062 1 41.34 159 SER B N 1
ATOM 2676 C CA . SER B 1 159 ? -4.66 9.164 17.016 1 41.34 159 SER B CA 1
ATOM 2677 C C . SER B 1 159 ? -5.352 10.484 17.328 1 41.34 159 SER B C 1
ATOM 2679 O O . SER B 1 159 ? -4.766 11.367 17.953 1 41.34 159 SER B O 1
ATOM 2681 N N . GLU B 1 160 ? -6.48 10.609 16.828 1 42.59 160 GLU B N 1
ATOM 2682 C CA . GLU B 1 160 ? -7.211 11.82 17.203 1 42.59 160 GLU B CA 1
ATOM 2683 C C . GLU B 1 160 ? -7.535 11.82 18.703 1 42.59 160 GLU B C 1
ATOM 2685 O O . GLU B 1 160 ? -7.48 12.867 19.344 1 42.59 160 GLU B O 1
ATOM 2690 N N . LEU B 1 161 ? -7.805 10.727 19.219 1 41.19 161 LEU B N 1
ATOM 2691 C CA . LEU B 1 161 ? -8.039 10.641 20.656 1 41.19 161 LEU B CA 1
ATOM 2692 C C . LEU B 1 161 ? -6.758 10.914 21.438 1 41.19 161 LEU B C 1
ATOM 2694 O O . LEU B 1 161 ? -6.793 11.562 22.484 1 41.19 161 LEU B O 1
ATOM 2698 N N . LEU B 1 162 ? -5.703 10.453 20.906 1 39.47 162 LEU B N 1
ATOM 2699 C CA . LEU B 1 162 ? -4.453 10.742 21.594 1 39.47 162 LEU B CA 1
ATOM 2700 C C . LEU B 1 162 ? -4.102 12.219 21.5 1 39.47 162 LEU B C 1
ATOM 2702 O O . LEU B 1 162 ? -3.539 12.789 22.438 1 39.47 162 LEU B O 1
ATOM 2706 N N . THR B 1 163 ? -4.355 12.773 20.438 1 37.56 163 THR B N 1
ATOM 2707 C CA . THR B 1 163 ? -4.098 14.203 20.328 1 37.56 163 THR B CA 1
ATOM 2708 C C . THR B 1 163 ? -4.93 14.984 21.344 1 37.56 163 THR B C 1
ATOM 2710 O O . THR B 1 163 ? -4.438 15.922 21.969 1 37.56 163 THR B O 1
ATOM 2713 N N . LYS B 1 164 ? -6.141 14.617 21.594 1 40.34 164 LYS B N 1
ATOM 2714 C CA . LYS B 1 164 ? -6.914 15.359 22.594 1 40.34 164 LYS B CA 1
ATOM 2715 C C . LYS B 1 164 ? -6.371 15.117 24 1 40.34 164 LYS B C 1
ATOM 2717 O O . LYS B 1 164 ? -6.406 16.016 24.844 1 40.34 164 LYS B O 1
ATOM 2722 N N . SER B 1 165 ? -5.832 13.953 24.156 1 37.41 165 SER B N 1
ATOM 2723 C CA . SER B 1 165 ? -5.328 13.695 25.5 1 37.41 165 SER B CA 1
ATOM 2724 C C . SER B 1 165 ? -3.926 14.266 25.688 1 37.41 165 SER B C 1
ATOM 2726 O O . SER B 1 165 ? -3.561 14.688 26.781 1 37.41 165 SER B O 1
ATOM 2728 N N . ALA B 1 166 ? -3.004 14.18 24.703 1 36.78 166 ALA B N 1
ATOM 2729 C CA . ALA B 1 166 ? -1.627 14.641 24.859 1 36.78 166 ALA B CA 1
ATOM 2730 C C . ALA B 1 166 ? -1.567 16.156 24.984 1 36.78 166 ALA B C 1
ATOM 2732 O O . ALA B 1 166 ? -0.547 16.719 25.391 1 36.78 166 ALA B O 1
ATOM 2733 N N . THR B 1 167 ? -2.488 16.891 24.453 1 35.31 167 THR B N 1
ATOM 2734 C CA . THR B 1 167 ? -2.395 18.328 24.672 1 35.31 167 THR B CA 1
ATOM 2735 C C . THR B 1 167 ? -2.4 18.656 26.156 1 35.31 167 THR B C 1
ATOM 2737 O O . THR B 1 167 ? -1.97 19.734 26.562 1 35.31 167 THR B O 1
ATOM 2740 N N . LYS B 1 168 ? -2.988 17.906 27.062 1 36.22 168 LYS B N 1
ATOM 2741 C CA . LYS B 1 168 ? -3.008 18.438 28.422 1 36.22 168 LYS B CA 1
ATOM 2742 C C . LYS B 1 168 ? -1.654 18.266 29.109 1 36.22 168 LYS B C 1
ATOM 2744 O O . LYS B 1 168 ? -1.285 19.047 29.984 1 36.22 168 LYS B O 1
ATOM 2749 N N . GLY B 1 169 ? -0.847 17.062 28.969 1 32.16 169 GLY B N 1
ATOM 2750 C CA . GLY B 1 169 ? 0.232 16.859 29.922 1 32.16 169 GLY B CA 1
ATOM 2751 C C . GLY B 1 169 ? 1.609 16.969 29.297 1 32.16 169 GLY B C 1
ATOM 2752 O O . GLY B 1 169 ? 2.615 16.656 29.938 1 32.16 169 GLY B O 1
ATOM 2753 N N . LEU B 1 170 ? 1.869 16.859 28.047 1 32.56 170 LEU B N 1
ATOM 2754 C CA . LEU B 1 170 ? 3.273 16.781 27.656 1 32.56 170 LEU B CA 1
ATOM 2755 C C . LEU B 1 170 ? 3.961 18.125 27.844 1 32.56 170 LEU B C 1
ATOM 2757 O O . LEU B 1 170 ? 3.494 19.141 27.312 1 32.56 170 LEU B O 1
ATOM 2761 N N . ASP B 1 171 ? 4.793 18.172 28.875 1 27.84 171 ASP B N 1
ATOM 2762 C CA . ASP B 1 171 ? 5.781 19.219 29.094 1 27.84 171 ASP B CA 1
ATOM 2763 C C . ASP B 1 171 ? 6.691 19.375 27.875 1 27.84 171 ASP B C 1
ATOM 2765 O O . ASP B 1 171 ? 7.09 18.375 27.266 1 27.84 171 ASP B O 1
ATOM 2769 N N . PRO B 1 172 ? 7.027 20.5 27.281 1 29.77 172 PRO B N 1
ATOM 2770 C CA . PRO B 1 172 ? 7.797 21 26.141 1 29.77 172 PRO B CA 1
ATOM 2771 C C . PRO B 1 172 ? 9.242 20.5 26.141 1 29.77 172 PRO B C 1
ATOM 2773 O O . PRO B 1 172 ? 9.984 20.766 25.188 1 29.77 172 PRO B O 1
ATOM 2776 N N . GLY B 1 173 ? 9.852 19.969 27.172 1 28.23 173 GLY B N 1
ATOM 2777 C CA . GLY B 1 173 ? 11.305 19.969 27.266 1 28.23 173 GLY B CA 1
ATOM 2778 C C . GLY B 1 173 ? 11.961 18.875 26.453 1 28.23 173 GLY B C 1
ATOM 2779 O O . GLY B 1 173 ? 13.156 18.609 26.594 1 28.23 173 GLY B O 1
ATOM 2780 N N . LEU B 1 174 ? 11.281 17.844 26.094 1 26.62 174 LEU B N 1
ATOM 2781 C CA . LEU B 1 174 ? 12.18 16.812 25.578 1 26.62 174 LEU B CA 1
ATOM 2782 C C . LEU B 1 174 ? 12.82 17.25 24.266 1 26.62 174 LEU B C 1
ATOM 2784 O O . LEU B 1 174 ? 12.109 17.5 23.281 1 26.62 174 LEU B O 1
ATOM 2788 N N . ASP B 1 175 ? 14.008 17.781 24.25 1 24.25 175 ASP B N 1
ATOM 2789 C CA . ASP B 1 175 ? 14.961 18.156 23.203 1 24.25 175 ASP B CA 1
ATOM 2790 C C . ASP B 1 175 ? 15.25 16.969 22.281 1 24.25 175 ASP B C 1
ATOM 2792 O O . ASP B 1 175 ? 15.633 15.891 22.75 1 24.25 175 ASP B O 1
ATOM 2796 N N . VAL B 1 176 ? 14.453 16.688 21.328 1 27.14 176 VAL B N 1
ATOM 2797 C CA . VAL B 1 176 ? 14.812 15.711 20.312 1 27.14 176 VAL B CA 1
ATOM 2798 C C . VAL B 1 176 ? 16.266 15.93 19.875 1 27.14 176 VAL B C 1
ATOM 2800 O O . VAL B 1 176 ? 16.609 17.016 19.391 1 27.14 176 VAL B O 1
ATOM 2803 N N . CYS B 1 177 ? 17.188 15.414 20.562 1 24.8 177 CYS B N 1
ATOM 2804 C CA . CYS B 1 177 ? 18.609 15.414 20.188 1 24.8 177 CYS B CA 1
ATOM 2805 C C . CYS B 1 177 ? 18.797 14.789 18.812 1 24.8 177 CYS B C 1
ATOM 2807 O O . CYS B 1 177 ? 18.344 13.672 18.562 1 24.8 177 CYS B O 1
ATOM 2809 N N . THR B 1 178 ? 18.781 15.5 17.672 1 28.67 178 THR B N 1
ATOM 2810 C CA . THR B 1 178 ? 19.125 15.352 16.266 1 28.67 178 THR B CA 1
ATOM 2811 C C . THR B 1 178 ? 20.516 14.742 16.125 1 28.67 178 THR B C 1
ATOM 2813 O O . THR B 1 178 ? 21.5 15.461 15.891 1 28.67 178 THR B O 1
ATOM 2816 N N . GLY B 1 179 ? 20.984 13.992 16.969 1 26.59 179 GLY B N 1
ATOM 2817 C CA . GLY B 1 179 ? 22.359 13.609 16.75 1 26.59 179 GLY B CA 1
ATOM 2818 C C . GLY B 1 179 ? 22.578 12.875 15.438 1 26.59 179 GLY B C 1
ATOM 2819 O O . GLY B 1 179 ? 23.016 13.469 14.445 1 26.59 179 GLY B O 1
ATOM 2820 N N . GLY B 1 180 ? 22.797 11.445 15.297 1 29.52 180 GLY B N 1
ATOM 2821 C CA . GLY B 1 180 ? 23.484 10.719 14.25 1 29.52 180 GLY B CA 1
ATOM 2822 C C . GLY B 1 180 ? 22.75 10.727 12.93 1 29.52 180 GLY B C 1
ATOM 2823 O O . GLY B 1 180 ? 21.516 10.727 12.898 1 29.52 180 GLY B O 1
ATOM 2824 N N . GLY B 1 181 ? 23.281 11.234 11.602 1 30.05 181 GLY B N 1
ATOM 2825 C CA . GLY B 1 181 ? 22.875 11.844 10.344 1 30.05 181 GLY B CA 1
ATOM 2826 C C . GLY B 1 181 ? 21.984 10.945 9.5 1 30.05 181 GLY B C 1
ATOM 2827 O O . GLY B 1 181 ? 22.469 10.234 8.617 1 30.05 181 GLY B O 1
ATOM 2828 N N . GLY B 1 182 ? 21.344 10.023 9.836 1 32.25 182 GLY B N 1
ATOM 2829 C CA . GLY B 1 182 ? 20.469 9.531 8.781 1 32.25 182 GLY B CA 1
ATOM 2830 C C . GLY B 1 182 ? 19.562 10.602 8.211 1 32.25 182 GLY B C 1
ATOM 2831 O O . GLY B 1 182 ? 18.859 11.289 8.953 1 32.25 182 GLY B O 1
ATOM 2832 N N . ALA B 1 183 ? 20 11.328 7.086 1 33.22 183 ALA B N 1
ATOM 2833 C CA . ALA B 1 183 ? 19.469 12.531 6.453 1 33.22 183 ALA B CA 1
ATOM 2834 C C . ALA B 1 183 ? 18.062 12.305 5.93 1 33.22 183 ALA B C 1
ATOM 2836 O O . ALA B 1 183 ? 17.797 11.32 5.238 1 33.22 183 ALA B O 1
ATOM 2837 N N . ILE B 1 184 ? 17.172 12.609 6.664 1 39.38 184 ILE B N 1
ATOM 2838 C CA . ILE B 1 184 ? 15.891 12.891 6.031 1 39.38 184 ILE B CA 1
ATOM 2839 C C . ILE B 1 184 ? 16.062 13.992 4.984 1 39.38 184 ILE B C 1
ATOM 2841 O O . ILE B 1 184 ? 16.531 15.086 5.293 1 39.38 184 ILE B O 1
ATOM 2845 N N . VAL B 1 185 ? 16.172 13.641 3.678 1 39.66 185 VAL B N 1
ATOM 2846 C CA . VAL B 1 185 ? 16.281 14.656 2.635 1 39.66 185 VAL B CA 1
ATOM 2847 C C . VAL B 1 185 ? 14.891 15.055 2.15 1 39.66 185 VAL B C 1
ATOM 2849 O O . VAL B 1 185 ? 14.094 14.188 1.777 1 39.66 185 VAL B O 1
ATOM 2852 N N . PHE B 1 186 ? 14.492 16.141 2.52 1 38.53 186 PHE B N 1
ATOM 2853 C CA . PHE B 1 186 ? 13.305 16.75 1.939 1 38.53 186 PHE B CA 1
ATOM 2854 C C . PHE B 1 186 ? 13.633 17.422 0.617 1 38.53 186 PHE B C 1
ATOM 2856 O O . PHE B 1 186 ? 14.57 18.234 0.544 1 38.53 186 PHE B O 1
ATOM 2863 N N . SER B 1 187 ? 13.438 16.781 -0.465 1 37.25 187 SER B N 1
ATOM 2864 C CA . SER B 1 187 ? 13.664 17.453 -1.737 1 37.25 187 SER B CA 1
ATOM 2865 C C . SER B 1 187 ? 12.344 17.922 -2.346 1 37.25 187 SER B C 1
ATOM 2867 O O . SER B 1 187 ? 11.352 17.203 -2.33 1 37.25 187 SER B O 1
ATOM 2869 N N . CYS B 1 188 ? 12.148 19.172 -2.328 1 37.59 188 CYS B N 1
ATOM 2870 C CA . CYS B 1 188 ? 11 19.797 -2.99 1 37.59 188 CYS B CA 1
ATOM 2871 C C . CYS B 1 188 ? 11.297 20.047 -4.461 1 37.59 188 CYS B C 1
ATOM 2873 O O . CYS B 1 188 ? 12.312 20.672 -4.793 1 37.59 188 CYS B O 1
ATOM 2875 N N . LEU B 1 189 ? 10.805 19.328 -5.34 1 32.47 189 LEU B N 1
ATOM 2876 C CA . LEU B 1 189 ? 10.891 19.703 -6.746 1 32.47 189 LEU B CA 1
ATOM 2877 C C . LEU B 1 189 ? 10.273 21.078 -6.98 1 32.47 189 LEU B C 1
ATOM 2879 O O . LEU B 1 189 ? 9.07 21.266 -6.812 1 32.47 189 LEU B O 1
ATOM 2883 N N . GLN B 1 190 ? 11.031 22.078 -6.723 1 28.06 190 GLN B N 1
ATOM 2884 C CA . GLN B 1 190 ? 10.594 23.406 -7.098 1 28.06 190 GLN B CA 1
ATOM 2885 C C . GLN B 1 190 ? 10.461 23.547 -8.617 1 28.06 190 GLN B C 1
ATOM 2887 O O . GLN B 1 190 ? 11.414 23.281 -9.352 1 28.06 190 GLN B O 1
ATOM 2892 N N . MET B 1 191 ? 9.305 23.312 -9.188 1 26.34 191 MET B N 1
ATOM 2893 C CA . MET B 1 191 ? 9.125 23.828 -10.539 1 26.34 191 MET B CA 1
ATOM 2894 C C . MET B 1 191 ? 9.281 25.344 -10.57 1 26.34 191 MET B C 1
ATOM 2896 O O . MET B 1 191 ? 8.641 26.062 -9.789 1 26.34 191 MET B O 1
ATOM 2900 N N . LYS B 1 192 ? 10.5 25.859 -10.898 1 26.75 192 LYS B N 1
ATOM 2901 C CA . LYS B 1 192 ? 10.547 27.25 -11.359 1 26.75 192 LYS B CA 1
ATOM 2902 C C . LYS B 1 192 ? 9.656 27.453 -12.578 1 26.75 192 LYS B C 1
ATOM 2904 O O . LYS B 1 192 ? 9.547 26.562 -13.43 1 26.75 192 LYS B O 1
#

Secondary structure (DSSP, 8-state):
------HHHHHHHHHHHHHHHSTTSEEEEEEEEEEETTEEEEEEEEEEEEE-TT--HHHHHHHHHHHHHHHHTT--S--EEEEEES-HHHHHHHH--S--TTHHHHHHHHHHHHHHHHTT-EEEEEE--TTTSTTHHHHHHHHHHHTTTS---THHHHHHHHHHHHHHH--TT------S---EEEEE----/------HHHHHHHHHHHHHHHSTTSEEEEEEEEEEETTEEEEEEEEEEEEE-TT--HHHHHHHHHHHHHHHHTT--S--EEEEEES-HHHHHHHH--S--TTHHHHHHHHHHHHHHHHTT-EEEEEE--TTTSTTHHHHHHHHHHHTTTS---THHHHHHHHHHHHHHH--TT------S---EEEEE----